Protein AF-A0A1I8JI17-F1 (afdb_monomer)

pLDDT: mean 70.76, std 15.94, range [34.5, 95.56]

Radius of gyration: 32.24 Å; Cα contacts (8 Å, |Δi|>4): 369; chains: 1; bounding box: 107×91×76 Å

Sequence (369 aa):
SEQPAPANQLQPPASGQPASMQLKLARALFTARIVWRNFSRGLPIRVMLLQVLVTFCVLLPLLCAGLPHSAYYWPGDLRKTNFHLRNEDERRVAQGNSYIAALKGQRWAYLPDEGAKALPVLSRQHPPELPLPVSASASRCRPKADWAWCLGALAAASPDADWLAVVEDDQLARLDAVSALHDIMDSKLARRYGDQRLARVGLVHLHSPASELRYRWLDAGTWLELMLIGGCIGGACFMLYYRMFCNPMLFLPNLCLASFLFIYSLAVAVAVGRPNWLAARHALTRIYSLDEPLSANFSAVLLPRQSQLLLNGSGGRASPLTGCWGAEQVDAAMRSAGRRVLAVYPSLLRHVGLYSAHSGGLLAPHLLD

Nearest PDB structures (foldseek):
  8gym-assembly1_T7  TM=3.805E-01  e=1.345E+00  Tetrahymena thermophila SB210

Foldseek 3Di:
DDDDDDDDDDDDDPPDPDPVVVVVVVVLVVVVVVVVVCVVVCVVVVVLVVVLCCVVVPVLLVVQCPPFPFLNPDVVVVVVLLVVLVVVVVVVVVVVVVVVVVCVPPPFDDDPDPPDDGDDPDDPDDPPDDPDPCPLLNLLFVVVVVVLVVLVVVCVVCVPDQKDKDAAPQKDFDPCLVVVVCCCVVPVLCVVQNPVRVVQAQKEAQAFFQLLLFQDPPDPVSVVVLQVQLCVQLVVVLVVVCVPPPDPVPVPVSVVSSVSSSVSSSVVDNNSTRVVVLVVVCVPPVDKDKDAHSDQDDNIMMGGSVNSVLVVVVPFPADPVSSHDDSVNSCVSSVVVSHGYIYIGPRSIAGSDQDDSVPPDRDSSSSRD

Organism: NCBI:txid282301

Mean predicted aligned error: 14.62 Å

Secondary structure (DSSP, 8-state):
---PPP----PPP---SHHHHHHHHHHHHHHHHHHHHHHHTTHHHHHHHHHHHHIIIIIHHHHHTTSTTSTT--HHHHHHHHHHHHHHHHHHHHHHHHHHHHHTT-SS---SSTT-PPPP---------------HHHHHHHHHHHHHHHHHHHHHH-TT-SEEEEE-TTEEE-TTHHHHHHHIIIIIIHHHHHHHHHTTEEEEES---TTTSS--TT-HHHHHHHHHHHHHHHHHHHHHHHHHH--TT-HHHHHHHHHHHHHHHHHHHHHH-HHHHHHHHHHHH---EEE--SS---SEEEEEHHHHHHHHHTTT---TTTSS--HHHHHHHHHHTTPEEEEEES-SEEE--SB-TTTSSB--GGGT-

Solvent-accessible surface area (backbone atoms only — not comparable to full-atom values): 21143 Å² total; per-residue (Å²): 132,90,82,84,82,82,84,82,79,79,75,78,79,87,86,80,65,68,68,68,54,52,52,53,50,52,50,51,53,51,51,48,51,52,51,49,57,41,50,77,68,41,50,60,59,53,53,51,49,47,51,50,48,48,40,69,71,44,50,44,43,70,72,26,36,85,35,67,76,18,74,45,43,49,75,72,53,52,56,56,50,43,53,52,50,49,55,52,46,55,49,48,52,51,49,51,50,52,51,52,55,74,42,66,88,54,96,70,79,78,66,96,52,105,78,60,74,76,76,80,87,83,73,84,82,68,76,93,69,72,92,64,86,68,48,80,60,59,62,61,37,44,67,53,55,49,49,56,48,49,52,53,52,48,50,66,76,41,75,86,48,65,62,47,75,50,69,44,92,43,53,43,72,44,99,59,28,67,64,49,48,48,48,42,58,68,50,48,45,41,70,77,44,31,79,82,40,46,71,34,48,26,37,34,27,35,34,66,45,29,67,71,46,46,80,45,94,86,41,70,67,42,53,54,53,44,50,48,52,9,45,53,52,12,44,50,54,41,51,54,48,45,74,75,68,68,59,88,89,46,56,68,65,51,50,53,49,42,53,46,36,25,54,50,38,34,52,50,49,60,41,52,14,42,48,53,52,48,51,50,50,34,76,75,64,72,61,74,44,80,41,71,54,92,64,67,56,71,58,22,38,39,30,37,49,74,38,53,56,52,57,65,69,60,63,75,77,39,37,93,88,70,70,30,76,44,39,56,52,55,53,47,51,31,46,75,71,66,20,43,60,32,21,40,39,67,48,41,38,43,57,70,32,56,58,49,83,88,73,81,47,87,38,55,28,62,63,42,74

InterPro domains:
  IPR029675 GPI-GalNAc transferase PGAP4 [PTHR31410] (139-359)

Structure (mmCIF, N/CA/C/O backbone):
data_AF-A0A1I8JI17-F1
#
_entry.id   AF-A0A1I8JI17-F1
#
loop_
_atom_site.group_PDB
_atom_site.id
_atom_site.type_symbol
_atom_site.label_atom_id
_atom_site.label_alt_id
_atom_site.label_comp_id
_atom_site.label_asym_id
_atom_site.label_entity_id
_atom_site.label_seq_id
_atom_site.pdbx_PDB_ins_code
_atom_site.Cartn_x
_atom_site.Cartn_y
_atom_site.Cartn_z
_atom_site.occupancy
_atom_site.B_iso_or_equiv
_atom_site.auth_seq_id
_atom_site.auth_comp_id
_atom_site.auth_asym_id
_atom_site.auth_atom_id
_atom_site.pdbx_PDB_model_num
ATOM 1 N N . SER A 1 1 ? -74.606 64.592 32.324 1.00 43.16 1 SER A N 1
ATOM 2 C CA . SER A 1 1 ? -73.932 64.399 31.029 1.00 43.16 1 SER A CA 1
ATOM 3 C C . SER A 1 1 ? -72.513 63.950 31.308 1.00 43.16 1 SER A C 1
ATOM 5 O O . SER A 1 1 ? -71.902 64.564 32.167 1.00 43.16 1 SER A O 1
ATOM 7 N N . GLU A 1 2 ? -72.066 62.891 30.614 1.00 39.34 2 GLU A N 1
ATOM 8 C CA . GLU A 1 2 ? -70.653 62.493 30.389 1.00 39.34 2 GLU A CA 1
ATOM 9 C C . GLU A 1 2 ? -69.826 62.110 31.640 1.00 39.34 2 GLU A C 1
ATOM 11 O O . GLU A 1 2 ? -69.735 62.872 32.585 1.00 39.34 2 GLU A O 1
ATOM 16 N N . GLN A 1 3 ? -69.177 60.950 31.790 1.00 43.19 3 GLN A N 1
ATOM 17 C CA . GLN A 1 3 ? -68.750 59.831 30.934 1.00 43.19 3 GLN A CA 1
ATOM 18 C C . GLN A 1 3 ? -68.582 58.572 31.829 1.00 43.19 3 GLN A C 1
ATOM 20 O O . GLN A 1 3 ? -68.320 58.721 33.025 1.00 43.19 3 GLN A O 1
ATOM 25 N N . PRO A 1 4 ? -68.667 57.337 31.296 1.00 50.41 4 PRO A N 1
ATOM 26 C CA . PRO A 1 4 ? -68.350 56.124 32.049 1.00 50.41 4 PRO A CA 1
ATOM 27 C C . PRO A 1 4 ? -66.845 55.795 31.994 1.00 50.41 4 PRO A C 1
ATOM 29 O O . PRO A 1 4 ? -66.206 55.914 30.949 1.00 50.41 4 PRO A O 1
ATOM 32 N N . ALA A 1 5 ? -66.285 55.346 33.120 1.00 47.94 5 ALA A N 1
ATOM 33 C CA . ALA A 1 5 ? -64.924 54.813 33.214 1.00 47.94 5 ALA A CA 1
ATOM 34 C C . ALA A 1 5 ? -64.809 53.434 32.521 1.00 47.94 5 ALA A C 1
ATOM 36 O O . ALA A 1 5 ? -65.782 52.674 32.513 1.00 47.94 5 ALA A O 1
ATOM 37 N N . PRO A 1 6 ? -63.646 53.076 31.943 1.00 52.66 6 PRO A N 1
ATOM 38 C CA . PRO A 1 6 ? -63.505 51.857 31.156 1.00 52.66 6 PRO A CA 1
ATOM 39 C C . PRO A 1 6 ? -63.465 50.597 32.030 1.00 52.66 6 PRO A C 1
ATOM 41 O O . PRO A 1 6 ? -62.825 50.549 33.081 1.00 52.66 6 PRO A O 1
ATOM 44 N N . ALA A 1 7 ? -64.131 49.550 31.545 1.00 45.66 7 ALA A N 1
ATOM 45 C CA . ALA A 1 7 ? -64.084 48.207 32.097 1.00 45.66 7 ALA A CA 1
ATOM 46 C C . ALA A 1 7 ? -62.678 47.605 31.931 1.00 45.66 7 ALA A C 1
ATOM 48 O O . ALA A 1 7 ? -62.230 47.334 30.816 1.00 45.66 7 ALA A O 1
ATOM 49 N N . ASN A 1 8 ? -61.999 47.361 33.051 1.00 44.81 8 ASN A N 1
ATOM 50 C CA . ASN A 1 8 ? -60.799 46.533 33.097 1.00 44.81 8 ASN A CA 1
ATOM 51 C C . ASN A 1 8 ? -61.181 45.082 32.768 1.00 44.81 8 ASN A C 1
ATOM 53 O O . ASN A 1 8 ? -61.808 44.395 33.576 1.00 44.81 8 ASN A O 1
ATOM 57 N N . GLN A 1 9 ? -60.787 44.607 31.587 1.00 45.16 9 GLN A N 1
ATOM 58 C CA . GLN A 1 9 ? -60.759 43.180 31.289 1.00 45.16 9 GLN A CA 1
ATOM 59 C C . GLN A 1 9 ? -59.669 42.518 32.143 1.00 45.16 9 GLN A C 1
ATOM 61 O O . GLN A 1 9 ? -58.478 42.700 31.893 1.00 45.16 9 GLN A O 1
ATOM 66 N N . LEU A 1 10 ? -60.066 41.728 33.144 1.00 42.72 10 LEU A N 1
ATOM 67 C CA . LEU A 1 10 ? -59.175 40.738 33.744 1.00 42.72 10 LEU A CA 1
ATOM 68 C C . LEU A 1 10 ? -58.971 39.595 32.739 1.00 42.72 10 LEU A C 1
ATOM 70 O O . LEU A 1 10 ? -59.833 38.734 32.574 1.00 42.72 10 LEU A O 1
ATOM 74 N N . GLN A 1 11 ? -57.809 39.567 32.088 1.00 51.81 11 GLN A N 1
ATOM 75 C CA . GLN A 1 11 ? -57.254 38.321 31.563 1.00 51.81 11 GLN A CA 1
ATOM 76 C C . GLN A 1 11 ? -56.899 37.399 32.743 1.00 51.81 11 GLN A C 1
ATOM 78 O O . GLN A 1 11 ? -56.257 37.859 33.691 1.00 51.81 11 GLN A O 1
ATOM 83 N N . PRO A 1 12 ? -57.262 36.104 32.716 1.00 44.91 12 PRO A N 1
ATOM 84 C CA . PRO A 1 12 ? -56.733 35.161 33.689 1.00 44.91 12 PRO A CA 1
ATOM 8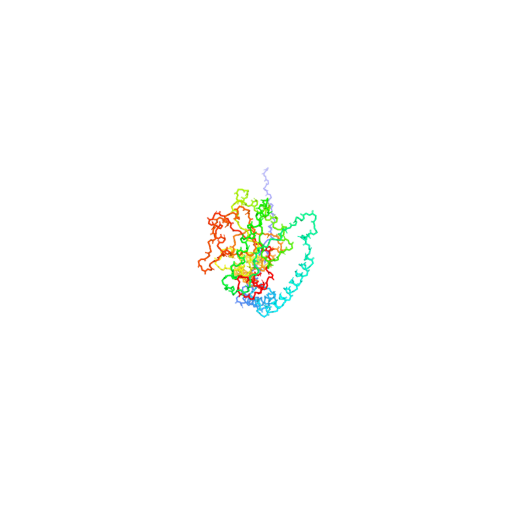5 C C . PRO A 1 12 ? -55.230 34.953 33.426 1.00 44.91 12 PRO A C 1
ATOM 87 O O . PRO A 1 12 ? -54.820 34.854 32.264 1.00 44.91 12 PRO A O 1
ATOM 90 N N . PRO A 1 13 ? -54.380 34.871 34.465 1.00 42.91 13 PRO A N 1
ATOM 91 C CA . PRO A 1 13 ? -52.969 34.582 34.272 1.00 42.91 13 PRO A CA 1
ATOM 92 C C . PRO A 1 13 ? -52.802 33.166 33.712 1.00 42.91 13 PRO A C 1
ATOM 94 O O . PRO A 1 13 ? -53.361 32.199 34.229 1.00 42.91 13 PRO A O 1
ATOM 97 N N . ALA A 1 14 ? -51.998 33.050 32.656 1.00 50.41 14 ALA A N 1
ATOM 98 C CA . ALA A 1 14 ? -51.570 31.794 32.058 1.00 50.41 14 ALA A CA 1
ATOM 99 C C . ALA A 1 14 ? -50.714 30.977 33.050 1.00 50.41 14 ALA A C 1
ATOM 101 O O . ALA A 1 14 ? -49.484 30.994 33.020 1.00 50.41 14 ALA A O 1
ATOM 102 N N . SER A 1 15 ? -51.360 30.244 33.955 1.00 51.28 15 SER A N 1
ATOM 103 C CA . SER A 1 15 ? -50.713 29.315 34.881 1.00 51.28 15 SER A CA 1
ATOM 104 C C . SER A 1 15 ? -50.491 27.962 34.199 1.00 51.28 15 SER A C 1
ATOM 106 O O . SER A 1 15 ? -51.298 27.046 34.337 1.00 51.28 15 SER A O 1
ATOM 108 N N . GLY A 1 16 ? -49.409 27.828 33.427 1.00 54.38 16 GLY A N 1
ATOM 109 C CA . GLY A 1 16 ? -49.158 26.590 32.675 1.00 54.38 16 GLY A CA 1
ATOM 110 C C . GLY A 1 16 ? -47.703 26.188 32.441 1.00 54.38 16 GLY A C 1
ATOM 111 O O . GLY A 1 16 ? -47.476 25.239 31.697 1.00 54.38 16 GLY A O 1
ATOM 112 N N . GLN A 1 17 ? -46.703 26.867 33.020 1.00 52.00 17 GLN A N 1
ATOM 113 C CA . GLN A 1 17 ? -45.295 26.616 32.653 1.00 52.00 17 GLN A CA 1
ATOM 114 C C . GLN A 1 17 ? -44.250 26.308 33.754 1.00 52.00 17 GLN A C 1
ATOM 116 O O . GLN A 1 17 ? -43.193 25.802 33.373 1.00 52.00 17 GLN A O 1
ATOM 121 N N . PRO A 1 18 ? -44.460 26.444 35.083 1.00 55.81 18 PRO A N 1
ATOM 122 C CA . PRO A 1 18 ? -43.374 26.155 36.033 1.00 55.81 18 PRO A CA 1
ATOM 123 C C . PRO A 1 18 ? -43.171 24.653 36.320 1.00 55.81 18 PRO A C 1
ATOM 125 O O . PRO A 1 18 ? -42.044 24.213 36.546 1.00 55.81 18 PRO A O 1
ATOM 128 N N . ALA A 1 19 ? -44.229 23.834 36.268 1.00 56.59 19 ALA A N 1
ATOM 129 C CA . ALA A 1 19 ? -44.158 22.426 36.678 1.00 56.59 19 ALA A CA 1
ATOM 130 C C . ALA A 1 19 ? -43.351 21.542 35.706 1.00 56.59 19 ALA A C 1
ATOM 132 O O . ALA A 1 19 ? -42.633 20.637 36.132 1.00 56.59 19 ALA A O 1
ATOM 133 N N . SER A 1 20 ? -43.411 21.820 34.398 1.00 62.00 20 SER A N 1
ATOM 134 C CA . SER A 1 20 ? -42.690 21.029 33.390 1.00 62.00 20 SER A CA 1
ATOM 135 C C . SER A 1 20 ? -41.178 21.287 33.416 1.00 62.00 20 SER A C 1
ATOM 137 O O . SER A 1 20 ? -40.389 20.369 33.183 1.00 62.00 20 SER A O 1
ATOM 139 N N . MET A 1 21 ? -40.763 22.513 33.748 1.00 59.16 21 MET A N 1
ATOM 140 C CA . MET A 1 21 ? -39.356 22.903 33.854 1.00 59.16 21 MET A CA 1
ATOM 141 C C . MET A 1 21 ? -38.727 22.357 35.141 1.00 59.16 21 MET A C 1
ATOM 143 O O . MET A 1 21 ? -37.649 21.767 35.095 1.00 59.16 21 MET A O 1
ATOM 147 N N . GLN A 1 22 ? -39.450 22.450 36.261 1.00 67.75 22 GLN A N 1
ATOM 148 C CA . GLN A 1 22 ? -39.063 21.874 37.554 1.00 67.75 22 GLN A CA 1
ATOM 149 C C . GLN A 1 22 ? -38.900 20.347 37.471 1.00 67.75 22 GLN A C 1
ATOM 151 O O . GLN A 1 22 ? -37.908 19.800 37.949 1.00 67.75 22 GLN A O 1
ATOM 156 N N . LEU A 1 23 ? -39.814 19.649 36.784 1.00 72.25 23 LEU A N 1
ATOM 157 C CA . LEU A 1 23 ? -39.734 18.196 36.605 1.00 72.25 23 LEU A CA 1
ATOM 158 C C . LEU A 1 23 ? -38.551 17.773 35.716 1.00 72.25 23 LEU A C 1
ATOM 160 O O . LEU A 1 23 ? -37.900 16.763 35.992 1.00 72.25 23 LEU A O 1
ATOM 164 N N . LYS A 1 24 ? -38.239 18.545 34.664 1.00 66.50 24 LYS A N 1
ATOM 165 C CA . LYS A 1 24 ? -37.049 18.322 33.822 1.00 66.50 24 LYS A CA 1
ATOM 166 C C . LYS A 1 24 ? -35.759 18.535 34.615 1.00 66.50 24 LYS A C 1
ATOM 168 O O . LYS A 1 24 ? -34.848 17.717 34.509 1.00 66.50 24 LYS A O 1
ATOM 173 N N . LEU A 1 25 ? -35.709 19.577 35.445 1.00 71.88 25 LEU A N 1
ATOM 174 C CA . LEU A 1 25 ? -34.558 19.881 36.293 1.00 71.88 25 LEU A CA 1
ATOM 175 C C . LEU A 1 25 ? -34.350 18.805 37.370 1.00 71.88 25 LEU A C 1
ATOM 177 O O . LEU A 1 25 ? -33.238 18.316 37.548 1.00 71.88 25 LEU A O 1
ATOM 181 N N . ALA A 1 26 ? -35.423 18.370 38.036 1.00 68.50 26 ALA A N 1
ATOM 182 C CA . ALA A 1 26 ? -35.377 17.318 39.050 1.00 68.50 26 ALA A CA 1
ATOM 183 C C . ALA A 1 26 ? -34.943 15.967 38.461 1.00 68.50 26 ALA A C 1
ATOM 185 O O . ALA A 1 26 ? -34.110 15.277 39.050 1.00 68.50 26 ALA A O 1
ATOM 186 N N . ARG A 1 27 ? -35.442 15.612 37.267 1.00 68.94 27 ARG A N 1
ATOM 187 C CA . ARG A 1 27 ? -34.980 14.422 36.536 1.00 68.94 27 ARG A CA 1
ATOM 188 C C . ARG A 1 27 ? -33.500 14.522 36.184 1.00 68.94 27 ARG A C 1
ATOM 190 O O . ARG A 1 27 ? -32.785 13.568 36.463 1.00 68.94 27 ARG A O 1
ATOM 197 N N . ALA A 1 28 ? -33.043 15.662 35.660 1.00 66.00 28 ALA A N 1
ATOM 198 C CA . ALA A 1 28 ? -31.640 15.889 35.308 1.00 66.00 28 ALA A CA 1
ATOM 199 C C . ALA A 1 28 ? -30.701 15.830 36.527 1.00 66.00 28 ALA A C 1
ATOM 201 O O . ALA A 1 28 ? -29.623 15.247 36.453 1.00 66.00 28 ALA A O 1
ATOM 202 N N . LEU A 1 29 ? -31.116 16.385 37.669 1.00 68.19 29 LEU A N 1
ATOM 203 C CA . LEU A 1 29 ? -30.353 16.325 38.919 1.00 68.19 29 LEU A CA 1
ATOM 204 C C . LEU A 1 29 ? -30.317 14.907 39.499 1.00 68.19 29 LEU A C 1
ATOM 206 O O . LEU A 1 29 ? -29.289 14.482 40.024 1.00 68.19 29 LEU A O 1
ATOM 210 N N . PHE A 1 30 ? -31.409 14.151 39.383 1.00 66.69 30 PHE A N 1
ATOM 211 C CA . PHE A 1 30 ? -31.470 12.764 39.837 1.00 66.69 30 PHE A CA 1
ATOM 212 C C . PHE A 1 30 ? -30.612 11.834 38.968 1.00 66.69 30 PHE A C 1
ATOM 214 O O . PHE A 1 30 ? -29.825 11.053 39.511 1.00 66.69 30 PHE A O 1
ATOM 221 N N . THR A 1 31 ? -30.674 11.957 37.636 1.00 65.75 31 THR A N 1
ATOM 222 C CA . THR A 1 31 ? -29.759 11.236 36.735 1.00 65.75 31 THR A CA 1
ATOM 223 C C . THR A 1 31 ? -28.318 11.654 36.969 1.00 65.75 31 THR A C 1
ATOM 225 O O . THR A 1 31 ? -27.468 10.778 37.094 1.00 65.75 31 THR A O 1
ATOM 228 N N . ALA A 1 32 ? -28.031 12.948 37.132 1.00 62.16 32 ALA A N 1
ATOM 229 C CA . ALA A 1 32 ? -26.686 13.417 37.456 1.00 62.16 32 ALA A CA 1
ATOM 230 C C . ALA A 1 32 ? -26.175 12.815 38.772 1.00 62.16 32 ALA A C 1
ATOM 232 O O . ALA A 1 32 ? -25.035 12.366 38.832 1.00 62.16 32 ALA A O 1
ATOM 233 N N . ARG A 1 33 ? -27.015 12.720 39.810 1.00 66.25 33 ARG A N 1
ATOM 234 C CA . ARG A 1 33 ? -26.634 12.154 41.114 1.00 66.25 33 ARG A CA 1
ATOM 235 C C . ARG A 1 33 ? -26.410 10.640 41.061 1.00 66.25 33 ARG A C 1
ATOM 237 O O . ARG A 1 33 ? -25.482 10.149 41.700 1.00 66.25 33 ARG A O 1
ATOM 244 N N . ILE A 1 34 ? -27.209 9.896 40.292 1.00 64.44 34 ILE A N 1
ATOM 245 C CA . ILE A 1 34 ? -27.011 8.451 40.073 1.00 64.44 34 ILE A CA 1
ATOM 246 C C . ILE A 1 34 ? -25.758 8.192 39.236 1.00 64.44 34 ILE A C 1
ATOM 248 O O . ILE A 1 34 ? -24.942 7.350 39.609 1.00 64.44 34 ILE A O 1
ATOM 252 N N . VAL A 1 35 ? -25.581 8.934 38.141 1.00 60.66 35 VAL A N 1
ATOM 253 C CA . VAL A 1 35 ? -24.391 8.853 37.287 1.00 60.66 35 VAL A CA 1
ATOM 254 C C . VAL A 1 35 ? -23.150 9.200 38.101 1.00 60.66 35 VAL A C 1
ATOM 256 O O . VAL A 1 35 ? -22.198 8.431 38.083 1.00 60.66 35 VAL A O 1
ATOM 259 N N . TRP A 1 36 ? -23.187 10.264 38.907 1.00 59.19 36 TRP A N 1
ATOM 260 C CA . TRP A 1 36 ? -22.093 10.647 39.800 1.00 59.19 36 TRP A CA 1
ATOM 261 C C . TRP A 1 36 ? -21.784 9.573 40.844 1.00 59.19 36 TRP A C 1
ATOM 263 O O . TRP A 1 36 ? -20.621 9.267 41.080 1.00 59.19 36 TRP A O 1
ATOM 273 N N . ARG A 1 37 ? -22.808 8.940 41.433 1.00 60.56 37 ARG A N 1
ATOM 274 C CA . ARG A 1 37 ? -22.628 7.855 42.413 1.00 60.56 37 ARG A CA 1
ATOM 275 C C . ARG A 1 37 ? -22.056 6.579 41.789 1.00 60.56 37 ARG A C 1
ATOM 277 O O . ARG A 1 37 ? -21.308 5.858 42.444 1.00 60.56 37 ARG A O 1
ATOM 284 N N . ASN A 1 38 ? -22.406 6.279 40.543 1.00 57.97 38 ASN A N 1
ATOM 285 C CA . ASN A 1 38 ? -21.852 5.139 39.810 1.00 57.97 38 ASN A CA 1
ATOM 286 C C . ASN A 1 38 ? -20.440 5.442 39.280 1.00 57.97 38 ASN A C 1
ATOM 288 O O . ASN A 1 38 ? -19.581 4.559 39.279 1.00 57.97 38 ASN A O 1
ATOM 292 N N . PHE A 1 39 ? -20.181 6.696 38.904 1.00 60.06 39 PHE A N 1
ATOM 293 C CA . PHE A 1 39 ? -18.869 7.196 38.505 1.00 60.06 39 PHE A CA 1
ATOM 294 C C . PHE A 1 39 ? -17.885 7.180 39.683 1.00 60.06 39 PHE A C 1
ATOM 296 O O . PHE A 1 39 ? -16.798 6.623 39.562 1.00 60.06 39 PHE A O 1
ATOM 303 N N . SER A 1 40 ? -18.295 7.673 40.856 1.00 58.12 40 SER A N 1
ATOM 304 C CA . SER A 1 40 ? -17.470 7.683 42.073 1.00 58.12 40 SER A CA 1
ATOM 305 C C . SER A 1 40 ? -17.180 6.288 42.635 1.00 58.12 40 SER A C 1
ATOM 307 O O . SER A 1 40 ? -16.191 6.099 43.334 1.00 58.12 40 SER A O 1
ATOM 309 N N . ARG A 1 41 ? -17.998 5.285 42.289 1.00 62.38 41 ARG A N 1
ATOM 310 C CA . ARG A 1 41 ? -17.761 3.868 42.616 1.00 62.38 41 ARG A CA 1
ATOM 311 C C . ARG A 1 41 ? -16.870 3.137 41.603 1.00 62.38 41 ARG A C 1
ATOM 313 O O . ARG A 1 41 ? -16.676 1.929 41.727 1.00 62.38 41 ARG A O 1
ATOM 320 N N . GLY A 1 42 ? -16.342 3.840 40.598 1.00 68.25 42 GLY A N 1
ATOM 321 C CA . GLY A 1 42 ? -15.399 3.288 39.622 1.00 68.25 42 GLY A CA 1
ATOM 322 C C . GLY A 1 42 ? -16.016 2.322 38.605 1.00 68.25 42 GLY A C 1
ATOM 323 O O . GLY A 1 42 ? -15.277 1.672 37.870 1.00 68.25 42 GLY A O 1
ATOM 324 N N . LEU A 1 43 ? -17.349 2.226 38.523 1.00 75.25 43 LEU A N 1
ATOM 325 C CA . LEU A 1 43 ? -18.044 1.409 37.522 1.00 75.25 43 LEU A CA 1
ATOM 326 C C . LEU A 1 43 ? -17.592 1.703 36.073 1.00 75.25 43 LEU A C 1
ATOM 328 O O . LEU A 1 43 ? -17.277 0.742 35.373 1.00 75.25 43 LEU A O 1
ATOM 332 N N . PRO A 1 44 ? -17.492 2.968 35.607 1.00 75.88 44 PRO A N 1
ATOM 333 C CA . PRO A 1 44 ? -17.055 3.244 34.237 1.00 75.88 44 PRO A CA 1
ATOM 334 C C . PRO A 1 44 ? -15.614 2.795 33.991 1.00 75.88 44 PRO A C 1
ATOM 336 O O . PRO A 1 44 ? -15.338 2.199 32.959 1.00 75.88 44 PRO A O 1
ATOM 339 N N . ILE A 1 45 ? -14.720 2.980 34.967 1.00 81.12 45 ILE A N 1
ATOM 340 C CA . ILE A 1 45 ? -13.325 2.531 34.868 1.00 81.12 45 ILE A CA 1
ATOM 341 C C . ILE A 1 45 ? -13.270 1.005 34.723 1.00 81.12 45 ILE A C 1
ATOM 343 O O . ILE A 1 45 ? -12.558 0.499 33.862 1.00 81.12 45 ILE A O 1
ATOM 347 N N . ARG A 1 46 ? -14.060 0.260 35.508 1.00 85.25 46 ARG A N 1
ATOM 348 C CA . ARG A 1 46 ? -14.137 -1.208 35.403 1.00 85.25 46 ARG A CA 1
ATOM 349 C C . ARG A 1 46 ? -14.657 -1.664 34.041 1.00 85.25 46 ARG A C 1
ATOM 351 O O . ARG A 1 46 ? -14.104 -2.600 33.477 1.00 85.25 46 ARG A O 1
ATOM 358 N N . VAL A 1 47 ? -15.681 -0.998 33.503 1.00 86.81 47 VAL A N 1
ATOM 359 C CA . VAL A 1 47 ? -16.220 -1.303 32.166 1.00 86.81 47 VAL A CA 1
ATOM 360 C C . VAL A 1 47 ? -15.190 -0.995 31.076 1.00 86.81 47 VAL A C 1
ATOM 362 O O . VAL A 1 47 ? -14.991 -1.813 30.184 1.00 86.81 47 VAL A O 1
ATOM 365 N N . MET A 1 48 ? -14.486 0.136 31.165 1.00 88.50 48 MET A N 1
ATOM 366 C CA . MET A 1 48 ? -13.431 0.514 30.216 1.00 88.50 48 MET A CA 1
ATOM 367 C C . MET A 1 48 ? -12.255 -0.471 30.256 1.00 88.50 48 MET A C 1
ATOM 369 O O . MET A 1 48 ? -11.782 -0.899 29.207 1.00 88.50 48 MET A O 1
ATOM 373 N N . LEU A 1 49 ? -11.821 -0.887 31.450 1.00 89.69 49 LEU A N 1
ATOM 374 C CA . LEU A 1 49 ? -10.784 -1.910 31.616 1.00 89.69 49 LEU A CA 1
ATOM 375 C C . LEU A 1 49 ? -11.222 -3.262 31.052 1.00 89.69 49 LEU A C 1
ATOM 377 O O . LEU A 1 49 ? -10.452 -3.900 30.338 1.00 89.69 49 LEU A O 1
ATOM 381 N N . LEU A 1 50 ? -12.461 -3.681 31.328 1.00 93.00 50 LEU A N 1
ATOM 382 C CA . LEU A 1 50 ? -13.016 -4.911 30.770 1.00 93.00 50 LEU A CA 1
ATOM 383 C C . LEU A 1 50 ? -13.055 -4.851 29.239 1.00 93.00 50 LEU A C 1
ATOM 385 O O . LEU A 1 50 ? -12.649 -5.808 28.591 1.00 93.00 50 LEU A O 1
ATOM 389 N N . GLN A 1 51 ? -13.469 -3.720 28.661 1.00 92.12 51 GLN A N 1
ATOM 390 C CA . GLN A 1 51 ? -13.470 -3.512 27.213 1.00 92.12 51 GLN A CA 1
ATOM 391 C C . GLN A 1 51 ? -12.062 -3.652 26.627 1.00 92.12 51 GLN A C 1
ATOM 393 O O . GLN A 1 51 ? -11.888 -4.344 25.625 1.00 92.12 51 GLN A O 1
ATOM 398 N N . VAL A 1 52 ? -11.051 -3.031 27.243 1.00 94.00 52 VAL A N 1
ATOM 399 C CA . VAL A 1 52 ? -9.649 -3.160 26.812 1.00 94.00 52 VAL A CA 1
ATOM 400 C C . VAL A 1 52 ? -9.205 -4.618 26.884 1.00 94.00 52 VAL A C 1
ATOM 402 O O . VAL A 1 52 ? -8.697 -5.144 25.899 1.00 94.00 52 VAL A O 1
ATOM 405 N N . LEU A 1 53 ? -9.456 -5.300 28.001 1.00 94.56 53 LEU A N 1
ATOM 406 C CA . LEU A 1 53 ? -9.033 -6.685 28.194 1.00 94.56 53 LEU A CA 1
ATOM 407 C C . LEU A 1 53 ? -9.707 -7.625 27.188 1.00 94.56 53 LEU A C 1
ATOM 409 O O . LEU A 1 53 ? -9.030 -8.381 26.502 1.00 94.56 53 LEU A O 1
ATOM 413 N N . VAL A 1 54 ? -11.026 -7.535 27.021 1.00 95.56 54 VAL A N 1
ATOM 414 C CA . VAL A 1 54 ? -11.755 -8.346 26.034 1.00 95.56 54 VAL A CA 1
ATOM 415 C C . VAL A 1 54 ? -11.264 -8.049 24.617 1.00 95.56 54 VAL A C 1
ATOM 417 O O . VAL A 1 54 ? -11.056 -8.967 23.827 1.00 95.56 54 VAL A O 1
ATOM 420 N N . THR A 1 55 ? -11.017 -6.783 24.283 1.00 94.19 55 THR A N 1
ATOM 421 C CA . THR A 1 55 ? -10.595 -6.425 22.924 1.00 94.19 55 THR A CA 1
ATOM 422 C C . THR A 1 55 ? -9.184 -6.907 22.620 1.00 94.19 55 THR A C 1
ATOM 424 O O . THR A 1 55 ? -8.977 -7.582 21.618 1.00 94.19 55 THR A O 1
ATOM 427 N N . PHE A 1 56 ? -8.213 -6.587 23.473 1.00 95.06 56 PHE A N 1
ATOM 428 C CA . PHE A 1 56 ? -6.798 -6.838 23.199 1.00 95.06 56 PHE A CA 1
ATOM 429 C C . PHE A 1 56 ? -6.333 -8.239 23.617 1.00 95.06 56 PHE A C 1
ATOM 431 O O . PHE A 1 56 ? -5.309 -8.701 23.118 1.00 95.06 56 PHE A O 1
ATOM 438 N N . CYS A 1 57 ? -7.059 -8.937 24.493 1.00 94.06 57 CYS A N 1
ATOM 439 C CA . CYS A 1 57 ? -6.701 -10.294 24.919 1.00 94.06 57 CYS A CA 1
ATOM 440 C C . CYS A 1 57 ? -7.591 -11.383 24.312 1.00 94.06 57 CYS A C 1
ATOM 442 O O . CYS A 1 57 ? -7.216 -12.549 24.381 1.00 94.06 57 CYS A O 1
ATOM 444 N N . VAL A 1 58 ? -8.740 -11.037 23.715 1.00 93.44 58 VAL A N 1
ATOM 445 C CA . VAL A 1 58 ? -9.652 -12.026 23.113 1.00 93.44 58 VAL A CA 1
ATOM 446 C C . VAL A 1 58 ? -9.978 -11.680 21.663 1.00 93.44 58 VAL A C 1
ATOM 448 O O . VAL A 1 58 ? -9.608 -12.431 20.766 1.00 93.44 58 VAL A O 1
ATOM 451 N N . LEU A 1 59 ? -10.630 -10.542 21.404 1.00 93.75 59 LEU A N 1
ATOM 452 C CA . LEU A 1 59 ? -11.156 -10.234 20.068 1.00 93.75 59 LEU A CA 1
ATOM 453 C C . LEU A 1 59 ? -10.055 -10.027 19.024 1.00 93.75 59 LEU A C 1
ATOM 455 O O . LEU A 1 59 ? -10.085 -10.667 17.979 1.00 93.75 59 LEU A O 1
ATOM 459 N N . LEU A 1 60 ? -9.080 -9.156 19.291 1.00 92.50 60 LEU A N 1
ATOM 460 C CA . LEU A 1 60 ? -7.999 -8.876 18.346 1.00 92.50 60 LEU A CA 1
ATOM 461 C C . LEU A 1 60 ? -7.094 -10.090 18.106 1.00 92.50 60 LEU A C 1
ATOM 463 O O . LEU A 1 60 ? -6.825 -10.361 16.941 1.00 92.50 60 LEU A O 1
ATOM 467 N N . PRO A 1 61 ? -6.680 -10.879 19.118 1.00 92.50 61 PRO A N 1
ATOM 468 C CA . PRO A 1 61 ? -6.005 -12.147 18.857 1.00 92.50 61 PRO A CA 1
ATOM 469 C C . PRO A 1 61 ? -6.794 -13.066 17.918 1.00 92.50 61 PRO A C 1
ATOM 471 O O . PRO A 1 61 ? -6.229 -13.576 16.959 1.00 92.50 61 PRO A O 1
ATOM 474 N N . LEU A 1 62 ? -8.101 -13.242 18.139 1.00 90.38 62 LEU A N 1
ATOM 475 C CA . LEU A 1 62 ? -8.924 -14.131 17.312 1.00 90.38 62 LEU A CA 1
ATOM 476 C C . LEU A 1 62 ? -9.117 -13.607 15.882 1.00 90.38 62 LEU A C 1
ATOM 478 O O . LEU A 1 62 ? -9.073 -14.386 14.934 1.00 90.38 62 LEU A O 1
ATOM 482 N N . LEU A 1 63 ? -9.327 -12.300 15.718 1.00 89.94 63 LEU A N 1
ATOM 483 C CA . LEU A 1 63 ? -9.590 -11.683 14.415 1.00 89.94 63 LEU A CA 1
ATOM 484 C C . LEU A 1 63 ? -8.311 -11.417 13.612 1.00 89.94 63 LEU A C 1
ATOM 486 O O . LEU A 1 63 ? -8.339 -11.450 12.384 1.00 89.94 63 LEU A O 1
ATOM 490 N N . CYS A 1 64 ? -7.197 -11.135 14.288 1.00 89.00 64 CYS A N 1
ATOM 491 C CA . CYS A 1 64 ? -5.957 -10.693 13.657 1.00 89.00 64 CYS A CA 1
ATOM 492 C C . CYS A 1 64 ? -4.852 -11.756 13.631 1.00 89.00 64 CYS A C 1
ATOM 494 O O . CYS A 1 64 ? -3.846 -11.518 12.967 1.00 89.00 64 CYS A O 1
ATOM 496 N N . ALA A 1 65 ? -5.017 -12.925 14.265 1.00 85.12 65 ALA A N 1
ATOM 497 C CA . ALA A 1 65 ? -4.015 -14.000 14.216 1.00 85.12 65 ALA A CA 1
ATOM 498 C C . ALA A 1 65 ? -3.632 -14.400 12.780 1.00 85.12 65 ALA A C 1
ATOM 500 O O . ALA A 1 65 ? -2.460 -14.628 12.497 1.00 85.12 65 ALA A O 1
ATOM 501 N N . GLY A 1 66 ? -4.604 -14.421 11.861 1.00 79.69 66 GLY A N 1
ATOM 502 C CA . GLY A 1 66 ? -4.376 -14.726 10.444 1.00 79.69 66 GLY A CA 1
ATOM 503 C C . GLY A 1 66 ? -4.003 -13.522 9.573 1.00 79.69 66 GLY A C 1
ATOM 504 O O . GLY A 1 66 ? -3.749 -13.701 8.384 1.00 79.69 66 GLY A O 1
ATOM 505 N N . LEU A 1 67 ? -3.991 -12.302 10.123 1.00 81.75 67 LEU A N 1
ATOM 506 C CA . LEU A 1 67 ? -3.677 -11.093 9.363 1.00 81.75 67 LEU A CA 1
ATOM 507 C C . LEU A 1 67 ? -2.168 -10.826 9.402 1.00 81.75 67 LEU A C 1
ATOM 509 O O . LEU A 1 67 ? -1.641 -10.549 10.488 1.00 81.75 67 LEU A O 1
ATOM 513 N N . PRO A 1 68 ? -1.468 -10.860 8.252 1.00 75.50 68 PRO A N 1
ATOM 514 C CA . PRO A 1 68 ? -0.053 -10.525 8.204 1.00 75.50 68 PRO A CA 1
ATOM 515 C C . PRO A 1 68 ? 0.170 -9.086 8.685 1.00 75.50 68 PRO A C 1
ATOM 517 O O . PRO A 1 68 ? -0.687 -8.209 8.546 1.00 75.50 68 PRO A O 1
ATOM 520 N N . HIS A 1 69 ? 1.325 -8.860 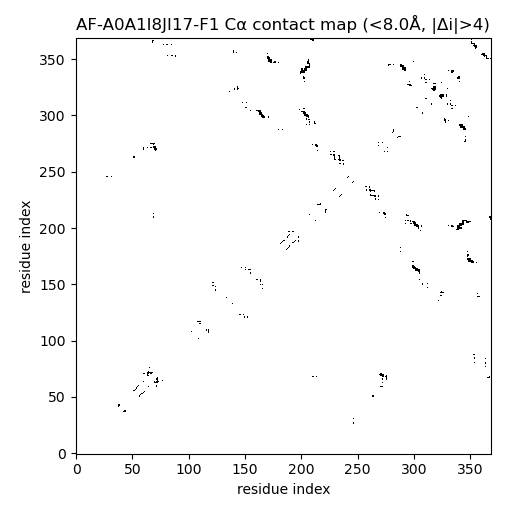9.312 1.00 76.12 69 HIS A N 1
ATOM 521 C CA . HIS A 1 69 ? 1.745 -7.570 9.875 1.00 76.12 69 HIS A CA 1
ATOM 522 C C . HIS A 1 69 ? 0.864 -6.980 10.995 1.00 76.12 69 HIS A C 1
ATOM 524 O O . HIS A 1 69 ? 1.131 -5.858 11.440 1.00 76.12 69 HIS A O 1
ATOM 530 N N . SER A 1 70 ? -0.121 -7.727 11.505 1.00 86.31 70 SER A N 1
ATOM 531 C CA . SER A 1 70 ? -0.827 -7.373 12.740 1.00 86.31 70 SER A CA 1
ATOM 532 C C . SER A 1 70 ? 0.043 -7.644 13.978 1.00 86.31 70 SER A C 1
ATOM 534 O O . SER A 1 70 ? 1.010 -8.408 13.930 1.00 86.31 70 SER A O 1
ATOM 536 N N . ALA A 1 71 ? -0.306 -7.046 15.120 1.00 86.56 71 ALA A N 1
ATOM 537 C CA . ALA A 1 71 ? 0.390 -7.278 16.390 1.00 86.56 71 ALA A CA 1
ATOM 538 C C . ALA A 1 71 ? 0.223 -8.712 16.934 1.00 86.56 71 ALA A C 1
ATOM 540 O O . ALA A 1 71 ? 0.995 -9.129 17.794 1.00 86.56 71 ALA A O 1
ATOM 541 N N . TYR A 1 72 ? -0.771 -9.455 16.439 1.00 87.25 72 TYR A N 1
ATOM 542 C CA . TYR A 1 72 ? -1.129 -10.798 16.909 1.00 87.25 72 TYR A CA 1
ATOM 543 C C . TYR A 1 72 ? -0.729 -11.907 15.935 1.00 87.25 72 TYR A C 1
ATOM 545 O O . TYR A 1 72 ? -1.032 -13.074 16.174 1.00 87.25 72 TYR A O 1
ATOM 553 N N . TYR A 1 73 ? -0.050 -11.556 14.844 1.00 82.25 73 TYR A N 1
ATOM 554 C CA . TYR A 1 73 ? 0.412 -12.514 13.853 1.00 82.25 73 TYR A CA 1
ATOM 555 C C . TYR A 1 73 ? 1.506 -13.429 14.432 1.00 82.25 73 TYR A C 1
ATOM 557 O O . TYR A 1 73 ? 2.521 -12.948 14.943 1.00 82.25 73 TYR A O 1
ATOM 565 N N . TRP A 1 74 ? 1.316 -14.753 14.360 1.00 74.62 74 TRP A N 1
ATOM 566 C CA . TRP A 1 74 ? 2.193 -15.727 15.021 1.00 74.62 74 TRP A CA 1
ATOM 567 C C . TRP A 1 74 ? 3.227 -16.373 14.070 1.00 74.62 74 TRP A C 1
ATOM 569 O O . TRP A 1 74 ? 2.862 -16.878 13.006 1.00 74.62 74 TRP A O 1
ATOM 579 N N . PRO A 1 75 ? 4.517 -16.500 14.461 1.00 62.84 75 PRO A N 1
ATOM 580 C CA . PRO A 1 75 ? 5.561 -17.139 13.641 1.00 62.84 75 PRO A CA 1
ATOM 581 C C . PRO A 1 75 ? 5.357 -18.629 13.314 1.00 62.84 75 PRO A C 1
ATOM 583 O O . PRO A 1 75 ? 6.001 -19.175 12.418 1.00 62.84 75 PRO A O 1
ATOM 586 N N . GLY A 1 76 ? 4.490 -19.326 14.045 1.00 64.06 76 GLY A N 1
ATOM 587 C CA . GLY A 1 76 ? 4.089 -20.692 13.697 1.00 64.06 76 GLY A CA 1
ATOM 588 C C . GLY A 1 76 ? 3.255 -20.752 12.414 1.00 64.06 76 GLY A C 1
ATOM 589 O O . GLY A 1 76 ? 3.383 -21.715 11.656 1.00 64.06 76 GLY A O 1
ATOM 590 N N . ASP A 1 77 ? 2.471 -19.709 12.132 1.00 62.31 77 ASP A N 1
ATOM 591 C CA . ASP A 1 77 ? 1.705 -19.612 10.890 1.00 62.31 77 ASP A CA 1
ATOM 592 C C . ASP A 1 77 ? 2.620 -19.344 9.700 1.00 62.31 77 ASP A C 1
ATOM 594 O O . ASP A 1 77 ? 2.424 -19.967 8.664 1.00 62.31 77 ASP A O 1
ATOM 598 N N . LEU A 1 78 ? 3.702 -18.582 9.896 1.00 60.84 78 LEU A N 1
ATOM 599 C CA . LEU A 1 78 ? 4.789 -18.378 8.927 1.00 60.84 78 LEU A CA 1
ATOM 600 C C . LEU A 1 78 ? 5.350 -19.692 8.353 1.00 60.84 78 LEU A C 1
ATOM 602 O O . LEU A 1 78 ? 5.625 -19.780 7.160 1.00 60.84 78 LEU A O 1
ATOM 606 N N . ARG A 1 79 ? 5.515 -20.747 9.168 1.00 60.28 79 ARG A N 1
ATOM 607 C CA . ARG A 1 79 ? 5.980 -22.056 8.656 1.00 60.28 79 ARG A CA 1
ATOM 608 C C . ARG A 1 79 ? 4.932 -22.744 7.788 1.00 60.28 79 ARG A C 1
ATOM 610 O O . ARG A 1 79 ? 5.293 -23.342 6.776 1.00 60.28 79 ARG A O 1
ATOM 617 N N . LYS A 1 80 ? 3.657 -22.670 8.178 1.00 63.59 80 LYS A N 1
ATOM 618 C CA . LYS A 1 80 ? 2.553 -23.243 7.398 1.00 63.59 80 LYS A CA 1
ATOM 619 C C . LYS A 1 80 ? 2.389 -22.498 6.079 1.00 63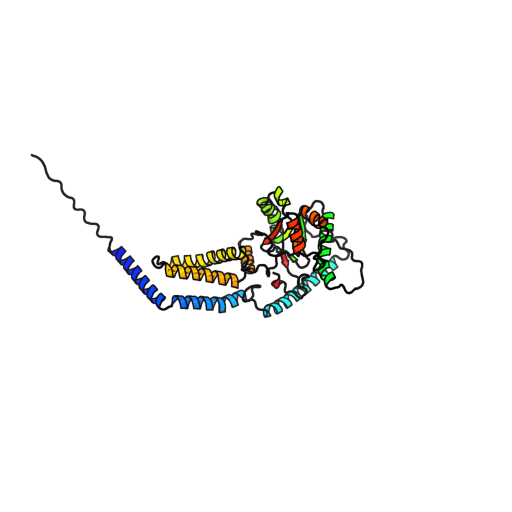.59 80 LYS A C 1
ATOM 621 O O . LYS A 1 80 ? 2.329 -23.140 5.034 1.00 63.59 80 LYS A O 1
ATOM 626 N N . THR A 1 81 ? 2.397 -21.165 6.100 1.00 62.75 81 THR A N 1
ATOM 627 C CA . THR A 1 81 ? 2.387 -20.355 4.878 1.00 62.75 81 THR A CA 1
ATOM 628 C C . THR A 1 81 ? 3.608 -20.645 4.022 1.00 62.75 81 THR A C 1
ATOM 630 O O . THR A 1 81 ? 3.428 -20.874 2.838 1.00 62.75 81 THR A O 1
ATOM 633 N N . ASN A 1 82 ? 4.823 -20.737 4.573 1.00 64.44 82 ASN A N 1
ATOM 634 C CA . ASN A 1 82 ? 6.015 -21.082 3.783 1.00 64.44 82 ASN A CA 1
ATOM 635 C C . ASN A 1 82 ? 5.893 -22.434 3.076 1.00 64.44 82 ASN A C 1
ATOM 637 O O . ASN A 1 82 ? 6.306 -22.562 1.926 1.00 64.44 82 ASN A O 1
ATOM 641 N N . PHE A 1 83 ? 5.304 -23.435 3.734 1.00 67.19 83 PHE A N 1
ATOM 642 C CA . PHE A 1 83 ? 5.034 -24.723 3.102 1.00 67.19 83 PHE A CA 1
ATOM 643 C C . PHE A 1 83 ? 4.020 -24.598 1.954 1.00 67.19 83 PHE A C 1
ATOM 645 O O . PHE A 1 83 ? 4.261 -25.110 0.863 1.00 67.19 83 PHE A O 1
ATOM 652 N N . HIS A 1 84 ? 2.915 -23.877 2.166 1.00 67.25 84 HIS A N 1
ATOM 653 C CA . HIS A 1 84 ? 1.928 -23.620 1.113 1.00 67.25 84 HIS A CA 1
ATOM 654 C C . HIS A 1 84 ? 2.523 -22.846 -0.066 1.00 67.25 84 HIS A C 1
ATOM 656 O O . HIS A 1 84 ? 2.333 -23.238 -1.213 1.00 67.25 84 HIS A O 1
ATOM 662 N N . LEU A 1 85 ? 3.293 -21.801 0.220 1.00 65.38 85 LEU A N 1
ATOM 663 C CA . LEU A 1 85 ? 3.924 -20.939 -0.772 1.00 65.38 85 LEU A CA 1
ATOM 664 C C . LEU A 1 85 ? 4.968 -21.692 -1.589 1.00 65.38 85 LEU A C 1
ATOM 666 O O . LEU A 1 85 ? 5.041 -21.491 -2.795 1.00 65.38 85 LEU A O 1
ATOM 670 N N . ARG A 1 86 ? 5.715 -22.611 -0.966 1.00 69.56 86 ARG A N 1
ATOM 671 C CA . ARG A 1 86 ? 6.637 -23.500 -1.677 1.00 69.56 86 ARG A CA 1
ATOM 672 C C . ARG A 1 86 ? 5.899 -24.427 -2.639 1.00 69.56 86 ARG A C 1
ATOM 674 O O . ARG A 1 86 ? 6.301 -24.540 -3.788 1.00 69.56 86 ARG A O 1
ATOM 681 N N . ASN A 1 87 ? 4.791 -25.028 -2.208 1.00 75.56 87 ASN A N 1
ATOM 682 C CA . ASN A 1 87 ? 3.982 -25.876 -3.089 1.00 75.56 87 ASN A CA 1
ATOM 683 C C . ASN A 1 87 ? 3.357 -25.075 -4.245 1.00 75.56 87 ASN A C 1
ATOM 685 O O . ASN A 1 87 ? 3.239 -25.576 -5.361 1.00 75.56 87 ASN A O 1
ATOM 689 N N . GLU A 1 88 ? 2.934 -23.835 -3.994 1.00 72.19 88 GLU A N 1
ATOM 690 C CA . GLU A 1 88 ? 2.440 -22.934 -5.040 1.00 72.19 88 GLU A CA 1
ATOM 691 C C . GLU A 1 88 ? 3.542 -22.501 -6.006 1.00 72.19 88 GLU A C 1
ATOM 693 O O . GLU A 1 88 ? 3.285 -22.387 -7.202 1.00 72.19 88 GLU A O 1
ATOM 698 N N . ASP A 1 89 ? 4.753 -22.258 -5.512 1.00 72.81 89 ASP A N 1
ATOM 699 C CA . ASP A 1 89 ? 5.917 -21.931 -6.334 1.00 72.81 89 ASP A CA 1
ATOM 700 C C . ASP A 1 89 ? 6.308 -23.114 -7.229 1.00 72.81 89 ASP A C 1
ATOM 702 O O . ASP A 1 89 ? 6.421 -22.965 -8.442 1.00 72.81 89 ASP A O 1
ATOM 706 N N . GLU A 1 90 ? 6.359 -24.329 -6.675 1.00 76.44 90 GLU A N 1
ATOM 707 C CA . GLU A 1 90 ? 6.597 -25.560 -7.441 1.00 76.44 90 GLU A CA 1
ATOM 708 C C . GLU A 1 90 ? 5.537 -25.765 -8.538 1.00 76.44 90 GLU A C 1
ATOM 710 O O . GLU A 1 90 ? 5.868 -26.120 -9.672 1.00 76.44 90 GLU A O 1
ATOM 715 N N . ARG A 1 91 ? 4.261 -25.470 -8.246 1.00 78.62 91 ARG A N 1
ATOM 716 C CA . ARG A 1 91 ? 3.186 -25.492 -9.253 1.00 78.62 91 ARG A CA 1
ATOM 717 C C . ARG A 1 91 ? 3.377 -24.432 -10.333 1.00 78.62 91 ARG A C 1
ATOM 719 O O . ARG A 1 91 ? 3.173 -24.741 -11.505 1.00 78.62 91 ARG A O 1
ATOM 726 N N . ARG A 1 92 ? 3.766 -23.208 -9.965 1.00 73.12 92 ARG A N 1
ATOM 727 C CA . ARG A 1 92 ? 4.022 -22.110 -10.911 1.00 73.12 92 ARG A CA 1
ATOM 728 C C . ARG A 1 92 ? 5.200 -22.422 -11.822 1.00 73.12 92 ARG A C 1
ATOM 730 O O . ARG A 1 92 ? 5.082 -22.258 -13.031 1.00 73.12 92 ARG A O 1
ATOM 737 N N . VAL A 1 93 ? 6.289 -22.953 -11.272 1.00 72.38 93 VAL A N 1
ATOM 738 C CA . VAL A 1 93 ? 7.450 -23.409 -12.046 1.00 72.38 93 VAL A CA 1
ATOM 739 C C . VAL A 1 93 ? 7.057 -24.549 -12.984 1.00 72.38 93 VAL A C 1
ATOM 741 O O . VAL A 1 93 ? 7.421 -24.526 -14.158 1.00 72.38 93 VAL A O 1
ATOM 744 N N . ALA A 1 94 ? 6.268 -25.522 -12.520 1.00 74.62 94 ALA A N 1
ATOM 745 C CA . ALA A 1 94 ? 5.779 -26.607 -13.371 1.00 74.62 94 ALA A CA 1
ATOM 746 C C . ALA A 1 94 ? 4.894 -26.090 -14.520 1.00 74.62 94 ALA A C 1
ATOM 748 O O . ALA A 1 94 ? 5.086 -26.490 -15.669 1.00 74.62 94 ALA A O 1
ATOM 749 N N . GLN A 1 95 ? 3.975 -25.161 -14.237 1.00 76.69 95 GLN A N 1
ATOM 750 C CA . GLN A 1 95 ? 3.140 -24.512 -15.251 1.00 76.69 95 GLN A CA 1
ATOM 751 C C . GLN A 1 95 ? 3.979 -23.698 -16.241 1.00 76.69 95 GLN A C 1
ATOM 753 O O . GLN A 1 95 ? 3.839 -23.888 -17.447 1.00 76.69 95 GLN A O 1
ATOM 758 N N . GLY A 1 96 ? 4.899 -22.862 -15.756 1.00 68.38 96 GLY A N 1
ATOM 759 C CA . GLY A 1 96 ? 5.810 -22.078 -16.589 1.00 68.38 96 GLY A CA 1
ATOM 760 C C . GLY A 1 96 ? 6.669 -22.964 -17.489 1.00 68.38 96 GLY A C 1
ATOM 761 O O . GLY A 1 96 ? 6.753 -22.723 -18.688 1.00 68.38 96 GLY A O 1
ATOM 762 N N . ASN A 1 97 ? 7.218 -24.056 -16.954 1.00 70.44 97 ASN A N 1
ATOM 763 C CA . ASN A 1 97 ? 7.977 -25.032 -17.734 1.00 70.44 97 ASN A CA 1
ATOM 764 C C . ASN A 1 97 ? 7.110 -25.747 -18.771 1.00 70.44 97 ASN A C 1
ATOM 766 O O . ASN A 1 97 ? 7.572 -25.958 -19.889 1.00 70.44 97 ASN A O 1
ATOM 770 N N . SER A 1 98 ? 5.863 -26.094 -18.437 1.00 73.94 98 SER A N 1
ATOM 771 C CA . SER A 1 98 ? 4.929 -26.694 -19.395 1.00 73.94 98 SER A CA 1
ATOM 772 C C . SER A 1 98 ? 4.572 -25.726 -20.527 1.00 73.94 98 SER A C 1
ATOM 774 O O . SER A 1 98 ? 4.553 -26.123 -21.690 1.00 73.94 98 SER A O 1
ATOM 776 N N . TYR A 1 99 ? 4.397 -24.442 -20.205 1.00 67.19 99 TYR A N 1
ATOM 777 C CA . TYR A 1 99 ? 4.148 -23.385 -21.175 1.00 67.19 99 TYR A CA 1
ATOM 778 C C . TYR A 1 99 ? 5.374 -23.160 -22.066 1.00 67.19 99 TYR A C 1
ATOM 780 O O . TYR A 1 99 ? 5.272 -23.263 -23.281 1.00 67.19 99 TYR A O 1
ATOM 788 N N . ILE A 1 100 ? 6.567 -22.973 -21.491 1.00 63.75 100 ILE A N 1
ATOM 789 C CA . ILE A 1 100 ? 7.821 -22.832 -22.251 1.00 63.75 100 ILE A CA 1
ATOM 790 C C . ILE A 1 100 ? 8.088 -24.073 -23.114 1.00 63.75 100 ILE A C 1
ATOM 792 O O . ILE A 1 100 ? 8.554 -23.943 -24.243 1.00 63.75 100 ILE A O 1
ATOM 796 N N . ALA A 1 101 ? 7.796 -25.280 -22.623 1.00 68.56 101 ALA A N 1
ATOM 797 C CA . ALA A 1 101 ? 7.920 -26.505 -23.408 1.00 68.56 101 ALA A CA 1
ATOM 798 C C . ALA A 1 101 ? 6.938 -26.534 -24.588 1.00 68.56 101 ALA A C 1
ATOM 800 O O . ALA A 1 101 ? 7.338 -26.932 -25.678 1.00 68.56 101 ALA A O 1
ATOM 801 N N . ALA A 1 102 ? 5.705 -26.053 -24.406 1.00 67.44 102 ALA A N 1
ATOM 802 C CA . ALA A 1 102 ? 4.750 -25.869 -25.499 1.00 67.44 102 ALA A CA 1
ATOM 803 C C . ALA A 1 102 ? 5.212 -24.801 -26.511 1.00 67.44 102 ALA A C 1
ATOM 805 O O . ALA A 1 102 ? 4.887 -24.885 -27.694 1.00 67.44 102 ALA A O 1
ATOM 806 N N . LEU A 1 103 ? 6.010 -23.827 -26.063 1.00 60.50 103 LEU A N 1
ATOM 807 C CA . LEU A 1 103 ? 6.612 -22.794 -26.907 1.00 60.50 103 LEU A CA 1
ATOM 808 C C . LEU A 1 103 ? 7.894 -23.243 -27.629 1.00 60.50 103 LEU A C 1
ATOM 810 O O . LEU A 1 103 ? 8.249 -22.667 -28.660 1.00 60.50 103 LEU A O 1
ATOM 814 N N . LYS A 1 104 ? 8.615 -24.251 -27.118 1.00 50.66 104 LYS A N 1
ATOM 815 C CA . LYS A 1 104 ? 9.861 -24.752 -27.723 1.00 50.66 104 LYS A CA 1
ATOM 816 C C . LYS A 1 104 ? 9.577 -25.333 -29.111 1.00 50.66 104 LYS A C 1
ATOM 818 O O . LYS A 1 104 ? 9.028 -26.419 -29.247 1.00 50.66 104 LYS A O 1
ATOM 823 N N . GLY A 1 105 ? 10.006 -24.606 -30.142 1.00 49.44 105 GLY A N 1
ATOM 824 C CA . GLY A 1 105 ? 9.789 -24.941 -31.554 1.00 49.44 105 GLY A CA 1
ATOM 825 C C . GLY A 1 105 ? 8.967 -23.894 -32.309 1.00 49.44 105 GLY A C 1
ATOM 826 O O . GLY A 1 105 ? 8.997 -23.872 -33.537 1.00 49.44 105 GLY A O 1
ATOM 827 N N . GLN A 1 106 ? 8.300 -22.978 -31.601 1.00 46.22 106 GLN A N 1
ATOM 828 C CA . GLN A 1 106 ? 7.639 -21.823 -32.200 1.00 46.22 106 GLN A CA 1
ATOM 829 C C . GLN A 1 106 ? 8.585 -20.619 -32.184 1.00 46.22 106 GLN A C 1
ATOM 831 O O . GLN A 1 106 ? 9.132 -20.248 -31.149 1.00 46.22 106 GLN A O 1
ATOM 836 N N . ARG A 1 107 ? 8.811 -20.007 -33.353 1.00 38.56 107 ARG A N 1
ATOM 837 C CA . ARG A 1 107 ? 9.691 -18.831 -33.492 1.00 38.56 107 ARG A CA 1
ATOM 838 C C . ARG A 1 107 ? 9.131 -17.591 -32.774 1.00 38.56 107 ARG A C 1
ATOM 840 O O . ARG A 1 107 ? 9.911 -16.717 -32.421 1.00 38.56 107 ARG A O 1
ATOM 847 N N . TRP A 1 108 ? 7.813 -17.547 -32.568 1.00 40.94 108 TRP A N 1
ATOM 848 C CA . TRP A 1 108 ? 7.039 -16.499 -31.895 1.00 40.94 108 TRP A CA 1
ATOM 849 C C . TRP A 1 108 ? 5.726 -17.129 -31.420 1.00 40.94 108 TRP A C 1
ATOM 851 O O . TRP A 1 108 ? 5.144 -17.904 -32.178 1.00 40.94 108 TRP A O 1
ATOM 861 N N . ALA A 1 109 ? 5.244 -16.805 -30.221 1.00 34.50 109 ALA A N 1
ATOM 862 C CA . ALA A 1 109 ? 3.923 -17.240 -29.776 1.00 34.50 109 ALA A CA 1
ATOM 863 C C . ALA A 1 109 ? 3.063 -16.058 -29.346 1.00 34.50 109 ALA A C 1
ATOM 865 O O . ALA A 1 109 ? 3.516 -15.144 -28.658 1.00 34.50 109 ALA A O 1
ATOM 866 N N . TYR A 1 110 ? 1.826 -16.099 -29.827 1.00 37.81 110 TYR A N 1
ATOM 867 C CA . TYR A 1 110 ? 0.806 -15.074 -29.699 1.00 37.81 110 TYR A CA 1
ATOM 868 C C . TYR A 1 110 ? 0.152 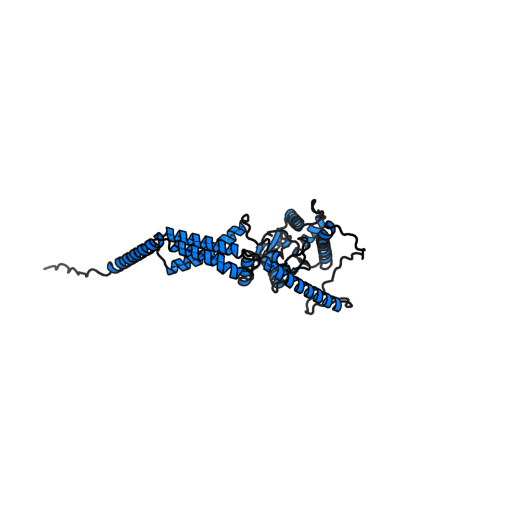-15.123 -28.311 1.00 37.81 110 TYR A C 1
ATOM 870 O O . TYR A 1 110 ? -0.185 -16.200 -27.823 1.00 37.81 110 TYR A O 1
ATOM 878 N N . LEU A 1 111 ? -0.100 -13.956 -27.715 1.00 41.09 111 LEU A N 1
ATOM 879 C CA . LEU A 1 111 ? -1.229 -13.792 -26.797 1.00 41.09 111 LEU A CA 1
ATOM 880 C C . LEU A 1 111 ? -2.490 -13.705 -27.675 1.00 41.09 111 LEU A C 1
ATOM 882 O O . LEU A 1 111 ? -2.504 -12.890 -28.601 1.00 41.09 111 LEU A O 1
ATOM 886 N N . PRO A 1 112 ? -3.507 -14.555 -27.466 1.00 38.00 112 PRO A N 1
ATOM 887 C CA . PRO A 1 112 ? -4.689 -14.584 -28.309 1.00 38.00 112 PRO A CA 1
ATOM 888 C C . PRO A 1 112 ? -5.639 -13.469 -27.866 1.00 38.00 112 PRO A C 1
ATOM 890 O O . PRO A 1 112 ? -6.573 -13.727 -27.128 1.00 38.00 112 PRO A O 1
ATOM 893 N N . ASP A 1 113 ? -5.366 -12.235 -28.279 1.00 39.75 113 ASP A N 1
ATOM 894 C CA . ASP A 1 113 ? -6.337 -11.139 -28.280 1.00 39.75 113 ASP A CA 1
ATOM 895 C C . ASP A 1 113 ? -5.946 -10.153 -29.393 1.00 39.75 113 ASP A C 1
ATOM 897 O O . ASP A 1 113 ? -4.767 -9.822 -29.552 1.00 39.75 113 ASP A O 1
ATOM 901 N N . GLU A 1 114 ? -6.930 -9.709 -30.184 1.00 38.50 114 GLU A N 1
ATOM 902 C CA . GLU A 1 114 ? -6.814 -8.996 -31.476 1.00 38.50 114 GLU A CA 1
ATOM 903 C C . GLU A 1 114 ? -6.153 -7.590 -31.444 1.00 38.50 114 GLU A C 1
ATOM 905 O O . GLU A 1 114 ? -6.390 -6.745 -32.303 1.00 38.50 114 GLU A O 1
ATOM 910 N N . GLY A 1 115 ? -5.263 -7.324 -30.489 1.00 42.81 115 GLY A N 1
ATOM 911 C CA . GLY A 1 115 ? -4.444 -6.109 -30.423 1.00 42.81 115 GLY A CA 1
ATOM 912 C C . GLY A 1 115 ? -3.040 -6.311 -29.843 1.00 42.81 115 GLY A C 1
ATOM 913 O O . GLY A 1 115 ? -2.262 -5.356 -29.780 1.00 42.81 115 GLY A O 1
ATOM 914 N N . ALA A 1 116 ? -2.678 -7.527 -29.421 1.00 37.56 116 ALA A N 1
ATOM 915 C CA . ALA A 1 116 ? -1.391 -7.791 -28.788 1.00 37.56 116 ALA A CA 1
ATOM 916 C C . ALA A 1 116 ? -0.272 -7.935 -29.837 1.00 37.56 116 ALA A C 1
ATOM 918 O O . ALA A 1 116 ? -0.099 -8.983 -30.461 1.00 37.56 116 ALA A O 1
ATOM 919 N N . LYS A 1 117 ? 0.538 -6.882 -30.025 1.00 41.44 117 LYS A N 1
ATOM 920 C CA . LYS A 1 117 ? 1.836 -7.016 -30.709 1.00 41.44 117 LYS A CA 1
ATOM 921 C C . LYS A 1 117 ? 2.708 -7.988 -29.906 1.00 41.44 117 LYS A C 1
ATOM 923 O O . LYS A 1 117 ? 2.858 -7.820 -28.698 1.00 41.44 117 LYS A O 1
ATOM 928 N N . ALA A 1 118 ? 3.288 -8.987 -30.573 1.00 41.00 118 ALA A N 1
ATOM 929 C CA . ALA A 1 118 ? 4.220 -9.921 -29.949 1.00 41.00 118 ALA A CA 1
ATOM 930 C C . ALA A 1 118 ? 5.379 -9.146 -29.298 1.00 41.00 118 ALA A C 1
ATOM 932 O O . ALA A 1 118 ? 6.129 -8.449 -29.983 1.00 41.00 118 ALA A O 1
ATOM 933 N N . LEU A 1 119 ? 5.510 -9.250 -27.974 1.00 43.31 119 LEU A N 1
ATOM 934 C CA . LEU A 1 119 ? 6.637 -8.673 -27.248 1.00 43.31 119 LEU A CA 1
ATOM 935 C C . LEU A 1 119 ? 7.863 -9.570 -27.480 1.00 43.31 119 LEU A C 1
ATOM 937 O O . LEU A 1 119 ? 7.800 -10.766 -27.180 1.00 43.31 119 LEU A O 1
ATOM 941 N N . PRO A 1 120 ? 8.970 -9.048 -28.032 1.00 45.78 120 PRO A N 1
ATOM 942 C CA . PRO A 1 120 ? 10.168 -9.846 -28.238 1.00 45.78 120 PRO A CA 1
ATOM 943 C C . PRO A 1 120 ? 10.743 -10.282 -26.888 1.00 45.78 120 PRO A C 1
ATOM 945 O O . PRO A 1 120 ? 10.974 -9.459 -26.002 1.00 45.78 120 PRO A O 1
ATOM 948 N N . VAL A 1 121 ? 11.016 -11.580 -26.740 1.00 50.69 121 VAL A N 1
ATOM 949 C CA . VAL A 1 121 ? 11.782 -12.090 -25.598 1.00 50.69 121 VAL A CA 1
ATOM 950 C C . VAL A 1 121 ? 13.246 -11.729 -25.829 1.00 50.69 121 VAL A C 1
ATOM 952 O O . VAL A 1 121 ? 13.931 -12.330 -26.656 1.00 50.69 121 VAL A O 1
ATOM 955 N N . LEU A 1 122 ? 13.720 -10.709 -25.118 1.00 53.06 122 LEU A N 1
ATOM 956 C CA . LEU A 1 122 ? 15.100 -10.244 -25.190 1.00 53.06 122 LEU A CA 1
ATOM 957 C C . LEU A 1 122 ? 15.917 -10.982 -24.131 1.00 53.06 122 LEU A C 1
ATOM 959 O O . LEU A 1 122 ? 15.671 -10.847 -22.937 1.00 53.06 122 LEU A O 1
ATOM 963 N N . SER A 1 123 ? 16.893 -11.775 -24.570 1.00 54.97 123 SER A N 1
ATOM 964 C CA . SER A 1 123 ? 17.825 -12.455 -23.674 1.00 54.97 123 SER A CA 1
ATOM 965 C C . SER A 1 123 ? 19.197 -11.810 -23.779 1.00 54.97 123 SER A C 1
ATOM 967 O O . SER A 1 123 ? 19.753 -11.672 -24.873 1.00 54.97 123 SER A O 1
ATOM 969 N N . ARG A 1 124 ? 19.768 -11.451 -22.630 1.00 54.84 124 ARG A N 1
ATOM 970 C CA . ARG A 1 124 ? 21.191 -11.155 -22.532 1.00 54.84 124 ARG A CA 1
ATOM 971 C C . ARG A 1 124 ? 21.926 -12.481 -22.713 1.00 54.84 124 ARG A C 1
ATOM 973 O O . ARG A 1 124 ? 21.982 -13.281 -21.783 1.00 54.84 124 ARG A O 1
ATOM 980 N N . GLN A 1 125 ? 22.430 -12.747 -23.920 1.00 42.97 125 GLN A N 1
ATOM 981 C CA . GLN A 1 125 ? 23.230 -13.942 -24.183 1.00 42.97 125 GLN A CA 1
ATOM 982 C C . GLN A 1 125 ? 24.443 -13.932 -23.250 1.00 42.97 125 GLN A C 1
ATOM 984 O O . GLN A 1 125 ? 25.406 -13.199 -23.465 1.00 42.97 125 GLN A O 1
ATOM 989 N N . HIS A 1 126 ? 24.386 -14.731 -22.191 1.00 44.66 126 HIS A N 1
ATOM 990 C CA . HIS A 1 126 ? 25.590 -15.153 -21.508 1.00 44.66 126 HIS A CA 1
ATOM 991 C C . HIS A 1 126 ? 26.158 -16.325 -22.312 1.00 44.66 126 HIS A C 1
ATOM 993 O O . HIS A 1 126 ? 25.397 -17.249 -22.623 1.00 44.66 126 HIS A O 1
ATOM 999 N N . PRO A 1 127 ? 27.455 -16.323 -22.669 1.00 35.50 127 PRO A N 1
ATOM 1000 C CA . PRO A 1 127 ? 28.086 -17.559 -23.104 1.00 35.50 127 PRO A CA 1
ATOM 1001 C C . PRO A 1 127 ? 27.829 -18.633 -22.031 1.00 35.50 127 PRO A C 1
ATOM 1003 O O . PRO A 1 127 ? 27.715 -18.287 -20.849 1.00 35.50 127 PRO A O 1
ATOM 1006 N N . PRO A 1 128 ? 27.685 -19.915 -22.410 1.00 35.25 128 PRO A N 1
ATOM 1007 C CA . PRO A 1 128 ? 27.552 -21.010 -21.459 1.00 35.25 128 PRO A CA 1
ATOM 1008 C C . PRO A 1 128 ? 28.893 -21.180 -20.736 1.00 35.25 128 PRO A C 1
ATOM 1010 O O . PRO A 1 128 ? 29.690 -22.056 -21.054 1.00 35.25 128 PRO A O 1
ATOM 1013 N N . GLU A 1 129 ? 29.193 -20.282 -19.805 1.00 36.75 129 GLU A N 1
ATOM 1014 C CA . GLU A 1 129 ? 30.363 -20.390 -18.957 1.00 36.75 129 GLU A CA 1
ATOM 1015 C C . GLU A 1 129 ? 30.067 -21.416 -17.869 1.00 36.75 129 GLU A C 1
ATOM 1017 O O . GLU A 1 129 ? 29.029 -21.376 -17.201 1.00 36.75 129 GLU A O 1
ATOM 1022 N N . LEU A 1 130 ? 31.002 -22.360 -17.738 1.00 36.53 130 LEU A N 1
ATOM 1023 C CA . LEU A 1 130 ? 31.132 -23.278 -16.614 1.00 36.53 130 LEU A CA 1
ATOM 1024 C C . LEU A 1 130 ? 30.807 -22.576 -15.284 1.00 36.53 130 LEU A C 1
ATOM 1026 O O . LEU A 1 130 ? 31.061 -21.376 -15.157 1.00 36.53 130 LEU A O 1
ATOM 1030 N N . PRO A 1 131 ? 30.330 -23.314 -14.263 1.00 39.72 131 PRO A N 1
ATOM 1031 C CA . PRO A 1 131 ? 30.020 -22.759 -12.954 1.00 39.72 131 PRO A CA 1
ATOM 1032 C C . PRO A 1 131 ? 31.316 -22.317 -12.263 1.00 39.72 131 PRO A C 1
ATOM 1034 O O . PRO A 1 131 ? 31.882 -23.026 -11.436 1.00 39.72 131 PRO A O 1
ATOM 1037 N N . LEU A 1 132 ? 31.816 -21.137 -12.616 1.00 40.00 132 LEU A N 1
ATOM 1038 C CA . LEU A 1 132 ? 32.784 -20.430 -11.804 1.00 40.00 132 LEU A CA 1
ATOM 1039 C C . LEU A 1 132 ? 32.067 -20.010 -10.517 1.00 40.00 132 LEU A C 1
ATOM 1041 O O . LEU A 1 132 ? 30.883 -19.658 -10.565 1.00 40.00 132 LEU A O 1
ATOM 1045 N N . PRO A 1 133 ? 32.747 -20.049 -9.360 1.00 39.81 133 PRO A N 1
ATOM 1046 C CA . PRO A 1 133 ? 32.171 -19.601 -8.105 1.00 39.81 133 PRO A CA 1
ATOM 1047 C C . PRO A 1 133 ? 31.890 -18.101 -8.217 1.00 39.81 133 PRO A C 1
ATOM 1049 O O . PRO A 1 133 ? 32.765 -17.261 -8.014 1.00 39.81 133 PRO A O 1
ATOM 1052 N N . VAL A 1 134 ? 30.658 -17.757 -8.593 1.00 49.31 134 VAL A N 1
ATOM 1053 C CA . VAL A 1 134 ? 30.178 -16.381 -8.601 1.00 49.31 134 VAL A CA 1
ATOM 1054 C C . VAL A 1 134 ? 30.237 -15.916 -7.153 1.00 49.31 134 VAL A C 1
ATOM 1056 O O . VAL A 1 134 ? 29.485 -16.401 -6.308 1.00 49.31 134 VAL A O 1
ATOM 1059 N N . SER A 1 135 ? 31.169 -15.010 -6.850 1.00 53.25 135 SER A N 1
ATOM 1060 C CA . SER A 1 135 ? 31.258 -14.385 -5.531 1.00 53.25 135 SER A CA 1
ATOM 1061 C C . SER A 1 135 ? 29.874 -13.879 -5.107 1.00 53.25 135 SER A C 1
ATOM 1063 O O . SER A 1 135 ? 29.127 -13.340 -5.926 1.00 53.25 135 SER A O 1
ATOM 1065 N N . ALA A 1 136 ? 29.524 -14.018 -3.827 1.00 54.50 136 ALA A N 1
ATOM 1066 C CA . ALA A 1 136 ? 28.221 -13.608 -3.293 1.00 54.50 136 ALA A CA 1
ATOM 1067 C C . ALA A 1 136 ? 27.904 -12.107 -3.498 1.00 54.50 136 ALA A C 1
ATOM 1069 O O . ALA A 1 136 ? 26.768 -11.672 -3.289 1.00 54.50 136 ALA A O 1
ATOM 1070 N N . SER A 1 137 ? 28.902 -11.291 -3.852 1.00 52.16 137 SER A N 1
ATOM 1071 C CA . SER A 1 137 ? 28.709 -9.916 -4.322 1.00 52.16 137 SER A CA 1
ATOM 1072 C C . SER A 1 137 ? 28.245 -9.871 -5.782 1.00 52.16 137 SER A C 1
ATOM 1074 O O . SER A 1 137 ? 27.250 -9.221 -6.075 1.00 52.16 137 SER A O 1
ATOM 1076 N N . ALA A 1 138 ? 28.879 -10.618 -6.687 1.00 54.75 138 ALA A N 1
ATOM 1077 C CA . ALA A 1 138 ? 28.520 -10.667 -8.105 1.00 54.75 138 ALA A CA 1
ATOM 1078 C C . ALA A 1 138 ? 27.104 -11.228 -8.343 1.00 54.75 138 ALA A C 1
ATOM 1080 O O . ALA A 1 138 ? 26.380 -10.717 -9.198 1.00 54.75 138 ALA A O 1
ATOM 1081 N N . SER A 1 139 ? 26.660 -12.207 -7.545 1.00 56.25 139 SER A N 1
ATOM 1082 C CA . SER A 1 139 ? 25.290 -12.737 -7.626 1.00 56.25 139 SER A CA 1
ATOM 1083 C C . SER A 1 139 ? 24.227 -11.713 -7.203 1.00 56.25 139 SER A C 1
ATOM 1085 O O . SER A 1 139 ? 23.194 -11.607 -7.856 1.00 56.25 139 SER A O 1
ATOM 1087 N N . ARG A 1 140 ? 24.496 -10.894 -6.175 1.00 59.19 140 ARG A N 1
ATOM 1088 C CA . ARG A 1 140 ? 23.589 -9.822 -5.710 1.00 59.19 140 ARG A CA 1
ATOM 1089 C C . ARG A 1 140 ? 23.445 -8.659 -6.691 1.00 59.19 140 ARG A C 1
ATOM 1091 O O . ARG A 1 140 ? 22.477 -7.905 -6.621 1.00 59.19 140 ARG A O 1
ATOM 1098 N N . CYS A 1 141 ? 24.409 -8.488 -7.585 1.00 61.31 141 CYS A N 1
ATOM 1099 C CA . CYS A 1 141 ? 24.467 -7.345 -8.493 1.00 61.31 141 CYS A CA 1
ATOM 1100 C C . CYS A 1 141 ? 23.965 -7.652 -9.898 1.00 61.31 141 CYS A C 1
ATOM 1102 O O . CYS A 1 141 ? 23.651 -6.733 -10.654 1.00 61.31 141 CYS A O 1
ATOM 1104 N N . ARG A 1 142 ? 23.856 -8.940 -10.226 1.00 64.81 142 ARG A N 1
ATOM 1105 C CA . ARG A 1 142 ? 23.392 -9.426 -11.521 1.00 64.81 142 ARG A CA 1
ATOM 1106 C C . ARG A 1 142 ? 21.973 -8.953 -11.877 1.00 64.81 142 ARG A C 1
ATOM 1108 O O . ARG A 1 142 ? 21.856 -8.349 -12.940 1.00 64.81 142 ARG A O 1
ATOM 1115 N N . PRO A 1 143 ? 20.953 -9.050 -10.992 1.00 65.25 143 PRO A N 1
ATOM 1116 C CA . PRO A 1 143 ? 19.596 -8.595 -11.325 1.00 65.25 143 PRO A CA 1
ATOM 1117 C C . PRO A 1 143 ? 19.543 -7.114 -11.726 1.00 65.25 143 PRO A C 1
ATOM 1119 O O . PRO A 1 143 ? 18.855 -6.722 -12.661 1.00 65.25 143 PRO A O 1
ATOM 1122 N N . LYS A 1 144 ? 20.358 -6.281 -11.071 1.00 68.25 144 LYS A N 1
ATOM 1123 C CA . LYS A 1 144 ? 20.428 -4.832 -11.317 1.00 68.25 144 LYS A CA 1
ATOM 1124 C C . LYS A 1 144 ? 21.131 -4.481 -12.628 1.00 68.25 144 LYS A C 1
ATOM 1126 O O . LYS A 1 144 ? 20.746 -3.524 -13.296 1.00 68.25 144 LYS A O 1
ATOM 1131 N N . ALA A 1 145 ? 22.150 -5.252 -13.006 1.00 67.25 145 ALA A N 1
ATOM 1132 C CA . ALA A 1 145 ? 22.794 -5.115 -14.309 1.00 67.25 145 ALA A CA 1
ATOM 1133 C C . ALA A 1 145 ? 21.869 -5.581 -15.445 1.00 67.25 145 ALA A C 1
ATOM 1135 O O . ALA A 1 145 ? 21.860 -4.972 -16.515 1.00 67.25 145 ALA A O 1
ATOM 1136 N N . ASP A 1 146 ? 21.085 -6.632 -15.203 1.00 70.88 146 ASP A N 1
ATOM 1137 C CA . ASP A 1 146 ? 20.104 -7.140 -16.160 1.00 70.88 146 ASP A CA 1
ATOM 1138 C C . ASP A 1 146 ? 18.959 -6.145 -16.350 1.00 70.88 146 ASP A C 1
ATOM 1140 O O . ASP A 1 146 ? 18.565 -5.884 -17.480 1.00 70.88 146 ASP A O 1
ATOM 1144 N N . TRP A 1 147 ? 18.525 -5.474 -15.283 1.00 75.44 147 TRP A N 1
ATOM 1145 C CA . TRP A 1 147 ? 17.530 -4.406 -15.355 1.00 75.44 147 TRP A CA 1
ATOM 1146 C C . TRP A 1 147 ? 17.958 -3.244 -16.263 1.00 75.44 147 TRP A C 1
ATOM 1148 O O . TRP A 1 147 ? 17.212 -2.839 -17.155 1.00 75.44 147 TRP A O 1
ATOM 1158 N N . ALA A 1 148 ? 19.180 -2.729 -16.079 1.00 72.19 148 ALA A N 1
ATOM 1159 C CA . ALA A 1 148 ? 19.703 -1.634 -16.901 1.00 72.19 148 ALA A CA 1
ATOM 1160 C C . ALA A 1 148 ? 19.811 -2.040 -18.380 1.00 72.19 148 ALA A C 1
ATOM 1162 O O . ALA A 1 148 ? 19.464 -1.264 -19.274 1.00 72.19 148 ALA A O 1
ATOM 1163 N N . TRP A 1 149 ? 20.240 -3.279 -18.636 1.00 75.12 149 TRP A N 1
ATOM 1164 C CA . TRP A 1 149 ? 20.279 -3.833 -19.984 1.00 75.12 149 TRP A CA 1
ATOM 1165 C C . TRP A 1 149 ? 18.873 -3.968 -20.586 1.00 75.12 149 TRP A C 1
ATOM 1167 O O . TRP A 1 149 ? 18.652 -3.504 -21.704 1.00 75.12 149 TRP A O 1
ATOM 1177 N N . CYS A 1 150 ? 17.914 -4.524 -19.838 1.00 76.19 150 CYS A N 1
ATOM 1178 C CA . CYS A 1 150 ? 16.521 -4.682 -20.260 1.00 76.19 150 CYS A CA 1
ATOM 1179 C C . CYS A 1 150 ? 15.877 -3.337 -20.597 1.00 76.19 150 CYS A C 1
ATOM 1181 O O . CYS A 1 150 ? 15.209 -3.228 -21.620 1.00 76.19 150 CYS A O 1
ATOM 1183 N N . LEU A 1 151 ? 16.126 -2.289 -19.808 1.00 77.31 151 LEU A N 1
ATOM 1184 C CA . LEU A 1 151 ? 15.663 -0.940 -20.133 1.00 77.31 151 LEU A CA 1
ATOM 1185 C C . LEU A 1 151 ? 16.262 -0.393 -21.427 1.00 77.31 151 LEU A C 1
ATOM 1187 O O . LEU A 1 151 ? 15.560 0.250 -22.208 1.00 77.31 151 LEU A O 1
ATOM 1191 N N . GLY A 1 152 ? 17.562 -0.598 -21.644 1.00 75.56 152 GLY A N 1
ATOM 1192 C CA . GLY A 1 152 ? 18.228 -0.213 -22.887 1.00 75.56 152 GLY A CA 1
ATOM 1193 C C . GLY A 1 152 ? 17.616 -0.926 -24.091 1.00 75.56 152 GLY A C 1
ATOM 1194 O O . GLY A 1 152 ? 17.254 -0.289 -25.080 1.00 75.56 152 GLY A O 1
ATOM 1195 N N . ALA A 1 153 ? 17.441 -2.239 -23.969 1.00 76.25 153 ALA A N 1
ATOM 1196 C CA . ALA A 1 153 ? 16.910 -3.086 -25.022 1.00 76.25 153 ALA A CA 1
ATOM 1197 C C . ALA A 1 153 ? 15.425 -2.787 -25.314 1.00 76.25 153 ALA A C 1
ATOM 1199 O O . ALA A 1 153 ? 15.041 -2.692 -26.478 1.00 76.25 153 ALA A O 1
ATOM 1200 N N . LEU A 1 154 ? 14.607 -2.540 -24.284 1.00 78.25 154 LEU A N 1
ATOM 1201 C CA . LEU A 1 154 ? 13.197 -2.159 -24.422 1.00 78.25 154 LEU A CA 1
ATOM 1202 C C . LEU A 1 154 ? 13.041 -0.789 -25.095 1.00 78.25 154 LEU A C 1
ATOM 1204 O O . LEU A 1 154 ? 12.238 -0.641 -26.016 1.00 78.25 154 LEU A O 1
ATOM 1208 N N . ALA A 1 155 ? 13.842 0.201 -24.688 1.00 77.75 155 ALA A N 1
ATOM 1209 C CA . ALA A 1 155 ? 13.819 1.530 -25.296 1.00 77.75 155 ALA A CA 1
ATOM 1210 C C . ALA A 1 155 ? 14.233 1.504 -26.778 1.00 77.75 155 ALA A C 1
ATOM 1212 O O . ALA A 1 155 ? 13.714 2.296 -27.570 1.00 77.75 155 ALA A O 1
ATOM 1213 N N . ALA A 1 156 ? 15.149 0.603 -27.151 1.00 79.31 156 ALA A N 1
ATOM 1214 C CA . ALA A 1 156 ? 15.551 0.384 -28.538 1.00 79.31 156 ALA A CA 1
ATOM 1215 C C . ALA A 1 156 ? 14.478 -0.363 -29.349 1.00 79.31 156 ALA A C 1
ATOM 1217 O O . ALA A 1 156 ? 14.218 -0.001 -30.493 1.00 79.31 156 ALA A O 1
ATOM 1218 N N . ALA A 1 157 ? 13.839 -1.378 -28.760 1.00 78.56 157 ALA A N 1
ATOM 1219 C CA . ALA A 1 157 ? 12.814 -2.184 -29.423 1.00 78.56 157 ALA A CA 1
ATOM 1220 C C . ALA A 1 157 ? 11.491 -1.429 -29.633 1.00 78.56 157 ALA A C 1
ATOM 1222 O O . ALA A 1 157 ? 10.769 -1.709 -30.585 1.00 78.56 157 ALA A O 1
ATOM 1223 N N . SER A 1 158 ? 11.156 -0.492 -28.743 1.00 77.44 158 SER A N 1
ATOM 1224 C CA . SER A 1 158 ? 9.927 0.308 -28.799 1.00 77.44 158 SER A CA 1
ATOM 1225 C C . SER A 1 158 ? 10.263 1.802 -28.783 1.00 77.44 158 SER A C 1
ATOM 1227 O O . SER A 1 158 ? 10.223 2.430 -27.720 1.00 77.44 158 SER A O 1
ATOM 1229 N N . PRO A 1 159 ? 10.640 2.394 -29.934 1.00 77.06 159 PRO A N 1
ATOM 1230 C CA . PRO A 1 159 ? 11.033 3.801 -30.004 1.00 77.06 159 PRO A CA 1
ATOM 1231 C C . PRO A 1 159 ? 9.881 4.764 -29.687 1.00 77.06 159 PRO A C 1
ATOM 1233 O O . PRO A 1 159 ? 10.125 5.805 -29.082 1.00 77.06 159 PRO A O 1
ATOM 1236 N N . ASP A 1 160 ? 8.646 4.374 -30.007 1.00 79.81 160 ASP A N 1
ATOM 1237 C CA . ASP A 1 160 ? 7.448 5.215 -29.882 1.00 79.81 160 ASP A CA 1
ATOM 1238 C C . ASP A 1 160 ? 6.782 5.144 -28.494 1.00 79.81 160 ASP A C 1
ATOM 1240 O O . ASP A 1 160 ? 5.747 5.760 -28.267 1.00 79.81 160 ASP A O 1
ATOM 1244 N N . ALA A 1 161 ? 7.334 4.365 -27.558 1.00 78.62 161 ALA A N 1
ATOM 1245 C CA . ALA A 1 161 ? 6.756 4.219 -26.225 1.00 78.62 161 ALA A CA 1
ATOM 1246 C C . ALA A 1 161 ? 7.100 5.420 -25.326 1.00 78.62 161 ALA A C 1
ATOM 1248 O O . ALA A 1 161 ? 8.275 5.667 -25.035 1.00 78.62 161 ALA A O 1
ATOM 1249 N N . ASP A 1 162 ? 6.072 6.112 -24.826 1.00 79.00 162 ASP A N 1
ATOM 1250 C CA . ASP A 1 162 ? 6.210 7.220 -23.867 1.00 79.00 162 ASP A CA 1
ATOM 1251 C C . ASP A 1 162 ? 6.627 6.741 -22.469 1.00 79.00 162 ASP A C 1
ATOM 1253 O O . ASP A 1 162 ? 7.389 7.409 -21.757 1.00 79.00 162 ASP A O 1
ATOM 1257 N N . TRP A 1 163 ? 6.152 5.551 -22.098 1.00 82.56 163 TRP A N 1
ATOM 1258 C CA . TRP A 1 163 ? 6.357 4.929 -20.797 1.00 82.56 163 TRP A CA 1
ATOM 1259 C C . TRP A 1 163 ? 6.954 3.535 -20.945 1.00 82.56 163 TRP A C 1
ATOM 1261 O O . TRP A 1 163 ? 6.586 2.765 -21.828 1.00 82.56 163 TRP A O 1
ATOM 1271 N N . LEU A 1 164 ? 7.871 3.212 -20.041 1.00 84.50 164 LEU A N 1
ATOM 1272 C CA . LEU A 1 164 ? 8.572 1.942 -19.955 1.00 84.50 164 LEU A CA 1
ATOM 1273 C C . LEU A 1 164 ? 8.326 1.364 -18.563 1.00 84.50 164 LEU A C 1
ATOM 1275 O O . LEU A 1 164 ? 8.635 2.007 -17.560 1.00 84.50 164 LEU A O 1
ATOM 1279 N N . ALA A 1 165 ? 7.766 0.162 -18.499 1.00 85.69 165 ALA A N 1
ATOM 1280 C CA . ALA A 1 165 ? 7.582 -0.568 -17.253 1.00 85.69 165 ALA A CA 1
ATOM 1281 C C . ALA A 1 165 ? 8.587 -1.717 -17.186 1.00 85.69 165 ALA A C 1
ATOM 1283 O O . ALA A 1 165 ? 8.753 -2.456 -18.157 1.00 85.69 165 ALA A O 1
ATOM 1284 N N . VAL A 1 166 ? 9.237 -1.875 -16.036 1.00 82.31 166 VAL A N 1
ATOM 1285 C CA . VAL A 1 166 ? 10.076 -3.037 -15.741 1.00 82.31 166 VAL A CA 1
ATOM 1286 C C . VAL A 1 166 ? 9.597 -3.651 -14.444 1.00 82.31 166 VAL A C 1
ATOM 1288 O O . VAL A 1 166 ? 9.431 -2.957 -13.441 1.00 82.31 166 VAL A O 1
ATOM 1291 N N . VAL A 1 167 ? 9.352 -4.951 -14.495 1.00 84.31 167 VAL A N 1
ATOM 1292 C CA . VAL A 1 167 ? 8.772 -5.736 -13.414 1.00 84.31 167 VAL A CA 1
ATOM 1293 C C . VAL A 1 167 ? 9.618 -6.997 -13.273 1.00 84.31 167 VAL A C 1
ATOM 1295 O O . VAL A 1 167 ? 9.897 -7.655 -14.276 1.00 84.31 167 VAL A O 1
ATOM 1298 N N . GLU A 1 168 ? 10.075 -7.284 -12.056 1.00 79.88 168 GLU A N 1
ATOM 1299 C CA . GLU A 1 168 ? 10.783 -8.522 -11.723 1.00 79.88 168 GLU A CA 1
ATOM 1300 C C . GLU A 1 168 ? 9.856 -9.744 -11.859 1.00 79.88 168 GLU A C 1
ATOM 1302 O O . GLU A 1 168 ? 8.628 -9.640 -11.836 1.00 79.88 168 GLU A O 1
ATOM 1307 N N . ASP A 1 169 ? 10.452 -10.920 -12.035 1.00 75.06 169 ASP A N 1
ATOM 1308 C CA . ASP A 1 169 ? 9.756 -12.190 -12.268 1.00 75.06 169 ASP A CA 1
ATOM 1309 C C . ASP A 1 169 ? 8.973 -12.697 -11.048 1.00 75.06 169 ASP A C 1
ATOM 1311 O O . ASP A 1 169 ? 8.045 -13.496 -11.187 1.00 75.06 169 ASP A O 1
ATOM 1315 N N . ASP A 1 170 ? 9.309 -12.205 -9.856 1.00 73.75 170 ASP A N 1
ATOM 1316 C CA . ASP A 1 170 ? 8.639 -12.529 -8.599 1.00 73.75 170 ASP A CA 1
ATOM 1317 C C . ASP A 1 170 ? 7.408 -11.655 -8.295 1.00 73.75 170 ASP A C 1
ATOM 1319 O O . ASP A 1 170 ? 6.782 -11.823 -7.244 1.00 73.75 170 ASP A O 1
ATOM 1323 N N . GLN A 1 171 ? 7.018 -10.763 -9.209 1.00 79.94 171 GLN A N 1
ATOM 1324 C CA . GLN A 1 171 ? 5.893 -9.847 -9.035 1.00 79.94 171 GLN A CA 1
ATOM 1325 C C . GLN A 1 171 ? 4.647 -10.315 -9.789 1.00 79.94 171 GLN A C 1
ATOM 1327 O O . GLN A 1 171 ? 4.680 -10.622 -10.980 1.00 79.94 171 GLN A O 1
ATOM 1332 N N . LEU A 1 172 ? 3.501 -10.292 -9.109 1.00 81.00 172 LEU A N 1
ATOM 1333 C CA . LEU A 1 172 ? 2.202 -10.618 -9.687 1.00 81.00 172 LEU A CA 1
ATOM 1334 C C . LEU A 1 172 ? 1.277 -9.404 -9.682 1.00 81.00 172 LEU A C 1
ATOM 1336 O O . LEU A 1 172 ? 1.031 -8.783 -8.645 1.00 81.00 172 LEU A O 1
ATOM 1340 N N . ALA A 1 173 ? 0.729 -9.093 -10.854 1.00 83.56 173 ALA A N 1
ATOM 1341 C CA . ALA A 1 173 ? -0.253 -8.032 -11.029 1.00 83.56 173 ALA A CA 1
ATOM 1342 C C . ALA A 1 173 ? -1.583 -8.383 -10.360 1.00 83.56 173 ALA A C 1
ATOM 1344 O O . ALA A 1 173 ? -2.089 -9.502 -10.470 1.00 83.56 173 ALA A O 1
ATOM 1345 N N . ARG A 1 174 ? -2.182 -7.398 -9.689 1.00 80.81 174 ARG A N 1
ATOM 1346 C CA . ARG A 1 174 ? -3.579 -7.485 -9.256 1.00 80.81 174 ARG A CA 1
ATOM 1347 C C . ARG A 1 174 ? -4.507 -7.454 -10.472 1.00 80.81 174 ARG A C 1
ATOM 1349 O O . ARG A 1 174 ? -4.156 -6.912 -11.516 1.00 80.81 174 ARG A O 1
ATOM 1356 N N . LEU A 1 175 ? -5.716 -7.994 -10.319 1.00 78.19 175 LEU A N 1
ATOM 1357 C CA . LEU A 1 175 ? -6.704 -8.082 -11.404 1.00 78.19 175 LEU A CA 1
ATOM 1358 C C . LEU A 1 175 ? -7.046 -6.717 -12.028 1.00 78.19 175 LEU A C 1
ATOM 1360 O O . LEU A 1 175 ? -7.341 -6.639 -13.213 1.00 78.19 175 LEU A O 1
ATOM 1364 N N . ASP A 1 176 ? -6.986 -5.647 -11.240 1.00 79.88 176 ASP A N 1
ATOM 1365 C CA . ASP A 1 176 ? -7.262 -4.268 -11.642 1.00 79.88 176 ASP A CA 1
ATOM 1366 C C . ASP A 1 176 ? -6.000 -3.451 -11.967 1.00 79.88 176 ASP A C 1
ATOM 1368 O O . ASP A 1 176 ? -6.096 -2.254 -12.247 1.00 79.88 176 ASP A O 1
ATOM 1372 N N . ALA A 1 177 ? -4.815 -4.074 -11.965 1.00 82.31 177 ALA A N 1
ATOM 1373 C CA . ALA A 1 177 ? -3.544 -3.362 -12.069 1.00 82.31 177 ALA A CA 1
ATOM 1374 C C . ALA A 1 177 ? -3.383 -2.609 -13.394 1.00 82.31 177 ALA A C 1
ATOM 1376 O O . ALA A 1 177 ? -2.912 -1.477 -13.388 1.00 82.31 177 ALA A O 1
ATOM 1377 N N . VAL A 1 178 ? -3.797 -3.201 -14.519 1.00 82.81 178 VAL A N 1
ATOM 1378 C CA . VAL A 1 178 ? -3.662 -2.573 -15.847 1.00 82.81 178 VAL A CA 1
ATOM 1379 C C . VAL A 1 178 ? -4.605 -1.380 -15.990 1.00 82.81 178 VAL A C 1
ATOM 1381 O O . VAL A 1 178 ? -4.171 -0.302 -16.390 1.00 82.81 178 VAL A O 1
ATOM 1384 N N . SER A 1 179 ? -5.875 -1.532 -15.596 1.00 81.44 179 SER A N 1
ATOM 1385 C CA . SER A 1 179 ? -6.836 -0.420 -15.578 1.00 81.44 179 SER A CA 1
ATOM 1386 C C . SER A 1 179 ? -6.380 0.706 -14.654 1.00 81.44 179 SER A C 1
ATOM 1388 O O . SER A 1 179 ? -6.432 1.876 -15.019 1.00 81.44 179 SER A O 1
ATOM 1390 N N . ALA A 1 180 ? -5.857 0.356 -13.479 1.00 81.75 180 ALA A N 1
ATOM 1391 C CA . ALA A 1 180 ? -5.337 1.322 -12.528 1.00 81.75 180 ALA A CA 1
ATOM 1392 C C . ALA A 1 180 ? -4.087 2.040 -13.047 1.00 81.75 180 ALA A C 1
ATOM 1394 O O . ALA A 1 180 ? -3.919 3.231 -12.792 1.00 81.75 180 ALA A O 1
ATOM 1395 N N . LEU A 1 181 ? -3.216 1.335 -13.774 1.00 83.56 181 LEU A N 1
ATOM 1396 C CA . LEU A 1 181 ? -2.033 1.915 -14.400 1.00 83.56 181 LEU A CA 1
ATOM 1397 C C . LEU A 1 181 ? -2.434 2.947 -15.457 1.00 83.56 181 LEU A C 1
ATOM 1399 O O . LEU A 1 181 ? -1.924 4.066 -15.419 1.00 83.56 181 LEU A O 1
ATOM 1403 N N . HIS A 1 182 ? -3.398 2.607 -16.317 1.00 82.44 182 HIS A N 1
ATOM 1404 C CA . HIS A 1 182 ? -3.982 3.542 -17.280 1.00 82.44 182 HIS A CA 1
ATOM 1405 C C . HIS A 1 182 ? -4.570 4.769 -16.587 1.00 82.44 182 HIS A C 1
ATOM 1407 O O . HIS A 1 182 ? -4.186 5.891 -16.897 1.00 82.44 182 HIS A O 1
ATOM 1413 N N . ASP A 1 183 ? -5.403 4.579 -15.562 1.00 81.69 183 ASP A N 1
ATOM 1414 C CA . ASP A 1 183 ? -5.971 5.695 -14.805 1.00 81.69 183 ASP A CA 1
ATOM 1415 C C . ASP A 1 183 ? -4.887 6.583 -14.174 1.00 81.69 183 ASP A C 1
ATOM 1417 O O . ASP A 1 183 ? -5.009 7.811 -14.134 1.00 81.69 183 ASP A O 1
ATOM 1421 N N . ILE A 1 184 ? -3.815 5.988 -13.651 1.00 80.25 184 ILE A N 1
ATOM 1422 C CA . ILE A 1 184 ? -2.697 6.724 -13.059 1.00 80.25 184 ILE A CA 1
ATOM 1423 C C . ILE A 1 184 ? -1.972 7.554 -14.121 1.00 80.25 184 ILE A C 1
ATOM 1425 O O . ILE A 1 184 ? -1.725 8.741 -13.879 1.00 80.25 184 ILE A O 1
ATOM 1429 N N . MET A 1 185 ? -1.672 6.952 -15.273 1.00 77.69 185 MET A N 1
ATOM 1430 C CA . MET A 1 185 ? -1.005 7.590 -16.409 1.00 77.69 185 MET A CA 1
ATOM 1431 C C . MET A 1 185 ? -1.862 8.713 -17.005 1.00 77.69 185 MET A C 1
ATOM 1433 O O . MET A 1 185 ? -1.435 9.870 -17.022 1.00 77.69 185 MET A O 1
ATOM 1437 N N . ASP A 1 186 ? -3.096 8.397 -17.387 1.00 72.00 186 ASP A N 1
ATOM 1438 C CA . ASP A 1 186 ? -3.965 9.271 -18.175 1.00 72.00 186 ASP A CA 1
ATOM 1439 C C . ASP A 1 186 ? -4.645 10.344 -17.318 1.00 72.00 186 ASP A C 1
ATOM 1441 O O . ASP A 1 186 ? -4.852 11.472 -17.764 1.00 72.00 186 ASP A O 1
ATOM 1445 N N . SER A 1 187 ? -5.000 10.034 -16.065 1.00 64.44 187 SER A N 1
ATOM 1446 C CA . SER A 1 187 ? -5.803 10.947 -15.240 1.00 64.44 187 SER A CA 1
ATOM 1447 C C . SER A 1 187 ? -5.024 11.611 -14.110 1.00 64.44 187 SER A C 1
ATOM 1449 O O . SER A 1 187 ? -5.206 12.805 -13.874 1.00 64.44 187 SER A O 1
ATOM 1451 N N . LYS A 1 188 ? -4.151 10.898 -13.389 1.00 65.06 188 LYS A N 1
ATOM 1452 C CA . LYS A 1 188 ? -3.543 11.440 -12.158 1.00 65.06 188 LYS A CA 1
ATOM 1453 C C . LYS A 1 188 ? -2.235 12.150 -12.424 1.00 65.06 188 LYS A C 1
ATOM 1455 O O . LYS A 1 188 ? -2.029 13.237 -11.888 1.00 65.06 188 LYS A O 1
ATOM 1460 N N . LEU A 1 189 ? -1.377 11.574 -13.255 1.00 69.69 189 LEU A N 1
ATOM 1461 C CA . LEU A 1 189 ? -0.135 12.212 -13.672 1.00 69.69 189 LEU A CA 1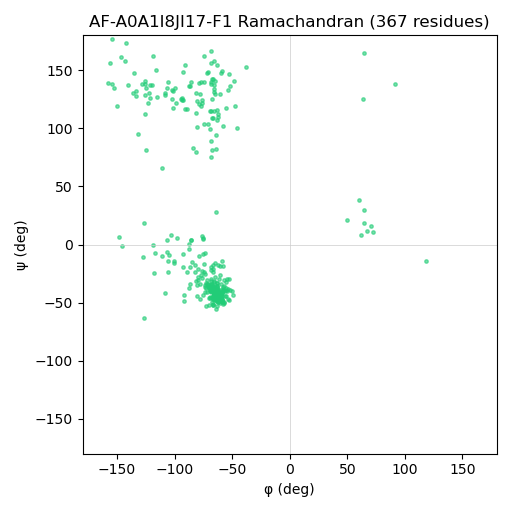
ATOM 1462 C C . LEU A 1 189 ? -0.431 13.445 -14.537 1.00 69.69 189 LEU A C 1
ATOM 1464 O O . LEU A 1 189 ? 0.055 14.532 -14.219 1.00 69.69 189 LEU A O 1
ATOM 1468 N N . ALA A 1 190 ? -1.335 13.317 -15.513 1.00 64.25 190 ALA A N 1
ATOM 1469 C CA . ALA A 1 190 ? -1.780 14.433 -16.347 1.00 64.25 190 ALA A CA 1
ATOM 1470 C C . ALA A 1 190 ? -2.453 15.563 -15.550 1.00 64.25 190 ALA A C 1
ATOM 1472 O O . ALA A 1 190 ? -2.034 16.713 -15.656 1.00 64.25 190 ALA A O 1
ATOM 1473 N N . ARG A 1 191 ? -3.440 15.277 -14.681 1.00 63.91 191 ARG A N 1
ATOM 1474 C CA . ARG A 1 191 ? -4.145 16.343 -13.931 1.00 63.91 191 ARG A CA 1
ATOM 1475 C C . ARG A 1 191 ? -3.308 16.968 -12.817 1.00 63.91 191 ARG A C 1
ATOM 1477 O O . ARG A 1 191 ? -3.431 18.163 -12.569 1.00 63.91 191 ARG A O 1
ATOM 1484 N N . ARG A 1 192 ? -2.495 16.180 -12.101 1.00 62.31 192 ARG A N 1
ATOM 1485 C CA . ARG A 1 192 ? -1.749 16.674 -10.927 1.00 62.31 192 ARG A CA 1
ATOM 1486 C C . ARG A 1 192 ? -0.492 17.446 -11.314 1.00 62.31 192 ARG A C 1
ATOM 1488 O O . ARG A 1 192 ? -0.060 18.316 -10.556 1.00 62.31 192 ARG A O 1
ATOM 1495 N N . TYR A 1 193 ? 0.097 17.131 -12.465 1.00 62.75 193 TYR A N 1
ATOM 1496 C CA . TYR A 1 193 ? 1.372 17.707 -12.883 1.00 62.75 193 TYR A CA 1
ATOM 1497 C C . TYR A 1 193 ? 1.266 18.521 -14.185 1.00 62.75 193 TYR A C 1
ATOM 1499 O O . TYR A 1 193 ? 2.032 19.471 -14.348 1.00 62.75 193 TYR A O 1
ATOM 1507 N N . GLY A 1 194 ? 0.286 18.261 -15.055 1.00 60.69 194 GLY A N 1
ATOM 1508 C CA . GLY A 1 194 ? 0.198 18.882 -16.382 1.00 60.69 194 GLY A CA 1
ATOM 1509 C C . GLY A 1 194 ? 1.365 18.476 -17.291 1.00 60.69 194 GLY A C 1
ATOM 1510 O O . GLY A 1 194 ? 2.392 17.987 -16.812 1.00 60.69 194 GLY A O 1
ATOM 1511 N N . ASP A 1 195 ? 1.253 18.713 -18.598 1.00 60.94 195 ASP A N 1
ATOM 1512 C CA . ASP A 1 195 ? 2.244 18.244 -19.586 1.00 60.94 195 ASP A CA 1
ATOM 1513 C C . ASP A 1 195 ? 3.678 18.711 -19.281 1.00 60.94 195 ASP A C 1
ATOM 1515 O O . ASP A 1 195 ? 4.635 17.942 -19.366 1.00 60.94 195 ASP A O 1
ATOM 1519 N N . GLN A 1 196 ? 3.850 19.952 -18.809 1.00 56.69 196 GLN A N 1
ATOM 1520 C CA . GLN A 1 196 ? 5.176 20.497 -18.492 1.00 56.69 196 GLN A CA 1
ATOM 1521 C C . GLN A 1 196 ? 5.804 19.941 -17.202 1.00 56.69 196 GLN A C 1
ATOM 1523 O O . GLN A 1 196 ? 7.029 19.991 -17.059 1.00 56.69 196 GLN A O 1
ATOM 1528 N N . ARG A 1 197 ? 5.020 19.426 -16.239 1.00 53.94 197 ARG A N 1
ATOM 1529 C CA . ARG A 1 197 ? 5.581 18.799 -15.021 1.00 53.94 197 ARG A CA 1
ATOM 1530 C C . ARG A 1 197 ? 5.496 17.276 -15.028 1.00 53.94 197 ARG A C 1
ATOM 1532 O O . ARG A 1 197 ? 6.164 16.675 -14.193 1.00 53.94 197 ARG A O 1
ATOM 1539 N N . LEU A 1 198 ? 4.800 16.657 -15.980 1.00 60.44 198 LEU A N 1
ATOM 1540 C CA . LEU A 1 198 ? 4.985 15.246 -16.340 1.00 60.44 198 LEU A CA 1
ATOM 1541 C C . LEU A 1 198 ? 6.444 14.967 -16.708 1.00 60.44 198 LEU A C 1
ATOM 1543 O O . LEU A 1 198 ? 7.013 13.987 -16.241 1.00 60.44 198 LEU A O 1
ATOM 1547 N N . ALA A 1 199 ? 7.099 15.918 -17.384 1.00 61.59 199 ALA A N 1
ATOM 1548 C CA . ALA A 1 199 ? 8.544 15.885 -17.586 1.00 61.59 199 ALA A CA 1
ATOM 1549 C C . ALA A 1 199 ? 9.315 15.773 -16.257 1.00 61.59 199 ALA A C 1
ATOM 1551 O O . ALA A 1 199 ? 10.373 15.161 -16.201 1.00 61.59 199 ALA A O 1
ATOM 1552 N N . ARG A 1 200 ? 8.822 16.334 -15.147 1.00 74.62 200 ARG A N 1
ATOM 1553 C CA . ARG A 1 200 ? 9.502 16.246 -13.843 1.00 74.62 200 ARG A CA 1
ATOM 1554 C C . ARG A 1 200 ? 9.296 14.905 -13.149 1.00 74.62 200 ARG A C 1
ATOM 1556 O O . ARG A 1 200 ? 9.959 14.686 -12.143 1.00 74.62 200 ARG A O 1
ATOM 1563 N N . VAL A 1 201 ? 8.415 14.028 -13.623 1.00 81.50 201 VAL A N 1
ATOM 1564 C CA . VAL A 1 201 ? 8.266 12.681 -13.059 1.00 81.50 201 VAL A CA 1
ATOM 1565 C C . VAL A 1 201 ? 9.424 11.829 -13.565 1.00 81.50 201 VAL A C 1
ATOM 1567 O O . VAL A 1 201 ? 9.627 11.679 -14.762 1.00 81.50 201 VAL A O 1
ATOM 1570 N N . GLY A 1 202 ? 10.236 11.330 -12.640 1.00 81.38 202 GLY A N 1
ATOM 1571 C CA . GLY A 1 202 ? 11.411 10.518 -12.943 1.00 81.38 202 GLY A CA 1
ATOM 1572 C C . GLY A 1 202 ? 11.097 9.033 -12.956 1.00 81.38 202 GLY A C 1
ATOM 1573 O O . GLY A 1 202 ? 11.476 8.320 -13.879 1.00 81.38 202 GLY A O 1
ATOM 1574 N N . LEU A 1 203 ? 10.406 8.593 -11.909 1.00 86.38 203 LEU A N 1
ATOM 1575 C CA . LEU A 1 203 ? 10.288 7.192 -11.535 1.00 86.38 203 LEU A CA 1
ATOM 1576 C C . LEU A 1 203 ? 8.990 6.988 -10.755 1.00 86.38 203 LEU A C 1
ATOM 1578 O O . LEU A 1 203 ? 8.669 7.808 -9.889 1.00 86.38 203 LEU A O 1
ATOM 1582 N N . VAL A 1 204 ? 8.266 5.907 -11.034 1.00 88.00 204 VAL A N 1
ATOM 1583 C CA . VAL A 1 204 ? 7.068 5.524 -10.286 1.00 88.00 204 VAL A CA 1
ATOM 1584 C C . VAL A 1 204 ? 7.188 4.088 -9.769 1.00 88.00 204 VAL A C 1
ATOM 1586 O O . VAL A 1 204 ? 7.139 3.123 -10.527 1.00 88.00 204 VAL A O 1
ATOM 1589 N N . HIS A 1 205 ? 7.283 4.003 -8.445 1.00 88.94 205 HIS A N 1
ATOM 1590 C CA . HIS A 1 205 ? 7.040 2.882 -7.540 1.00 88.94 205 HIS A CA 1
ATOM 1591 C C . HIS A 1 205 ? 5.749 2.111 -7.830 1.00 88.94 205 HIS A C 1
ATOM 1593 O O . HIS A 1 205 ? 4.705 2.608 -7.413 1.00 88.94 205 HIS A O 1
ATOM 1599 N N . LEU A 1 206 ? 5.756 0.949 -8.494 1.00 86.19 206 LEU A N 1
ATOM 1600 C CA . LEU A 1 206 ? 4.527 0.146 -8.673 1.00 86.19 206 LEU A CA 1
ATOM 1601 C C . LEU A 1 206 ? 4.289 -0.853 -7.530 1.00 86.19 206 LEU A C 1
ATOM 1603 O O . LEU A 1 206 ? 3.149 -1.263 -7.284 1.00 86.19 206 LEU A O 1
ATOM 1607 N N . HIS A 1 207 ? 5.360 -1.225 -6.831 1.00 81.69 207 HIS A N 1
ATOM 1608 C CA . HIS A 1 207 ? 5.330 -2.098 -5.667 1.00 81.69 207 HIS A CA 1
ATOM 1609 C C . HIS A 1 207 ? 6.015 -1.427 -4.471 1.00 81.69 207 HIS A C 1
ATOM 1611 O O . HIS A 1 207 ? 7.059 -0.786 -4.593 1.00 81.69 207 HIS A O 1
ATOM 1617 N N . SER A 1 208 ? 5.416 -1.571 -3.295 1.00 73.62 208 SER A N 1
ATOM 1618 C CA . SER A 1 208 ? 5.999 -1.196 -2.009 1.00 73.62 208 SER A CA 1
ATOM 1619 C C . SER A 1 208 ? 5.723 -2.316 -1.012 1.00 73.62 208 SER A C 1
ATOM 1621 O O . SER A 1 208 ? 4.568 -2.750 -0.920 1.00 73.62 208 SER A O 1
ATOM 1623 N N . PRO A 1 209 ? 6.743 -2.789 -0.282 1.00 68.38 209 PRO A N 1
ATOM 1624 C CA . PRO A 1 209 ? 6.576 -3.935 0.578 1.00 68.38 209 PRO A CA 1
ATOM 1625 C C . PRO A 1 209 ? 5.849 -3.547 1.870 1.00 68.38 209 PRO A C 1
ATOM 1627 O O . PRO A 1 209 ? 6.107 -2.488 2.453 1.00 68.38 209 PRO A O 1
ATOM 1630 N N . ALA A 1 210 ? 4.936 -4.377 2.375 1.00 61.56 210 ALA A N 1
ATOM 1631 C CA . ALA A 1 210 ? 4.154 -3.972 3.547 1.00 61.56 210 ALA A CA 1
ATOM 1632 C C . ALA A 1 210 ? 4.899 -3.988 4.868 1.00 61.56 210 ALA A C 1
ATOM 1634 O O . ALA A 1 210 ? 4.467 -3.319 5.815 1.00 61.56 210 ALA A O 1
ATOM 1635 N N . SER A 1 211 ? 6.042 -4.666 4.938 1.00 59.31 211 SER A N 1
ATOM 1636 C CA . SER A 1 211 ? 6.961 -4.504 6.064 1.00 59.31 211 SER A CA 1
ATOM 1637 C C . SER A 1 211 ? 7.356 -3.040 6.277 1.00 59.31 211 SER A C 1
ATOM 1639 O O . SER A 1 211 ? 7.557 -2.621 7.419 1.00 59.31 211 SER A O 1
ATOM 1641 N N . GLU A 1 212 ? 7.383 -2.240 5.212 1.00 65.12 212 GLU A N 1
ATOM 1642 C CA . GLU A 1 212 ? 7.703 -0.813 5.248 1.00 65.12 212 GLU A CA 1
ATOM 1643 C C . GLU A 1 212 ? 6.468 0.075 5.385 1.00 65.12 212 GLU A C 1
ATOM 1645 O O . GLU A 1 212 ? 6.562 1.213 5.849 1.00 65.12 212 GLU A O 1
ATOM 1650 N N . LEU A 1 213 ? 5.289 -0.461 5.065 1.00 69.81 213 LEU A N 1
ATOM 1651 C CA . LEU A 1 213 ? 4.011 0.212 5.270 1.00 69.81 213 LEU A CA 1
ATOM 1652 C C . LEU A 1 213 ? 3.571 0.213 6.736 1.00 69.81 213 LEU A C 1
ATOM 1654 O O . LEU A 1 213 ? 2.484 0.700 7.010 1.00 69.81 213 LEU A O 1
ATOM 1658 N N . ARG A 1 214 ? 4.367 -0.272 7.698 1.00 73.94 214 ARG A N 1
ATOM 1659 C CA . ARG A 1 214 ? 4.044 -0.195 9.138 1.00 73.94 214 ARG A CA 1
ATOM 1660 C C . ARG A 1 214 ? 3.977 1.261 9.619 1.00 73.94 214 ARG A C 1
ATOM 1662 O O . ARG A 1 214 ? 4.625 2.142 9.063 1.00 73.94 214 ARG A O 1
ATOM 1669 N N . TYR A 1 215 ? 3.213 1.518 10.682 1.00 76.62 215 TYR A N 1
ATOM 1670 C CA . TYR A 1 215 ? 3.200 2.837 11.322 1.00 76.62 215 TYR A CA 1
ATOM 1671 C C . TYR A 1 215 ? 4.589 3.149 11.899 1.00 76.62 215 TYR A C 1
ATOM 1673 O O . TYR A 1 215 ? 5.063 2.456 12.802 1.00 76.62 215 TYR A O 1
ATOM 1681 N N . ARG A 1 216 ? 5.249 4.186 11.369 1.00 74.56 216 ARG A N 1
ATOM 1682 C CA . ARG A 1 216 ? 6.551 4.666 11.849 1.00 74.56 216 ARG A CA 1
ATOM 1683 C C . ARG A 1 216 ? 6.326 5.909 12.700 1.00 74.56 216 ARG A C 1
ATOM 1685 O O . ARG A 1 216 ? 5.894 6.936 12.196 1.00 74.56 216 ARG A O 1
ATOM 1692 N N . TRP A 1 217 ? 6.674 5.839 13.983 1.00 72.25 217 TRP A N 1
ATOM 1693 C CA . TRP A 1 217 ? 6.446 6.925 14.949 1.00 72.25 217 TRP A CA 1
ATOM 1694 C C . TRP A 1 217 ? 7.140 8.254 14.606 1.00 72.25 217 TRP A C 1
ATOM 1696 O O . TRP A 1 217 ? 6.769 9.291 15.146 1.00 72.25 217 TRP A O 1
ATOM 1706 N N . LEU A 1 218 ? 8.146 8.230 13.730 1.00 71.50 218 LEU A N 1
ATOM 1707 C CA . LEU A 1 218 ? 8.917 9.407 13.311 1.00 71.50 218 LEU A CA 1
ATOM 1708 C C . LEU A 1 218 ? 8.365 10.081 12.046 1.00 71.50 218 LEU A C 1
ATOM 1710 O O . LEU A 1 218 ? 8.842 11.148 11.676 1.00 71.50 218 LEU A O 1
ATOM 1714 N N . ASP A 1 219 ? 7.388 9.473 11.376 1.00 72.06 219 ASP A N 1
ATOM 1715 C CA . ASP A 1 219 ? 6.816 10.004 10.143 1.00 72.06 219 ASP A CA 1
ATOM 1716 C C . ASP A 1 219 ? 5.553 10.830 10.441 1.00 72.06 219 ASP A C 1
ATOM 1718 O O . ASP A 1 219 ? 4.605 10.354 11.073 1.00 72.06 219 ASP A O 1
ATOM 1722 N N . ALA A 1 220 ? 5.523 12.081 9.977 1.00 74.56 220 ALA A N 1
ATOM 1723 C CA . ALA A 1 220 ? 4.387 12.981 10.175 1.00 74.56 220 ALA A CA 1
ATOM 1724 C C . ALA A 1 220 ? 3.112 12.461 9.486 1.00 74.56 220 ALA A C 1
ATOM 1726 O O . ALA A 1 220 ? 2.011 12.629 10.018 1.00 74.56 220 ALA A O 1
ATOM 1727 N N . GLY A 1 221 ? 3.255 11.774 8.345 1.00 77.94 221 GLY A N 1
ATOM 1728 C CA . GLY A 1 221 ? 2.127 11.169 7.634 1.00 77.94 221 GLY A CA 1
ATOM 1729 C C . GLY A 1 221 ? 1.450 10.064 8.448 1.00 77.94 221 GLY A C 1
ATOM 1730 O O . GLY A 1 221 ? 0.222 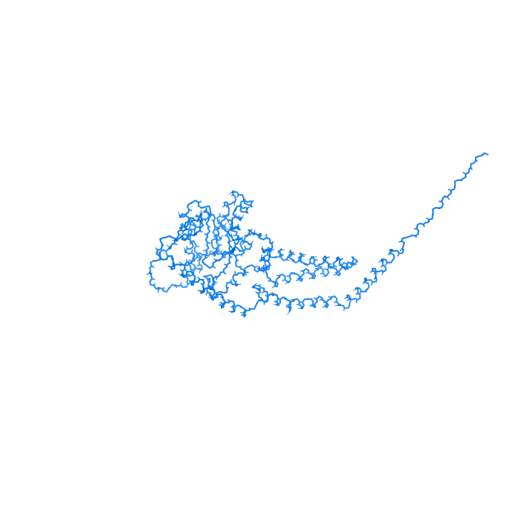9.980 8.482 1.00 77.94 221 GLY A O 1
ATOM 1731 N N . THR A 1 222 ? 2.245 9.279 9.185 1.00 80.81 222 THR A N 1
ATOM 1732 C CA . THR A 1 222 ? 1.748 8.236 10.095 1.00 80.81 222 THR A CA 1
ATOM 1733 C C . THR A 1 222 ? 0.861 8.832 11.185 1.00 80.81 222 THR A C 1
ATOM 1735 O O . THR A 1 222 ? -0.237 8.329 11.421 1.00 80.81 222 THR A O 1
ATOM 1738 N N . TRP A 1 223 ? 1.298 9.918 11.829 1.00 83.25 223 TRP A N 1
ATOM 1739 C CA . TRP A 1 223 ? 0.500 10.568 12.868 1.00 83.25 223 TRP A CA 1
ATOM 1740 C C . TRP A 1 223 ? -0.801 11.137 12.320 1.00 83.25 223 TRP A C 1
ATOM 1742 O O . TRP A 1 223 ? -1.839 10.948 12.944 1.00 83.25 223 TRP A O 1
ATOM 1752 N N . LEU A 1 224 ? -0.781 11.777 11.151 1.00 86.94 224 LEU A N 1
ATOM 1753 C CA . LEU A 1 224 ? -1.998 12.315 10.544 1.00 86.94 224 LEU A CA 1
ATOM 1754 C C . LEU A 1 224 ? -3.011 11.204 10.244 1.00 86.94 224 LEU A C 1
ATOM 1756 O O . LEU A 1 224 ? -4.177 11.328 10.615 1.00 86.94 224 LEU A O 1
ATOM 1760 N N . GLU A 1 225 ? -2.566 10.107 9.627 1.00 86.00 225 GLU A N 1
ATOM 1761 C CA . GLU A 1 225 ? -3.416 8.952 9.318 1.00 86.00 225 GLU A CA 1
ATOM 1762 C C . GLU A 1 225 ? -4.035 8.359 10.592 1.00 86.00 225 GLU A C 1
ATOM 1764 O O . GLU A 1 225 ? -5.244 8.144 10.671 1.00 86.00 225 GLU A O 1
ATOM 1769 N N . LEU A 1 226 ? -3.218 8.168 11.625 1.00 89.81 226 LEU A N 1
ATOM 1770 C CA . LEU A 1 226 ? -3.633 7.641 12.918 1.00 89.81 226 LEU A CA 1
ATOM 1771 C C . LEU A 1 226 ? -4.604 8.567 13.666 1.00 89.81 226 LEU A C 1
ATOM 1773 O O . LEU A 1 226 ? -5.593 8.093 14.224 1.00 89.81 226 LEU A O 1
ATOM 1777 N N . MET A 1 227 ? -4.358 9.880 13.657 1.00 91.06 227 MET A N 1
ATOM 1778 C CA . MET A 1 227 ? -5.267 10.873 14.237 1.00 91.06 227 MET A CA 1
ATOM 1779 C C . MET A 1 227 ? -6.599 10.904 13.479 1.00 91.06 227 MET A C 1
ATOM 1781 O O . MET A 1 227 ? -7.648 11.037 14.105 1.00 91.06 227 MET A O 1
ATOM 1785 N N . LEU A 1 228 ? -6.580 10.739 12.151 1.00 91.38 228 LEU A N 1
ATOM 1786 C CA . LEU A 1 228 ? -7.789 10.670 11.331 1.00 91.38 228 LEU A CA 1
ATOM 1787 C C . LEU A 1 228 ? -8.592 9.400 11.637 1.00 91.38 228 LEU A C 1
ATOM 1789 O O . LEU A 1 228 ? -9.783 9.488 11.911 1.00 91.38 228 LEU A O 1
ATOM 1793 N N . ILE A 1 229 ? -7.949 8.228 11.651 1.00 89.56 229 ILE A N 1
ATOM 1794 C CA . ILE A 1 229 ? -8.607 6.950 11.964 1.00 89.56 229 ILE A CA 1
ATOM 1795 C C . ILE A 1 229 ? -9.162 6.977 13.393 1.00 89.56 229 ILE A C 1
ATOM 1797 O O . ILE A 1 229 ? -10.341 6.680 13.603 1.00 89.56 229 ILE A O 1
ATOM 1801 N N . GLY A 1 230 ? -8.341 7.384 14.365 1.00 91.56 230 GLY A N 1
ATOM 1802 C CA . GLY A 1 230 ? -8.752 7.506 15.762 1.00 91.56 230 GLY A CA 1
ATOM 1803 C C . GLY A 1 230 ? -9.871 8.532 15.952 1.00 91.56 230 GLY A C 1
ATOM 1804 O O . GLY A 1 230 ? -10.828 8.297 16.689 1.00 91.56 230 GLY A O 1
ATOM 1805 N N . GLY A 1 231 ? -9.812 9.650 15.229 1.00 92.75 231 GLY A N 1
ATOM 1806 C CA . GLY A 1 231 ? -10.832 10.694 15.246 1.00 92.75 231 GLY A CA 1
ATOM 1807 C C . GLY A 1 231 ? -12.151 10.235 14.632 1.00 92.75 231 GLY A C 1
ATOM 1808 O O . GLY A 1 231 ? -13.205 10.442 15.226 1.00 92.75 231 GLY A O 1
ATOM 1809 N N . CYS A 1 232 ? -12.115 9.564 13.481 1.00 93.12 232 CYS A N 1
ATOM 1810 C CA . CYS A 1 232 ? -13.306 9.050 12.812 1.00 93.12 232 CYS A CA 1
ATOM 1811 C C . CYS A 1 232 ? -13.974 7.938 13.626 1.00 93.12 232 CYS A C 1
ATOM 1813 O O . CYS A 1 232 ? -15.167 8.028 13.906 1.00 93.12 232 CYS A O 1
ATOM 1815 N N . ILE A 1 233 ? -13.223 6.911 14.036 1.00 93.12 233 ILE A N 1
ATOM 1816 C CA . ILE A 1 233 ? -13.778 5.762 14.767 1.00 93.12 233 ILE A CA 1
ATOM 1817 C C . ILE A 1 233 ? -14.142 6.171 16.196 1.00 93.12 233 ILE A C 1
ATOM 1819 O O . ILE A 1 233 ? -15.281 5.988 16.625 1.00 93.12 233 ILE A O 1
ATOM 1823 N N . GLY A 1 234 ? -13.195 6.759 16.931 1.00 93.19 234 GLY A N 1
ATOM 1824 C CA . GLY A 1 234 ? -13.413 7.209 18.304 1.00 93.19 234 GLY A CA 1
ATOM 1825 C C . GLY A 1 234 ? -14.490 8.289 18.391 1.00 93.19 234 GLY A C 1
ATOM 1826 O O . GLY A 1 234 ? -15.371 8.209 19.247 1.00 93.19 234 GLY A O 1
ATOM 1827 N N . GLY A 1 235 ? -14.478 9.250 17.465 1.00 92.94 235 GLY A N 1
ATOM 1828 C CA . GLY A 1 235 ? -15.489 10.300 17.366 1.00 92.94 235 GLY A CA 1
ATOM 1829 C C . GLY A 1 235 ? -16.873 9.765 17.006 1.00 92.94 235 GLY A C 1
ATOM 1830 O O . GLY A 1 235 ? -17.844 10.164 17.644 1.00 92.94 235 GLY A O 1
ATOM 1831 N N . ALA A 1 236 ? -16.993 8.824 16.063 1.00 93.56 236 ALA A N 1
ATOM 1832 C CA . ALA A 1 236 ? -18.274 8.188 15.743 1.00 93.56 236 ALA A CA 1
ATOM 1833 C C . ALA A 1 236 ? -18.846 7.417 16.945 1.00 93.56 236 ALA A C 1
ATOM 1835 O O . ALA A 1 236 ? -20.019 7.586 17.284 1.00 93.56 236 ALA A O 1
ATOM 1836 N N . CYS A 1 237 ? -18.012 6.636 17.641 1.00 91.44 237 CYS A N 1
ATOM 1837 C CA . CYS A 1 237 ? -18.398 5.947 18.874 1.00 91.44 237 CYS A CA 1
ATOM 1838 C C . CYS A 1 237 ? -18.845 6.933 19.963 1.00 91.44 237 CYS A C 1
ATOM 1840 O O . CYS A 1 237 ? -19.867 6.718 20.619 1.00 91.44 237 CYS A O 1
ATOM 1842 N N . PHE A 1 238 ? -18.114 8.038 20.134 1.00 91.06 238 PHE A N 1
ATOM 1843 C CA . PHE A 1 238 ? -18.470 9.078 21.093 1.00 91.06 238 PHE A CA 1
ATOM 1844 C C . PHE A 1 238 ? -19.778 9.784 20.719 1.00 91.06 238 PHE A C 1
ATOM 1846 O O . PHE A 1 238 ? -20.618 9.992 21.588 1.00 91.06 238 PHE A O 1
ATOM 1853 N N . MET A 1 239 ? -19.997 10.105 19.442 1.00 90.19 239 MET A N 1
ATOM 1854 C CA . MET A 1 239 ? -21.241 10.716 18.959 1.00 90.19 239 MET A CA 1
ATOM 1855 C C . MET A 1 239 ? -22.443 9.796 19.167 1.00 90.19 239 MET A C 1
ATOM 1857 O O . MET A 1 239 ? -23.507 10.261 19.577 1.00 90.19 239 MET A O 1
ATOM 1861 N N . LEU A 1 240 ? -22.277 8.490 18.942 1.00 88.94 240 LEU A N 1
ATOM 1862 C CA . LEU A 1 240 ? -23.313 7.497 19.213 1.00 88.94 240 LEU A CA 1
ATOM 1863 C C . LEU A 1 240 ? -23.647 7.446 20.711 1.00 88.94 240 LEU A C 1
ATOM 1865 O O . LEU A 1 240 ? -24.818 7.525 21.083 1.00 88.94 240 LEU A O 1
ATOM 1869 N N . TYR A 1 241 ? -22.627 7.393 21.573 1.00 85.62 241 TYR A N 1
ATOM 1870 C CA . TYR A 1 241 ? -22.805 7.488 23.024 1.00 85.62 241 TYR A CA 1
ATOM 1871 C C . TYR A 1 241 ? -23.525 8.785 23.421 1.00 85.62 241 TYR A C 1
ATOM 1873 O O . TYR A 1 241 ? -24.513 8.752 24.156 1.00 85.62 241 TYR A O 1
ATOM 1881 N N . TYR A 1 242 ? -23.059 9.919 22.898 1.00 84.00 242 TYR A N 1
ATOM 1882 C CA . TYR A 1 242 ? -23.592 11.242 23.197 1.00 84.00 242 TYR A CA 1
ATOM 1883 C C . TYR A 1 242 ? -25.067 11.341 22.808 1.00 84.00 242 TYR A C 1
ATOM 1885 O O . TYR A 1 242 ? -25.884 11.828 23.585 1.00 84.00 242 TYR A O 1
ATOM 1893 N N . ARG A 1 243 ? -25.440 10.801 21.643 1.00 85.06 243 ARG A N 1
ATOM 1894 C CA . ARG A 1 243 ? -26.825 10.778 21.166 1.00 85.06 243 ARG A CA 1
ATOM 1895 C C . ARG A 1 243 ? -27.743 9.907 22.028 1.00 85.06 243 ARG A C 1
ATOM 1897 O O . ARG A 1 243 ? -28.916 10.241 22.156 1.00 85.06 243 ARG A O 1
ATOM 1904 N N . MET A 1 244 ? -27.232 8.827 22.620 1.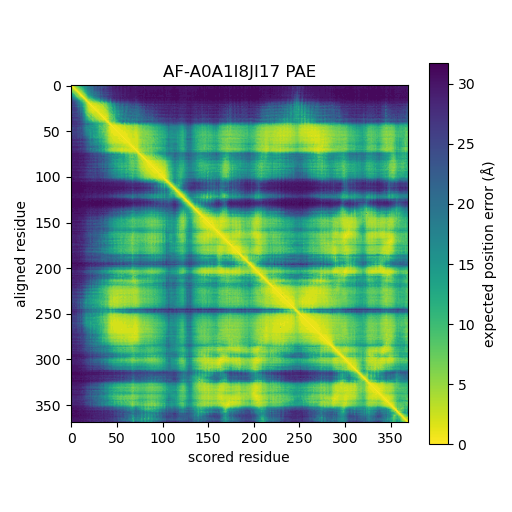00 81.00 244 MET A N 1
ATOM 1905 C CA . MET A 1 244 ? -28.031 7.905 23.440 1.00 81.00 244 MET A CA 1
ATOM 1906 C C . MET A 1 244 ? -28.143 8.321 24.913 1.00 81.00 244 MET A C 1
ATOM 1908 O O . MET A 1 244 ? -29.180 8.093 25.529 1.00 81.00 244 MET A O 1
ATOM 1912 N N . PHE A 1 245 ? -27.101 8.928 25.489 1.00 73.94 245 PHE A N 1
ATOM 1913 C CA . PHE A 1 245 ? -26.977 9.101 26.947 1.00 73.94 245 PHE A CA 1
ATOM 1914 C C . PHE A 1 245 ? -26.728 10.548 27.398 1.00 73.94 245 PHE A C 1
ATOM 1916 O O . PHE A 1 245 ? -26.270 10.790 28.518 1.00 73.94 245 PHE A O 1
ATOM 1923 N N . CYS A 1 246 ? -27.022 11.513 26.526 1.00 64.75 246 CYS A N 1
ATOM 1924 C CA . CYS A 1 246 ? -26.657 12.917 26.672 1.00 64.75 246 CYS A CA 1
ATOM 1925 C C . CYS A 1 246 ? -26.960 13.516 28.060 1.00 64.75 246 CYS A C 1
ATOM 1927 O O . CYS A 1 246 ? -28.115 13.628 28.469 1.00 64.75 246 CYS A O 1
ATOM 1929 N N . ASN A 1 247 ? -25.914 13.981 28.751 1.00 63.19 247 ASN A N 1
ATOM 1930 C CA . ASN A 1 247 ? -26.012 14.910 29.877 1.00 63.19 247 ASN A CA 1
ATOM 1931 C C . ASN A 1 247 ? -24.999 16.050 29.650 1.00 63.19 247 ASN A C 1
ATOM 1933 O O . ASN A 1 247 ? -23.822 15.894 29.989 1.00 63.19 247 ASN A O 1
ATOM 1937 N N . PRO A 1 248 ? -25.417 17.195 29.072 1.00 63.62 248 PRO A N 1
ATOM 1938 C CA . PRO A 1 248 ? -24.510 18.293 28.707 1.00 63.62 248 PRO A CA 1
ATOM 1939 C C . PRO A 1 248 ? -23.830 18.956 29.916 1.00 63.62 248 PRO A C 1
ATOM 1941 O O . PRO A 1 248 ? -22.816 19.624 29.764 1.00 63.62 248 PRO A O 1
ATOM 1944 N N . MET A 1 249 ? -24.346 18.724 31.125 1.00 63.62 249 MET A N 1
ATOM 1945 C CA . MET A 1 249 ? -23.818 19.268 32.382 1.00 63.62 249 MET A CA 1
ATOM 1946 C C . MET A 1 249 ? -22.529 18.574 32.869 1.00 63.62 249 MET A C 1
ATOM 1948 O O . MET A 1 249 ? -21.918 19.032 33.829 1.00 63.62 249 MET A O 1
ATOM 1952 N N . LEU A 1 250 ? -22.102 17.470 32.241 1.00 71.38 250 LEU A N 1
ATOM 1953 C CA . LEU A 1 250 ? -20.938 16.675 32.659 1.00 71.38 250 LEU A CA 1
ATOM 1954 C C . LEU A 1 250 ? -19.789 16.789 31.648 1.00 71.38 250 LEU A C 1
ATOM 1956 O O . LEU A 1 250 ? -19.412 15.813 31.002 1.00 71.38 250 LEU A O 1
ATOM 1960 N N . PHE A 1 251 ? -19.218 17.990 31.518 1.00 78.38 251 PHE A N 1
ATOM 1961 C CA . PHE A 1 251 ? -18.122 18.252 30.579 1.00 78.38 251 PHE A CA 1
ATOM 1962 C C . PHE A 1 251 ? -16.901 17.350 30.820 1.00 78.38 251 PHE A C 1
ATOM 1964 O O . PHE A 1 251 ? -16.447 16.677 29.898 1.00 78.38 251 PHE A O 1
ATOM 1971 N N . LEU A 1 252 ? -16.403 17.282 32.060 1.00 81.62 252 LEU A N 1
ATOM 1972 C CA . LEU A 1 252 ? -15.164 16.561 32.370 1.00 81.62 252 LEU A CA 1
ATOM 1973 C C . LEU A 1 252 ? -15.270 15.037 32.122 1.00 81.62 252 LEU A C 1
ATOM 1975 O O . LEU A 1 252 ? -14.407 14.505 31.428 1.00 81.62 252 LEU A O 1
ATOM 1979 N N . PRO A 1 253 ? -16.328 14.321 32.564 1.00 81.69 253 PRO A N 1
ATOM 1980 C CA . PRO A 1 253 ? -16.501 12.902 32.230 1.00 81.69 253 PRO A CA 1
ATOM 1981 C C . PRO A 1 253 ? -16.658 12.633 30.730 1.00 81.69 253 PRO A C 1
ATOM 1983 O O . PRO A 1 253 ? -16.115 11.651 30.227 1.00 81.69 253 PRO A O 1
ATOM 1986 N N . ASN A 1 254 ? -17.371 13.505 30.009 1.00 84.31 254 ASN A N 1
ATOM 1987 C CA . ASN A 1 254 ? -17.536 13.375 28.562 1.00 84.31 254 ASN A CA 1
ATOM 1988 C C . ASN A 1 254 ? -16.201 13.567 27.832 1.00 84.31 254 ASN A C 1
ATOM 1990 O O . ASN A 1 254 ? -15.896 12.798 26.924 1.00 84.31 254 ASN A O 1
ATOM 1994 N N . LEU A 1 255 ? -15.380 14.530 28.265 1.00 87.75 255 LEU A N 1
ATOM 1995 C CA . LEU A 1 255 ? -14.032 14.728 27.737 1.00 87.75 255 LEU A CA 1
ATOM 1996 C C . LEU A 1 255 ? -13.138 13.510 28.014 1.00 87.75 255 LEU A C 1
ATOM 1998 O O . LEU A 1 255 ? -12.481 13.022 27.101 1.00 87.75 255 LEU A O 1
ATOM 2002 N N . CYS A 1 256 ? -13.152 12.968 29.238 1.00 88.44 256 CYS A N 1
ATOM 2003 C CA . CYS A 1 256 ? -12.396 11.756 29.570 1.00 88.44 256 CYS A CA 1
ATOM 2004 C C . CYS A 1 256 ? -12.811 10.557 28.706 1.00 88.44 256 CYS A C 1
ATOM 2006 O O . CYS A 1 256 ? -11.950 9.816 28.232 1.00 88.44 256 CYS A O 1
ATOM 2008 N N . LEU A 1 257 ? -14.115 10.369 28.479 1.00 88.12 257 LEU A N 1
ATOM 2009 C CA . LEU A 1 257 ? -14.623 9.291 27.633 1.00 88.12 257 LEU A CA 1
ATOM 2010 C C . LEU A 1 257 ? -14.234 9.486 26.163 1.00 88.12 257 LEU A C 1
ATOM 2012 O O . LEU A 1 257 ? -13.797 8.529 25.529 1.00 88.12 257 LEU A O 1
ATOM 2016 N N . ALA A 1 258 ? -14.360 10.705 25.630 1.00 91.00 258 ALA A N 1
ATOM 2017 C CA . ALA A 1 258 ? -13.950 11.026 24.265 1.00 91.00 258 ALA A CA 1
ATOM 2018 C C . ALA A 1 258 ? -12.455 10.744 24.057 1.00 91.00 258 ALA A C 1
ATOM 2020 O O . ALA A 1 258 ? -12.087 10.030 23.124 1.00 91.00 258 ALA A O 1
ATOM 2021 N N . SER A 1 259 ? -11.606 11.218 24.974 1.00 92.62 259 SER A N 1
ATOM 2022 C CA . SER A 1 259 ? -10.164 10.957 24.950 1.00 92.62 259 SER A CA 1
ATOM 2023 C C . SER A 1 259 ? -9.847 9.465 25.047 1.00 92.62 259 SER A C 1
ATOM 2025 O O . SER A 1 259 ? -8.994 8.973 24.314 1.00 92.62 259 SER A O 1
ATOM 2027 N N . PHE A 1 260 ? -10.553 8.715 25.900 1.00 93.62 260 PHE A N 1
ATOM 2028 C CA . PHE A 1 260 ? -10.382 7.265 25.974 1.00 93.62 260 PHE A CA 1
ATOM 2029 C C . PHE A 1 260 ? -10.748 6.574 24.661 1.00 93.62 260 PHE A C 1
ATOM 2031 O O . PHE A 1 260 ? -9.959 5.775 24.175 1.00 93.62 260 PHE A O 1
ATOM 2038 N N . LEU A 1 261 ? -11.909 6.875 24.069 1.00 93.88 261 LEU A N 1
ATOM 2039 C CA . LEU A 1 261 ? -12.345 6.259 22.810 1.00 93.88 261 LEU A CA 1
ATOM 2040 C C . LEU A 1 261 ? -11.396 6.596 21.654 1.00 93.88 261 LEU A C 1
ATOM 2042 O O . LEU A 1 261 ? -11.118 5.745 20.807 1.00 93.88 261 LEU A O 1
ATOM 2046 N N . PHE A 1 262 ? -10.860 7.813 21.646 1.00 94.88 262 PHE A N 1
ATOM 2047 C CA . PHE A 1 262 ? -9.835 8.233 20.702 1.00 94.88 262 PHE A CA 1
ATOM 2048 C C . PHE A 1 262 ? -8.540 7.417 20.857 1.00 94.88 262 PHE A C 1
ATOM 2050 O O . PHE A 1 262 ? -8.077 6.802 19.901 1.00 94.88 262 PHE A O 1
ATOM 2057 N N . ILE A 1 263 ? -7.984 7.329 22.070 1.00 94.12 263 ILE A N 1
ATOM 2058 C CA . ILE A 1 263 ? -6.755 6.556 22.332 1.00 94.12 263 ILE A CA 1
ATOM 2059 C C . ILE A 1 263 ? -6.984 5.055 22.097 1.00 94.12 263 ILE A C 1
ATOM 2061 O O . ILE A 1 263 ? -6.126 4.364 21.552 1.00 94.12 263 ILE A O 1
ATOM 2065 N N . TYR A 1 264 ? -8.151 4.542 22.476 1.00 94.44 264 TYR A N 1
ATOM 2066 C CA . TYR A 1 264 ? -8.532 3.149 22.277 1.00 94.44 264 TYR A CA 1
ATOM 2067 C C . TYR A 1 264 ? -8.607 2.797 20.787 1.00 94.44 264 TYR A C 1
ATOM 2069 O O . TYR A 1 264 ? -8.022 1.802 20.365 1.00 94.44 264 TYR A O 1
ATOM 2077 N N . SER A 1 265 ? -9.262 3.627 19.971 1.00 94.69 265 SER A N 1
ATOM 2078 C CA . SER A 1 265 ? -9.331 3.410 18.519 1.00 94.69 265 SER A CA 1
ATOM 2079 C C . SER A 1 265 ? -7.963 3.534 17.845 1.00 94.69 265 SER A C 1
ATOM 2081 O O . SER A 1 265 ? -7.651 2.737 16.961 1.00 94.69 265 SER A O 1
ATOM 2083 N N . LEU A 1 266 ? -7.109 4.446 18.317 1.00 93.50 266 LEU A N 1
ATOM 2084 C CA . LEU A 1 266 ? -5.716 4.543 17.890 1.00 93.50 266 LEU A CA 1
ATOM 2085 C C . LEU A 1 266 ? -4.941 3.243 18.169 1.00 93.50 266 LEU A C 1
ATOM 2087 O O . LEU A 1 266 ? -4.272 2.711 17.284 1.00 93.50 266 LEU A O 1
ATOM 2091 N N . ALA A 1 267 ? -5.063 2.702 19.382 1.00 93.06 267 ALA A N 1
ATOM 2092 C CA . ALA A 1 267 ? -4.406 1.457 19.769 1.00 93.06 267 ALA A CA 1
ATOM 2093 C C . ALA A 1 267 ? -4.912 0.256 18.949 1.00 93.06 267 ALA A C 1
ATOM 2095 O O . ALA A 1 267 ? -4.109 -0.575 18.526 1.00 93.06 267 ALA A O 1
ATOM 2096 N N . VAL A 1 268 ? -6.217 0.191 18.662 1.00 93.62 268 VAL A N 1
ATOM 2097 C CA . VAL A 1 268 ? -6.792 -0.817 17.755 1.00 93.62 268 VAL A CA 1
ATOM 2098 C C . VAL A 1 268 ? -6.215 -0.668 16.345 1.00 93.62 268 VAL A C 1
ATOM 2100 O O . VAL A 1 268 ? -5.822 -1.666 15.743 1.00 93.62 268 VAL A O 1
ATOM 2103 N N . ALA A 1 269 ? -6.105 0.558 15.825 1.00 91.88 269 ALA A N 1
ATOM 2104 C CA . ALA A 1 269 ? -5.561 0.797 14.491 1.00 91.88 269 ALA A CA 1
ATOM 2105 C C . ALA A 1 269 ? -4.109 0.310 14.368 1.00 91.88 269 ALA A C 1
ATOM 2107 O O . ALA A 1 269 ? -3.772 -0.398 13.415 1.00 91.88 269 ALA A O 1
ATOM 2108 N N . VAL A 1 270 ? -3.279 0.612 15.371 1.00 91.44 270 VAL A N 1
ATOM 2109 C CA . VAL A 1 270 ? -1.893 0.129 15.456 1.00 91.44 270 VAL A CA 1
ATOM 2110 C C . VAL A 1 270 ? -1.836 -1.397 15.566 1.00 91.44 270 VAL A C 1
ATOM 2112 O O . VAL A 1 270 ? -1.019 -2.017 14.888 1.00 91.44 270 VAL A O 1
ATOM 2115 N N . ALA A 1 271 ? -2.708 -2.008 16.371 1.00 90.94 271 ALA A N 1
ATOM 2116 C CA . ALA A 1 271 ? -2.735 -3.454 16.577 1.00 90.94 271 ALA A CA 1
ATOM 2117 C C . ALA A 1 271 ? -3.150 -4.244 15.322 1.00 90.94 271 ALA A C 1
ATOM 2119 O O . ALA A 1 271 ? -2.574 -5.295 15.042 1.00 90.94 271 ALA A O 1
ATOM 2120 N N . VAL A 1 272 ? -4.111 -3.731 14.549 1.00 90.75 272 VAL A N 1
ATOM 2121 C CA . VAL A 1 272 ? -4.505 -4.304 13.249 1.00 90.75 272 VAL A CA 1
ATOM 2122 C C . VAL A 1 272 ? -3.382 -4.146 12.217 1.00 90.75 272 VAL A C 1
ATOM 2124 O O . VAL A 1 272 ? -3.148 -5.046 11.413 1.00 90.75 272 VAL A O 1
ATOM 2127 N N . GLY A 1 273 ? -2.652 -3.031 12.271 1.00 87.25 273 GLY A N 1
ATOM 2128 C CA . GLY A 1 273 ? -1.529 -2.735 11.388 1.00 87.25 273 GLY A CA 1
ATOM 2129 C C . GLY A 1 273 ? -1.945 -1.961 10.134 1.00 87.25 273 GLY A C 1
ATOM 2130 O O . GLY A 1 273 ? -2.954 -2.251 9.490 1.00 87.25 273 GLY A O 1
ATOM 2131 N N . ARG A 1 274 ? -1.133 -0.966 9.767 1.00 85.00 274 ARG A N 1
ATOM 2132 C CA . ARG A 1 274 ? -1.351 -0.080 8.610 1.00 85.00 274 ARG A CA 1
ATOM 2133 C C . ARG A 1 274 ? -1.558 -0.804 7.266 1.00 85.00 274 ARG A C 1
ATOM 2135 O O . ARG A 1 274 ? -2.460 -0.383 6.542 1.00 85.00 274 ARG A O 1
ATOM 2142 N N . PRO A 1 275 ? -0.837 -1.895 6.922 1.00 81.75 275 PRO A N 1
ATOM 2143 C CA . PRO A 1 275 ? -1.076 -2.616 5.665 1.00 81.75 275 PRO A CA 1
ATOM 2144 C C . PRO A 1 275 ? -2.523 -3.097 5.513 1.00 81.75 275 PRO A C 1
ATOM 2146 O O . PRO A 1 275 ? -3.130 -2.940 4.455 1.00 81.75 275 PRO A O 1
ATOM 2149 N N . ASN A 1 276 ? -3.117 -3.586 6.605 1.00 85.12 276 ASN A N 1
ATOM 2150 C CA . ASN A 1 276 ? -4.493 -4.075 6.624 1.00 85.12 276 ASN A CA 1
ATOM 2151 C C . ASN A 1 276 ? -5.509 -2.929 6.465 1.00 85.12 276 ASN A C 1
ATOM 2153 O O . ASN A 1 276 ? -6.505 -3.080 5.756 1.00 85.12 276 ASN A O 1
ATOM 2157 N N . TRP A 1 277 ? -5.235 -1.750 7.037 1.00 84.75 277 TRP A N 1
ATOM 2158 C CA . TRP A 1 277 ? -6.051 -0.549 6.809 1.00 84.75 277 TRP A CA 1
ATOM 2159 C C . TRP A 1 277 ? -5.968 -0.044 5.370 1.00 84.75 277 TRP A C 1
ATOM 2161 O O . TRP A 1 277 ? -6.989 0.333 4.796 1.00 84.75 277 TRP A O 1
ATOM 2171 N N . LEU A 1 278 ? -4.782 -0.067 4.758 1.00 79.56 278 LEU A N 1
ATOM 2172 C CA . LEU A 1 278 ? -4.604 0.307 3.354 1.00 79.56 278 LEU A CA 1
ATOM 2173 C C . LEU A 1 278 ? -5.314 -0.673 2.415 1.00 79.56 278 LEU A C 1
ATOM 2175 O O . LEU A 1 278 ? -5.971 -0.241 1.464 1.00 79.56 278 LEU A O 1
ATOM 2179 N N . ALA A 1 279 ? -5.246 -1.973 2.713 1.00 79.00 279 ALA A N 1
ATOM 2180 C CA . ALA A 1 279 ? -5.990 -2.999 1.994 1.00 79.00 279 ALA A CA 1
ATOM 2181 C C . ALA A 1 279 ? -7.507 -2.773 2.103 1.00 79.00 279 ALA A C 1
ATOM 2183 O O . ALA A 1 279 ? -8.196 -2.763 1.081 1.00 79.00 279 ALA A O 1
ATOM 2184 N N . ALA A 1 280 ? -8.020 -2.494 3.307 1.00 82.50 280 ALA A N 1
ATOM 2185 C CA . ALA A 1 280 ? -9.429 -2.170 3.527 1.00 82.50 280 ALA A CA 1
ATOM 2186 C C . ALA A 1 280 ? -9.850 -0.884 2.796 1.00 82.50 280 ALA A C 1
ATOM 2188 O O . ALA A 1 280 ? -10.865 -0.867 2.100 1.00 82.50 280 ALA A O 1
ATOM 2189 N N . ARG A 1 281 ? -9.040 0.183 2.875 1.00 81.19 281 ARG A N 1
ATOM 2190 C CA . ARG A 1 281 ? -9.271 1.448 2.157 1.00 81.19 281 ARG A CA 1
ATOM 2191 C C . ARG A 1 281 ? -9.408 1.211 0.661 1.00 81.19 281 ARG A C 1
ATOM 2193 O O . ARG A 1 281 ? -10.283 1.787 0.016 1.00 81.19 281 ARG A O 1
ATOM 2200 N N . HIS A 1 282 ? -8.536 0.385 0.102 1.00 76.31 282 HIS A N 1
ATOM 2201 C CA . HIS A 1 282 ? -8.559 0.092 -1.318 1.00 76.31 282 HIS A CA 1
ATOM 2202 C C . HIS A 1 282 ? -9.746 -0.782 -1.714 1.00 76.31 282 HIS A C 1
ATOM 2204 O O . HIS A 1 282 ? -10.397 -0.475 -2.708 1.00 76.31 282 HIS A O 1
ATOM 2210 N N . ALA A 1 283 ? -10.091 -1.791 -0.911 1.00 78.19 283 ALA A N 1
ATOM 2211 C CA . ALA A 1 283 ? -11.300 -2.580 -1.134 1.00 78.19 283 ALA A CA 1
ATOM 2212 C C . ALA A 1 283 ? -12.563 -1.696 -1.156 1.00 78.19 283 ALA A C 1
ATOM 2214 O O . ALA A 1 283 ? -13.470 -1.942 -1.947 1.00 78.19 283 ALA A O 1
ATOM 2215 N N . LEU A 1 284 ? -12.594 -0.640 -0.332 1.00 77.81 284 LEU A N 1
ATOM 2216 C CA . LEU A 1 284 ? -13.719 0.293 -0.233 1.00 77.81 284 LEU A CA 1
ATOM 2217 C C . LEU A 1 284 ? -13.749 1.357 -1.336 1.00 77.81 284 LEU A C 1
ATOM 2219 O O . LEU A 1 284 ? -14.813 1.664 -1.862 1.00 77.81 284 LEU A O 1
ATOM 2223 N N . THR A 1 285 ? -12.605 1.964 -1.658 1.00 74.00 285 THR A N 1
ATOM 2224 C CA . THR A 1 285 ? -12.566 3.159 -2.520 1.00 74.00 285 THR A CA 1
ATOM 2225 C C . THR A 1 285 ? -12.062 2.878 -3.929 1.00 74.00 285 THR A C 1
ATOM 2227 O O . THR A 1 285 ? -12.369 3.647 -4.831 1.00 74.00 285 THR A O 1
ATOM 2230 N N . ARG A 1 286 ? -11.275 1.812 -4.140 1.00 73.25 286 ARG A N 1
ATOM 2231 C CA . ARG A 1 286 ? -10.506 1.552 -5.377 1.00 73.25 286 ARG A CA 1
ATOM 2232 C C . ARG A 1 286 ? -9.663 2.749 -5.845 1.00 73.25 286 ARG A C 1
ATOM 2234 O O . ARG A 1 286 ? -9.274 2.843 -7.004 1.00 73.25 286 ARG A O 1
ATOM 2241 N N . ILE A 1 287 ? -9.347 3.679 -4.940 1.00 72.50 287 ILE A N 1
ATOM 2242 C CA . ILE A 1 287 ? -8.556 4.869 -5.253 1.00 72.50 287 ILE A CA 1
ATOM 2243 C C . ILE A 1 28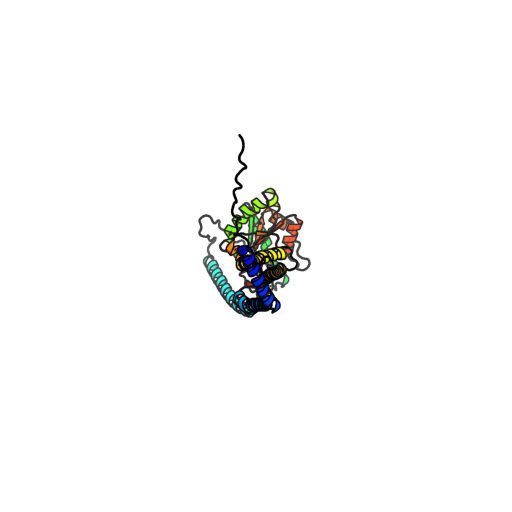7 ? -7.084 4.584 -4.969 1.00 72.50 287 ILE A C 1
ATOM 2245 O O . ILE A 1 287 ? -6.698 4.265 -3.844 1.00 72.50 287 ILE A O 1
ATOM 2249 N N . TYR A 1 288 ? -6.257 4.789 -5.991 1.00 77.69 288 TYR A N 1
ATOM 2250 C CA . TYR A 1 288 ? -4.802 4.824 -5.862 1.00 77.69 288 TYR A CA 1
ATOM 2251 C C . TYR A 1 288 ? -4.304 6.230 -5.523 1.00 77.69 288 TYR A C 1
ATOM 2253 O O . TYR A 1 288 ? -4.735 7.216 -6.125 1.00 77.69 288 TYR A O 1
ATOM 2261 N N . SER A 1 289 ? -3.373 6.341 -4.589 1.00 78.12 289 SER A N 1
ATOM 2262 C CA . SER A 1 289 ? -2.666 7.584 -4.286 1.00 78.12 289 SER A CA 1
ATOM 2263 C C . SER A 1 289 ? -1.244 7.524 -4.826 1.00 78.12 289 SER A C 1
ATOM 2265 O O . SER A 1 289 ? -0.591 6.494 -4.711 1.00 78.12 289 SER A O 1
ATOM 2267 N N . LEU A 1 290 ? -0.780 8.639 -5.390 1.00 81.50 290 LEU A N 1
ATOM 2268 C CA . LEU A 1 290 ? 0.624 8.852 -5.732 1.00 81.50 290 LEU A CA 1
ATOM 2269 C C . LEU A 1 290 ? 1.261 9.673 -4.619 1.00 81.50 290 LEU A C 1
ATOM 2271 O O . LEU A 1 290 ? 0.794 10.787 -4.356 1.00 81.50 290 LEU A O 1
ATOM 2275 N N . ASP A 1 291 ? 2.299 9.146 -3.991 1.00 79.25 291 ASP A N 1
ATOM 2276 C CA . ASP A 1 291 ? 3.036 9.859 -2.948 1.00 79.25 291 ASP A CA 1
ATOM 2277 C C . ASP A 1 291 ? 4.536 9.584 -3.042 1.00 79.25 291 ASP A C 1
ATOM 2279 O O . ASP A 1 291 ? 4.961 8.779 -3.868 1.00 79.25 291 ASP A O 1
ATOM 2283 N N . GLU A 1 292 ? 5.351 10.260 -2.242 1.00 81.06 292 GLU A N 1
ATOM 2284 C CA . GLU A 1 292 ? 6.775 9.933 -2.167 1.00 81.06 292 GLU A CA 1
ATOM 2285 C C . GLU A 1 292 ? 6.980 8.517 -1.588 1.00 81.06 292 GLU A C 1
ATOM 2287 O O . GLU A 1 292 ? 6.244 8.078 -0.694 1.00 81.06 292 GLU A O 1
ATOM 2292 N N . PRO A 1 293 ? 7.939 7.744 -2.127 1.00 77.75 293 PRO A N 1
ATOM 2293 C CA . PRO A 1 293 ? 8.195 6.393 -1.650 1.00 77.75 293 PRO A CA 1
ATOM 2294 C C . PRO A 1 293 ? 8.733 6.403 -0.212 1.00 77.75 293 PRO A C 1
ATOM 2296 O O . PRO A 1 293 ? 9.614 7.193 0.126 1.00 77.75 293 PRO A O 1
ATOM 2299 N N . LEU A 1 294 ? 8.235 5.486 0.625 1.00 70.25 294 LEU A N 1
ATOM 2300 C CA . LEU A 1 294 ? 8.714 5.299 2.005 1.00 70.25 294 LEU A CA 1
ATOM 2301 C C . LEU A 1 294 ? 10.091 4.618 2.062 1.00 70.25 294 LEU A C 1
ATOM 2303 O O . LEU A 1 294 ? 10.838 4.810 3.025 1.00 70.25 294 LEU A O 1
ATOM 2307 N N . SER A 1 295 ? 10.418 3.841 1.031 1.00 69.81 295 SER A N 1
ATOM 2308 C CA . SER A 1 295 ? 11.733 3.266 0.775 1.00 69.81 295 SER A CA 1
ATOM 2309 C C . SER A 1 295 ? 11.976 3.189 -0.733 1.00 69.81 295 SER A C 1
ATOM 2311 O O . SER A 1 295 ? 11.037 3.197 -1.532 1.00 69.81 295 SER A O 1
ATOM 2313 N N . ALA A 1 296 ? 13.238 3.059 -1.123 1.00 69.56 296 ALA A N 1
ATOM 2314 C CA . ALA A 1 296 ? 13.556 2.721 -2.496 1.00 69.56 296 ALA A CA 1
ATOM 2315 C C . ALA A 1 296 ? 13.427 1.200 -2.698 1.00 69.56 296 ALA A C 1
ATOM 2317 O O . ALA A 1 296 ? 14.248 0.437 -2.187 1.00 69.56 296 ALA A O 1
ATOM 2318 N N . ASN A 1 297 ? 12.447 0.768 -3.494 1.00 72.62 297 ASN A N 1
ATOM 2319 C CA . ASN A 1 297 ? 12.298 -0.622 -3.928 1.00 72.62 297 ASN A CA 1
ATOM 2320 C C . ASN A 1 297 ? 12.320 -0.693 -5.455 1.00 72.62 297 ASN A C 1
ATOM 2322 O O . ASN A 1 297 ? 11.538 -0.023 -6.107 1.00 72.62 297 ASN A O 1
ATOM 2326 N N . PHE A 1 298 ? 13.196 -1.517 -6.024 1.00 72.62 298 PHE A N 1
ATOM 2327 C CA . PHE A 1 298 ? 13.426 -1.560 -7.469 1.00 72.62 298 PHE A CA 1
ATOM 2328 C C . PHE A 1 298 ? 12.787 -2.747 -8.199 1.00 72.62 298 PHE A C 1
ATOM 2330 O O . PHE A 1 298 ? 13.045 -2.939 -9.384 1.00 72.62 298 PHE A O 1
ATOM 2337 N N . SER A 1 299 ? 11.953 -3.520 -7.502 1.00 78.19 299 SER A N 1
ATOM 2338 C CA . SER A 1 299 ? 11.312 -4.733 -8.035 1.00 78.19 299 SER A CA 1
ATOM 2339 C C . SER A 1 299 ? 10.284 -4.464 -9.133 1.00 78.19 299 SER A C 1
ATOM 2341 O O . SER A 1 299 ? 10.143 -5.253 -10.064 1.00 78.19 299 SER A O 1
ATOM 2343 N N . ALA A 1 300 ? 9.565 -3.343 -9.062 1.00 84.69 300 ALA A N 1
ATOM 2344 C CA . ALA A 1 300 ? 8.626 -2.969 -10.108 1.00 84.69 300 ALA A CA 1
ATOM 2345 C C . ALA A 1 300 ? 8.476 -1.462 -10.254 1.00 84.69 300 ALA A C 1
ATOM 2347 O O . ALA A 1 300 ? 8.029 -0.763 -9.340 1.00 84.69 300 ALA A O 1
ATOM 2348 N N . VAL A 1 301 ? 8.817 -0.976 -11.443 1.00 86.75 301 VAL A N 1
ATOM 2349 C CA . VAL A 1 301 ? 9.026 0.442 -11.696 1.00 86.75 301 VAL A CA 1
ATOM 2350 C C . VAL A 1 301 ? 8.465 0.839 -13.055 1.00 86.75 301 VAL A C 1
ATOM 2352 O O . VAL A 1 301 ? 8.685 0.167 -14.062 1.00 86.75 301 VAL A O 1
ATOM 2355 N N . LEU A 1 302 ? 7.789 1.984 -13.088 1.00 88.00 302 LEU A N 1
ATOM 2356 C CA . LEU A 1 302 ? 7.360 2.665 -14.303 1.00 88.00 302 LEU A CA 1
ATOM 2357 C C . LEU A 1 302 ? 8.193 3.938 -14.510 1.00 88.00 302 LEU A C 1
ATOM 2359 O O . LEU A 1 302 ? 8.330 4.760 -13.602 1.00 88.00 302 LEU A O 1
ATOM 2363 N N . LEU A 1 303 ? 8.738 4.114 -15.712 1.00 85.19 303 LEU A N 1
ATOM 2364 C CA . LEU A 1 303 ? 9.585 5.245 -16.085 1.00 85.19 303 LEU A CA 1
ATOM 2365 C C . LEU A 1 303 ? 9.078 5.909 -17.362 1.00 85.19 303 LEU A C 1
ATOM 2367 O O . LEU A 1 303 ? 8.776 5.207 -18.325 1.00 85.19 303 LEU A O 1
ATOM 2371 N N . PRO A 1 304 ? 9.069 7.246 -17.443 1.00 84.12 304 PRO A N 1
ATOM 2372 C CA . PRO A 1 304 ? 8.962 7.906 -18.728 1.00 84.12 304 PRO A CA 1
ATOM 2373 C C . PRO A 1 304 ? 10.276 7.749 -19.496 1.00 84.12 304 PRO A C 1
ATOM 2375 O O . PRO A 1 304 ? 11.369 7.748 -18.916 1.00 84.12 304 PRO A O 1
ATOM 2378 N N . ARG A 1 305 ? 10.187 7.673 -20.825 1.00 80.81 305 ARG A N 1
ATOM 2379 C CA . ARG A 1 305 ? 11.341 7.452 -21.713 1.00 80.81 305 ARG A CA 1
ATOM 2380 C C . ARG A 1 305 ? 12.501 8.424 -21.465 1.00 80.81 305 ARG A C 1
ATOM 2382 O O . ARG A 1 305 ? 13.664 8.033 -21.466 1.00 80.81 305 ARG A O 1
ATOM 2389 N N . GLN A 1 306 ? 12.196 9.691 -21.189 1.00 79.44 306 GLN A N 1
ATOM 2390 C CA . GLN A 1 306 ? 13.203 10.729 -20.926 1.00 79.44 306 GLN A CA 1
ATOM 2391 C C . GLN A 1 306 ? 14.069 10.433 -19.688 1.00 79.44 306 GLN A C 1
ATOM 2393 O O . GLN A 1 306 ? 15.231 10.833 -19.633 1.00 79.44 306 GLN A O 1
ATOM 2398 N N . SER A 1 307 ? 13.520 9.726 -18.700 1.00 78.75 307 SER A N 1
ATOM 2399 C CA . SER A 1 307 ? 14.233 9.344 -17.479 1.00 78.75 307 SER A CA 1
ATOM 2400 C C . SER A 1 307 ? 15.200 8.186 -17.712 1.00 78.75 307 SER A C 1
ATOM 2402 O O . SER A 1 307 ? 16.248 8.126 -17.074 1.00 78.75 307 SER A O 1
ATOM 2404 N N . GLN A 1 308 ? 14.912 7.306 -18.674 1.00 77.06 308 GLN A N 1
ATOM 2405 C CA . GLN A 1 308 ? 15.814 6.215 -19.051 1.00 77.06 308 GLN A CA 1
ATOM 2406 C C . GLN A 1 308 ? 17.139 6.748 -19.621 1.00 77.06 308 GLN A C 1
ATOM 2408 O O . GLN A 1 308 ? 18.209 6.253 -19.266 1.00 77.06 308 GLN A O 1
ATOM 2413 N N . LEU A 1 309 ? 17.095 7.829 -20.405 1.00 69.44 309 LEU A N 1
ATOM 2414 C CA . LEU A 1 309 ? 18.300 8.489 -20.920 1.00 69.44 309 LEU A CA 1
ATOM 2415 C C . LEU A 1 309 ? 19.176 9.064 -19.796 1.00 69.44 309 LEU A C 1
ATOM 2417 O O . LEU A 1 309 ? 20.402 8.996 -19.875 1.00 69.44 309 LEU A O 1
ATOM 2421 N N . LEU A 1 310 ? 18.561 9.580 -18.727 1.00 71.62 310 LEU A N 1
ATOM 2422 C CA . LEU A 1 310 ? 19.281 10.076 -17.548 1.00 71.62 310 LEU A CA 1
ATOM 2423 C C . LEU A 1 310 ? 19.958 8.941 -16.769 1.00 71.62 310 LEU A C 1
ATOM 2425 O O . LEU A 1 310 ? 21.062 9.121 -16.256 1.00 71.62 310 LEU A O 1
ATOM 2429 N N . LEU A 1 311 ? 19.338 7.761 -16.710 1.00 71.75 311 LEU A N 1
ATOM 2430 C CA . LEU A 1 311 ? 19.937 6.578 -16.081 1.00 71.75 311 LEU A CA 1
ATOM 2431 C C . LEU A 1 311 ? 21.126 6.053 -16.881 1.00 71.75 311 LEU A C 1
ATOM 2433 O O . LEU A 1 311 ? 22.159 5.733 -16.301 1.00 71.75 311 LEU A O 1
ATOM 2437 N N . ASN A 1 312 ? 21.018 6.049 -18.208 1.00 66.81 312 ASN A N 1
ATOM 2438 C CA . ASN A 1 312 ? 22.120 5.634 -19.073 1.00 66.81 312 ASN A CA 1
ATOM 2439 C C . ASN A 1 312 ? 23.279 6.647 -19.041 1.00 66.81 312 ASN A C 1
ATOM 2441 O O . ASN A 1 312 ? 24.443 6.255 -19.007 1.00 66.81 312 ASN A O 1
ATOM 2445 N N . GLY A 1 313 ? 22.971 7.950 -19.011 1.00 56.78 313 GLY A N 1
ATOM 2446 C CA . GLY A 1 313 ? 23.964 9.030 -18.984 1.00 56.78 313 GLY A CA 1
ATOM 2447 C C . GLY A 1 313 ? 24.638 9.257 -17.626 1.00 56.78 313 GLY A C 1
ATOM 2448 O O . GLY A 1 313 ? 25.755 9.766 -17.580 1.00 56.78 313 GLY A O 1
ATOM 2449 N N . SER A 1 314 ? 24.012 8.849 -16.516 1.00 56.50 314 SER A N 1
ATOM 2450 C CA . SER A 1 314 ? 24.580 8.980 -15.159 1.00 56.50 314 SER A CA 1
ATOM 2451 C C . SER A 1 314 ? 25.680 7.960 -14.842 1.00 56.50 314 SER A C 1
ATOM 2453 O O . SER A 1 314 ? 26.219 7.954 -13.732 1.00 56.50 314 SER A O 1
ATOM 2455 N N . GLY A 1 315 ? 26.086 7.156 -15.831 1.00 51.72 315 GLY A N 1
ATOM 2456 C CA . GLY A 1 315 ? 27.399 6.521 -15.841 1.00 51.72 315 GLY A CA 1
ATOM 2457 C C . GLY A 1 315 ? 27.637 5.600 -14.656 1.00 51.72 315 GLY A C 1
ATOM 2458 O O . GLY A 1 315 ? 28.738 5.560 -14.113 1.00 51.72 315 GLY A O 1
ATOM 2459 N N . GLY A 1 316 ? 26.616 4.861 -14.235 1.00 52.72 316 GLY A N 1
ATOM 2460 C CA . GLY A 1 316 ? 26.898 3.641 -13.506 1.00 52.72 316 GLY A CA 1
ATOM 2461 C C . GLY A 1 316 ? 27.592 3.823 -12.150 1.00 52.72 316 GLY A C 1
ATOM 2462 O O . GLY A 1 316 ? 28.299 2.899 -11.769 1.00 52.72 316 GLY A O 1
ATOM 2463 N N . ARG A 1 317 ? 27.431 4.919 -11.384 1.00 52.97 317 ARG A N 1
ATOM 2464 C CA . ARG A 1 317 ? 28.108 5.047 -10.070 1.00 52.97 317 ARG A CA 1
ATOM 2465 C C . ARG A 1 317 ? 27.559 4.060 -9.037 1.00 52.97 317 ARG A C 1
ATOM 2467 O O . ARG A 1 317 ? 26.622 4.348 -8.304 1.00 52.97 317 ARG A O 1
ATOM 2474 N N . ALA A 1 318 ? 28.171 2.885 -9.013 1.00 53.91 318 ALA A N 1
ATOM 2475 C CA . ALA A 1 318 ? 27.940 1.830 -8.049 1.00 53.91 318 ALA A CA 1
ATOM 2476 C C . ALA A 1 318 ? 28.215 2.311 -6.617 1.00 53.91 318 ALA A C 1
ATOM 2478 O O . ALA A 1 318 ? 29.089 3.152 -6.388 1.00 53.91 318 ALA A O 1
ATOM 2479 N N . SER A 1 319 ? 27.492 1.751 -5.643 1.00 50.81 319 SER A N 1
ATOM 2480 C CA . SER A 1 319 ? 27.755 2.017 -4.227 1.00 50.81 319 SER A CA 1
ATOM 2481 C C . SER A 1 319 ? 29.232 1.773 -3.897 1.00 50.81 319 SER A C 1
ATOM 2483 O O . SER A 1 319 ? 29.738 0.704 -4.244 1.00 50.81 319 SER A O 1
ATOM 2485 N N . PRO A 1 320 ? 29.896 2.648 -3.127 1.00 46.22 320 PRO A N 1
ATOM 2486 C CA . PRO A 1 320 ? 31.230 2.360 -2.607 1.00 46.22 320 PRO A CA 1
ATOM 2487 C C . PRO A 1 320 ? 31.254 1.115 -1.701 1.00 46.22 320 PRO A C 1
ATOM 2489 O O . PRO A 1 320 ? 32.281 0.461 -1.581 1.00 46.22 320 PRO A O 1
ATOM 2492 N N . LEU A 1 321 ? 30.118 0.786 -1.067 1.00 47.41 321 LEU A N 1
ATOM 2493 C CA . LEU A 1 321 ? 29.995 -0.306 -0.095 1.00 47.41 321 LEU A CA 1
ATOM 2494 C C . LEU A 1 321 ? 29.674 -1.657 -0.737 1.00 47.41 321 LEU A C 1
ATOM 2496 O O . LEU A 1 321 ? 30.144 -2.690 -0.272 1.00 47.41 321 LEU A O 1
ATOM 2500 N N . THR A 1 322 ? 28.840 -1.665 -1.779 1.00 51.16 322 THR A N 1
ATOM 2501 C CA . THR A 1 322 ? 28.381 -2.909 -2.425 1.00 51.16 322 THR A CA 1
ATOM 2502 C C . THR A 1 322 ? 28.938 -3.108 -3.827 1.00 51.16 322 THR A C 1
ATOM 2504 O O . THR A 1 322 ? 28.774 -4.188 -4.383 1.00 51.16 322 THR A O 1
ATOM 2507 N N . GLY A 1 323 ? 29.593 -2.096 -4.404 1.00 53.06 323 GLY A N 1
ATOM 2508 C CA . GLY A 1 323 ? 30.087 -2.120 -5.780 1.00 53.06 323 GLY A CA 1
ATOM 2509 C C . GLY A 1 323 ? 28.977 -2.134 -6.832 1.00 53.06 323 GLY A C 1
ATOM 2510 O O . GLY A 1 323 ? 29.261 -2.398 -7.997 1.00 53.06 323 GLY A O 1
ATOM 2511 N N . CYS A 1 324 ? 27.716 -1.879 -6.446 1.00 60.12 324 CYS A N 1
ATOM 2512 C CA . CYS A 1 324 ? 26.547 -2.131 -7.292 1.00 60.12 324 CYS A CA 1
ATOM 2513 C C . CYS A 1 324 ? 25.451 -1.073 -7.154 1.00 60.12 324 CYS A C 1
ATOM 2515 O O . CYS A 1 324 ? 25.354 -0.383 -6.134 1.00 60.12 324 CYS A O 1
ATOM 2517 N N . TRP A 1 325 ? 24.605 -0.987 -8.186 1.00 63.03 325 TRP A N 1
ATOM 2518 C CA . TRP A 1 325 ? 23.449 -0.090 -8.236 1.00 63.03 325 TRP A CA 1
ATOM 2519 C C . TRP A 1 325 ? 22.387 -0.524 -7.234 1.00 63.03 325 TRP A C 1
ATOM 2521 O O . TRP A 1 325 ? 21.842 -1.619 -7.309 1.00 63.03 325 TRP A O 1
ATOM 2531 N N . GLY A 1 326 ? 22.124 0.301 -6.231 1.00 65.88 326 GLY A N 1
ATOM 2532 C CA . GLY A 1 326 ? 21.014 0.117 -5.296 1.00 65.88 326 GLY A CA 1
ATOM 2533 C C . GLY A 1 326 ? 19.764 0.843 -5.780 1.00 65.88 326 GLY A C 1
ATOM 2534 O O . GLY A 1 326 ? 19.886 1.859 -6.460 1.00 65.88 326 GLY A O 1
ATOM 2535 N N . ALA A 1 327 ? 18.583 0.377 -5.365 1.00 72.81 327 ALA A N 1
ATOM 2536 C CA . ALA A 1 327 ? 17.326 1.109 -5.550 1.00 72.81 327 ALA A CA 1
ATOM 2537 C C . ALA A 1 327 ? 17.468 2.570 -5.080 1.00 72.81 327 ALA A C 1
ATOM 2539 O O . ALA A 1 327 ? 17.122 3.507 -5.791 1.00 72.81 327 ALA A O 1
ATOM 2540 N N . GLU A 1 328 ? 18.108 2.762 -3.921 1.00 75.25 328 GLU A N 1
ATOM 2541 C CA . GLU A 1 328 ? 18.400 4.080 -3.349 1.00 75.25 328 GLU A CA 1
ATOM 2542 C C . GLU A 1 328 ? 19.269 4.962 -4.251 1.00 75.25 328 GLU A C 1
ATOM 2544 O O . GLU A 1 328 ? 19.091 6.175 -4.271 1.00 75.25 328 GLU A O 1
ATOM 2549 N N . GLN A 1 329 ? 20.205 4.376 -5.003 1.00 75.31 329 GLN A N 1
ATOM 2550 C CA . GLN A 1 329 ? 21.078 5.134 -5.905 1.00 75.31 329 GLN A CA 1
ATOM 2551 C C . GLN A 1 329 ? 20.324 5.597 -7.141 1.00 75.31 329 GLN A C 1
ATOM 2553 O O . GLN A 1 329 ? 20.560 6.710 -7.598 1.00 75.31 329 GLN A O 1
ATOM 2558 N N . VAL A 1 330 ? 19.406 4.780 -7.660 1.00 77.56 330 VAL A N 1
ATOM 2559 C CA . VAL A 1 330 ? 18.554 5.191 -8.779 1.00 77.56 330 VAL A CA 1
ATOM 2560 C C . VAL A 1 330 ? 17.612 6.303 -8.340 1.00 77.56 330 VAL A C 1
ATOM 2562 O O . VAL A 1 330 ? 17.534 7.346 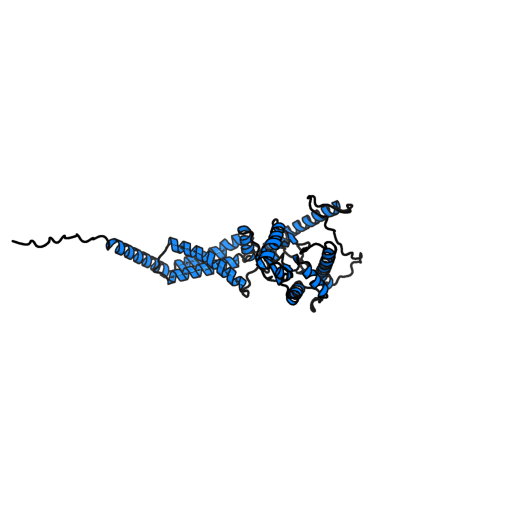-8.989 1.00 77.56 330 VAL A O 1
ATOM 2565 N N . ASP A 1 331 ? 16.968 6.126 -7.192 1.00 82.12 331 ASP A N 1
ATOM 2566 C CA . ASP A 1 331 ? 16.141 7.154 -6.583 1.00 82.12 331 ASP A CA 1
ATOM 2567 C C . ASP A 1 331 ? 16.934 8.453 -6.345 1.00 82.12 331 ASP A C 1
ATOM 2569 O O . ASP A 1 331 ? 16.462 9.548 -6.658 1.00 82.12 331 ASP A O 1
ATOM 2573 N N . ALA A 1 332 ? 18.164 8.353 -5.830 1.00 80.00 332 ALA A N 1
ATOM 2574 C CA . ALA A 1 332 ? 19.045 9.497 -5.610 1.00 80.00 332 ALA A CA 1
ATOM 2575 C C . ALA A 1 332 ? 19.496 10.157 -6.921 1.00 80.00 332 ALA A C 1
ATOM 2577 O O . ALA A 1 332 ? 19.536 11.384 -6.989 1.00 80.00 332 ALA A O 1
ATOM 2578 N N . ALA A 1 333 ? 19.794 9.378 -7.965 1.00 78.75 333 ALA A N 1
ATOM 2579 C CA . ALA A 1 333 ? 20.144 9.884 -9.291 1.00 78.75 333 ALA A CA 1
ATOM 2580 C C . ALA A 1 333 ? 18.969 10.632 -9.937 1.00 78.75 333 ALA A C 1
ATOM 2582 O O . ALA A 1 333 ? 19.151 11.688 -10.539 1.00 78.75 333 ALA A O 1
ATOM 2583 N N . MET A 1 334 ? 17.744 10.136 -9.753 1.00 84.00 334 MET A N 1
ATOM 2584 C CA . MET A 1 334 ? 16.535 10.826 -10.202 1.00 84.00 334 MET A CA 1
ATOM 2585 C C . MET A 1 334 ? 16.332 12.142 -9.458 1.00 84.00 334 MET A C 1
ATOM 2587 O O . MET A 1 334 ? 16.123 13.182 -10.087 1.00 84.00 334 MET A O 1
ATOM 2591 N N . ARG A 1 335 ? 16.448 12.121 -8.126 1.00 85.50 335 ARG A N 1
ATOM 2592 C CA . ARG A 1 335 ? 16.293 13.326 -7.300 1.00 85.50 335 ARG A CA 1
ATOM 2593 C C . ARG A 1 335 ? 17.378 14.365 -7.588 1.00 85.50 335 ARG A C 1
ATOM 2595 O O . ARG A 1 335 ? 17.061 15.549 -7.673 1.00 85.50 335 ARG A O 1
ATOM 2602 N N . SER A 1 336 ? 18.629 13.947 -7.794 1.00 82.38 336 SER A N 1
ATOM 2603 C CA . SER A 1 336 ? 19.735 14.857 -8.129 1.00 82.38 336 SER A CA 1
ATOM 2604 C C . SER A 1 336 ? 19.590 15.472 -9.523 1.00 82.38 336 SER A C 1
ATOM 2606 O O . SER A 1 336 ? 19.954 16.628 -9.717 1.00 82.38 336 SER A O 1
ATOM 2608 N N . ALA A 1 337 ? 18.958 14.762 -10.460 1.00 81.50 337 ALA A N 1
ATOM 2609 C CA . ALA A 1 337 ? 18.552 15.293 -11.761 1.00 81.50 337 ALA A CA 1
ATOM 2610 C C . ALA A 1 337 ? 17.296 16.193 -11.701 1.00 81.50 337 ALA A C 1
ATOM 2612 O O . ALA A 1 337 ? 16.747 16.566 -12.739 1.00 81.50 337 ALA A O 1
ATOM 2613 N N . GLY A 1 338 ? 16.798 16.526 -10.503 1.00 82.56 338 GLY A N 1
ATOM 2614 C CA . GLY A 1 338 ? 15.601 17.350 -10.313 1.00 82.56 338 GLY A CA 1
ATOM 2615 C C . GLY A 1 338 ? 14.296 16.652 -10.708 1.00 82.56 338 GLY A C 1
ATOM 2616 O O . GLY A 1 338 ? 13.271 17.318 -10.891 1.00 82.56 338 GLY A O 1
ATOM 2617 N N . ARG A 1 339 ? 14.314 15.321 -10.855 1.00 85.81 339 ARG A N 1
ATOM 2618 C CA . ARG A 1 339 ? 13.129 14.509 -11.139 1.00 85.81 339 ARG A CA 1
ATOM 2619 C C . ARG A 1 339 ? 12.501 14.004 -9.839 1.00 85.81 339 ARG A C 1
ATOM 2621 O O . ARG A 1 339 ? 13.175 13.752 -8.843 1.00 85.81 339 ARG A O 1
ATOM 2628 N N . ARG A 1 340 ? 11.180 13.844 -9.845 1.00 86.50 340 ARG A N 1
ATOM 2629 C CA . ARG A 1 340 ? 10.401 13.301 -8.730 1.00 86.50 340 ARG A CA 1
ATOM 2630 C C . ARG A 1 340 ? 10.340 11.787 -8.806 1.00 86.50 340 ARG A C 1
ATOM 2632 O O . ARG A 1 340 ? 10.058 11.230 -9.864 1.00 86.50 340 ARG A O 1
ATOM 2639 N N . VAL A 1 341 ? 10.527 11.156 -7.659 1.00 88.06 341 VAL A N 1
ATOM 2640 C CA . VAL A 1 341 ? 10.259 9.736 -7.464 1.00 88.06 341 VAL A CA 1
ATOM 2641 C C . VAL A 1 341 ? 8.934 9.621 -6.726 1.00 88.06 341 VAL A C 1
ATOM 2643 O O . VAL A 1 341 ? 8.764 10.242 -5.678 1.00 88.06 341 VAL A O 1
ATOM 2646 N N . LEU A 1 342 ? 7.998 8.869 -7.292 1.00 87.50 342 LEU A N 1
ATOM 2647 C CA . LEU A 1 342 ? 6.671 8.634 -6.730 1.00 87.50 342 LEU A CA 1
ATOM 2648 C C . LEU A 1 342 ? 6.482 7.142 -6.466 1.00 87.50 342 LEU A C 1
ATOM 2650 O O . LEU A 1 342 ? 7.191 6.322 -7.033 1.00 87.50 342 LEU A O 1
ATOM 2654 N N . ALA A 1 343 ? 5.505 6.789 -5.646 1.00 86.19 343 ALA A N 1
ATOM 2655 C CA . ALA A 1 343 ? 5.032 5.433 -5.427 1.00 86.19 343 ALA A CA 1
ATOM 2656 C C . ALA A 1 343 ? 3.504 5.394 -5.437 1.00 86.19 343 ALA A C 1
ATOM 2658 O O . ALA A 1 343 ? 2.831 6.360 -5.061 1.00 86.19 343 ALA A O 1
ATOM 2659 N N . VAL A 1 344 ? 2.966 4.271 -5.905 1.00 85.00 344 VAL A N 1
ATOM 2660 C CA . VAL A 1 344 ? 1.534 4.001 -5.985 1.00 85.00 344 VAL A CA 1
ATOM 2661 C C . VAL A 1 344 ? 1.093 3.253 -4.733 1.00 85.00 344 VAL A C 1
ATOM 2663 O O . VAL A 1 344 ? 1.601 2.177 -4.433 1.00 85.00 344 VAL A O 1
ATOM 2666 N N . TYR A 1 345 ? 0.103 3.807 -4.028 1.00 79.75 345 TYR A N 1
ATOM 2667 C CA . TYR A 1 345 ? -0.486 3.183 -2.845 1.00 79.75 345 TYR A CA 1
ATOM 2668 C C . TYR A 1 345 ? -1.999 2.961 -3.000 1.00 79.75 345 TYR A C 1
ATOM 2670 O O . TYR A 1 345 ? -2.731 3.916 -3.285 1.00 79.75 345 TYR A O 1
ATOM 2678 N N . PRO A 1 346 ? -2.507 1.747 -2.726 1.00 78.31 346 PRO A N 1
ATOM 2679 C CA . PRO A 1 346 ? -1.736 0.534 -2.411 1.00 78.31 346 PRO A CA 1
ATOM 2680 C C . PRO A 1 346 ? -0.947 0.012 -3.624 1.00 78.31 346 PRO A C 1
ATOM 2682 O O . PRO A 1 346 ? -1.229 0.411 -4.754 1.00 78.31 346 PRO A O 1
ATOM 2685 N N . SER A 1 347 ? -0.008 -0.904 -3.378 1.00 82.31 347 SER A N 1
ATOM 2686 C CA . SER A 1 347 ? 0.791 -1.565 -4.414 1.00 82.31 347 SER A CA 1
ATOM 2687 C C . SER A 1 347 ? -0.099 -2.207 -5.488 1.00 82.31 347 SER A C 1
ATOM 2689 O O . SER A 1 347 ? -1.076 -2.900 -5.176 1.00 82.31 347 SER A O 1
ATOM 2691 N N . LEU A 1 348 ? 0.242 -1.970 -6.758 1.00 83.50 348 LEU A N 1
ATOM 2692 C CA . LEU A 1 348 ? -0.425 -2.577 -7.922 1.00 83.50 348 LEU A CA 1
ATOM 2693 C C . LEU A 1 348 ? 0.007 -4.027 -8.134 1.00 83.50 348 LEU A C 1
ATOM 2695 O O . LEU A 1 348 ? -0.727 -4.835 -8.705 1.00 83.50 348 LEU A O 1
ATOM 2699 N N . LEU A 1 349 ? 1.213 -4.322 -7.667 1.00 85.00 349 LEU A N 1
ATOM 2700 C CA . LEU A 1 349 ? 1.870 -5.607 -7.763 1.00 85.00 349 LEU A CA 1
ATOM 2701 C C . LEU A 1 349 ? 2.072 -6.172 -6.363 1.00 85.00 349 LEU A C 1
ATOM 2703 O O . LEU A 1 349 ? 2.218 -5.429 -5.385 1.00 85.00 349 LEU A O 1
ATOM 2707 N N . ARG A 1 350 ? 2.067 -7.494 -6.293 1.00 77.69 350 ARG A N 1
ATOM 2708 C CA . ARG A 1 350 ? 2.261 -8.278 -5.084 1.00 77.69 350 ARG A CA 1
ATOM 2709 C C . ARG A 1 350 ? 3.465 -9.193 -5.280 1.00 77.69 350 ARG A C 1
ATOM 2711 O O . ARG A 1 350 ? 3.571 -9.817 -6.334 1.00 77.69 350 ARG A O 1
ATOM 2718 N N . HIS A 1 351 ? 4.320 -9.314 -4.274 1.00 75.94 351 HIS A N 1
ATOM 2719 C CA . HIS A 1 351 ? 5.477 -10.193 -4.341 1.00 75.94 351 HIS A CA 1
ATOM 2720 C C . HIS A 1 351 ? 5.060 -11.643 -4.059 1.00 75.94 351 HIS A C 1
ATOM 2722 O O . HIS A 1 351 ? 4.505 -11.971 -3.014 1.00 75.94 351 HIS A O 1
ATOM 2728 N N . VAL A 1 352 ? 5.353 -12.554 -4.982 1.00 71.81 352 VAL A N 1
ATOM 2729 C CA . VAL A 1 352 ? 4.966 -13.973 -4.888 1.00 71.81 352 VAL A CA 1
ATOM 2730 C C . VAL A 1 352 ? 6.180 -14.907 -4.875 1.00 71.81 352 VAL A C 1
ATOM 2732 O O . VAL A 1 352 ? 6.021 -16.129 -4.777 1.00 71.81 352 VAL A O 1
ATOM 2735 N N . GLY A 1 353 ? 7.393 -14.358 -4.957 1.00 63.12 353 GLY A N 1
ATOM 2736 C CA . GLY A 1 353 ? 8.636 -15.117 -4.854 1.00 63.12 353 GLY A CA 1
ATOM 2737 C C . GLY A 1 353 ? 8.852 -15.705 -3.460 1.00 63.12 353 GLY A C 1
ATOM 2738 O O . GLY A 1 353 ? 8.547 -15.083 -2.443 1.00 63.12 353 GLY A O 1
ATOM 2739 N N . LEU A 1 354 ? 9.405 -16.918 -3.403 1.00 56.47 354 LEU A N 1
ATOM 2740 C CA . LEU A 1 354 ? 9.882 -17.535 -2.155 1.00 56.47 354 LEU A CA 1
ATOM 2741 C C . LEU A 1 354 ? 11.293 -17.050 -1.766 1.00 56.47 354 LEU A C 1
ATOM 2743 O O . LEU A 1 354 ? 11.750 -17.212 -0.634 1.00 56.47 354 LEU A O 1
ATOM 2747 N N . TYR A 1 355 ? 12.004 -16.475 -2.732 1.00 53.69 355 TYR A N 1
ATOM 2748 C CA . TYR A 1 355 ? 13.355 -15.954 -2.611 1.00 53.69 355 TYR A CA 1
ATOM 2749 C C . TYR A 1 355 ? 13.370 -14.575 -3.260 1.00 53.69 355 TYR A C 1
ATOM 2751 O O . TYR A 1 355 ? 12.897 -14.434 -4.378 1.00 53.69 355 TYR A O 1
ATOM 2759 N N . SER A 1 356 ? 13.937 -13.583 -2.579 1.00 50.59 356 SER A N 1
ATOM 2760 C CA . SER A 1 356 ? 14.243 -12.286 -3.186 1.00 50.59 356 SER A CA 1
ATOM 2761 C C . SER A 1 356 ? 15.738 -12.044 -3.096 1.00 50.59 356 SER A C 1
ATOM 2763 O O . SER A 1 356 ? 16.361 -12.254 -2.046 1.00 50.59 356 SER A O 1
ATOM 2765 N N . ALA A 1 357 ? 16.314 -11.536 -4.185 1.00 47.84 357 ALA A N 1
ATOM 2766 C CA . ALA A 1 357 ? 17.712 -11.122 -4.243 1.00 47.84 357 ALA A CA 1
ATOM 2767 C C . ALA A 1 357 ? 18.060 -10.043 -3.193 1.00 47.84 357 ALA A C 1
ATOM 2769 O O . ALA A 1 357 ? 19.232 -9.865 -2.853 1.00 47.84 357 ALA A O 1
ATOM 2770 N N . HIS A 1 358 ? 17.050 -9.350 -2.653 1.00 46.91 358 HIS A N 1
ATOM 2771 C CA . HIS A 1 358 ? 17.209 -8.253 -1.704 1.00 46.91 358 HIS A CA 1
ATOM 2772 C C . HIS A 1 358 ? 17.469 -8.689 -0.251 1.00 46.91 358 HIS A C 1
ATOM 2774 O O . HIS A 1 358 ? 18.038 -7.906 0.506 1.00 46.91 358 HIS A O 1
ATOM 2780 N N . SER A 1 359 ? 17.123 -9.917 0.156 1.00 44.41 359 SER A N 1
ATOM 2781 C CA . SER A 1 359 ? 17.202 -10.331 1.574 1.00 44.41 359 SER A CA 1
ATOM 2782 C C . SER A 1 359 ? 18.182 -11.474 1.873 1.00 44.41 359 SER A C 1
ATOM 2784 O O . SER A 1 359 ? 18.416 -11.785 3.039 1.00 44.41 359 SER A O 1
ATOM 2786 N N . GLY A 1 360 ? 18.773 -12.105 0.853 1.00 36.75 360 GLY A N 1
ATOM 2787 C CA . GLY A 1 360 ? 19.795 -13.143 1.039 1.00 36.75 360 GLY A CA 1
ATOM 2788 C C . GLY A 1 360 ? 19.322 -14.423 1.748 1.00 36.75 360 GLY A C 1
ATOM 2789 O O . GLY A 1 360 ? 20.168 -15.172 2.235 1.00 36.75 360 GLY A O 1
ATOM 2790 N N . GLY A 1 361 ? 18.011 -14.694 1.814 1.00 43.78 361 GLY A N 1
ATOM 2791 C CA . GLY A 1 361 ? 17.450 -15.878 2.476 1.00 43.78 361 GLY A CA 1
ATOM 2792 C C . GLY A 1 361 ? 16.082 -16.319 1.939 1.00 43.78 361 GLY A C 1
ATOM 2793 O O . GLY A 1 361 ? 15.508 -15.680 1.059 1.00 43.78 361 GLY A O 1
ATOM 2794 N N . LEU A 1 362 ? 15.570 -17.433 2.483 1.00 42.38 362 LEU A N 1
ATOM 2795 C CA . LEU A 1 362 ? 14.196 -17.909 2.268 1.00 42.38 362 LEU A CA 1
ATOM 2796 C C . LEU A 1 362 ? 13.237 -16.854 2.825 1.00 42.38 362 LEU A C 1
ATOM 2798 O O . LEU A 1 362 ? 13.199 -16.620 4.036 1.00 42.38 362 LEU A O 1
ATOM 2802 N N . LEU A 1 363 ? 12.495 -16.200 1.944 1.00 50.56 363 LEU A N 1
ATOM 2803 C CA . LEU A 1 363 ? 11.528 -15.185 2.316 1.00 50.56 363 LEU A CA 1
ATOM 2804 C C . LEU A 1 363 ? 10.135 -15.777 2.284 1.00 50.56 363 LEU A C 1
ATOM 2806 O O . LEU A 1 363 ? 9.701 -16.386 1.314 1.00 50.56 363 LEU A O 1
ATOM 2810 N N . ALA A 1 364 ? 9.401 -15.515 3.349 1.00 46.88 364 ALA A N 1
ATOM 2811 C CA . ALA A 1 364 ? 7.959 -15.524 3.291 1.00 46.88 364 ALA A CA 1
ATOM 2812 C C . ALA A 1 364 ? 7.511 -14.313 2.442 1.00 46.88 364 ALA A C 1
ATOM 2814 O O . ALA A 1 364 ? 7.719 -13.190 2.898 1.00 46.88 364 ALA A O 1
ATOM 2815 N N . PRO A 1 365 ? 6.888 -14.469 1.259 1.00 46.69 365 PRO A N 1
ATOM 2816 C CA . PRO A 1 365 ? 6.356 -13.350 0.469 1.00 46.69 365 PRO A CA 1
ATOM 2817 C C . PRO A 1 365 ? 5.416 -12.428 1.262 1.00 46.69 365 PRO A C 1
ATOM 2819 O O . PRO A 1 365 ? 5.437 -11.225 1.077 1.00 46.69 365 PRO A O 1
ATOM 2822 N N . HIS A 1 366 ? 4.698 -12.954 2.258 1.00 47.81 366 HIS A N 1
ATOM 2823 C CA . HIS A 1 366 ? 3.857 -12.183 3.188 1.00 47.81 366 HIS A CA 1
ATOM 2824 C C . HIS A 1 366 ? 4.625 -11.369 4.244 1.00 47.81 366 HIS A C 1
ATOM 2826 O O . HIS A 1 366 ? 4.010 -10.644 5.011 1.00 47.81 366 HIS A O 1
ATOM 2832 N N . LEU A 1 367 ? 5.949 -11.519 4.352 1.00 44.59 367 LEU A N 1
ATOM 2833 C CA . LEU A 1 367 ? 6.795 -10.578 5.098 1.00 44.59 367 LEU A CA 1
ATOM 2834 C C . LEU A 1 367 ? 7.204 -9.381 4.233 1.00 44.59 367 LEU A C 1
ATOM 2836 O O . LEU A 1 367 ? 7.708 -8.390 4.763 1.00 44.59 367 LEU A O 1
ATOM 2840 N N . LEU A 1 368 ? 7.024 -9.494 2.916 1.00 45.31 368 LEU A N 1
ATOM 2841 C CA . LEU A 1 368 ? 7.240 -8.433 1.946 1.00 45.31 368 LEU A CA 1
ATOM 2842 C C . LEU A 1 368 ? 5.918 -7.775 1.520 1.00 45.31 368 LEU A C 1
ATOM 2844 O O . LEU A 1 368 ? 5.988 -6.689 0.980 1.00 45.31 368 LEU A O 1
ATOM 2848 N N . ASP A 1 369 ? 4.741 -8.348 1.797 1.00 44.09 369 ASP A N 1
ATOM 2849 C CA . ASP A 1 369 ? 3.430 -7.932 1.246 1.00 44.09 369 ASP A CA 1
ATOM 2850 C C . ASP A 1 369 ? 2.399 -7.399 2.228 1.00 44.09 369 ASP A C 1
ATOM 2852 O O . ASP A 1 369 ? 2.290 -7.933 3.357 1.00 44.09 369 ASP A O 1
#